Protein AF-A0A6B0RF66-F1 (afdb_monomer_lite)

pLDDT: mean 83.02, std 14.24, range [30.34, 98.31]

Secondary structure (DSSP, 8-state):
---SGGGGS----SHHHHHHHHHHHHHHHH-SS--------SS-TTTGGGTTTS-GGGS-HHHHHHHHHHHHHHHHHPPPPEETTTEE--HHHHHHHHHHHHHHHHHTPPP-HHHHHHHHHHHHHHHHHHHHHHHHHHHHHHH--SSPSSHHHHHHHHHHHHHHHHHHHHHH----GGGHHHHHHHHHHHHHHHHHHHHHHHHHHHHHHHHHHHHHHHHHHHHHTTTT-STTHHHHHHHHHHHHHHHHHHSS---TTHHHHHHHHHHTTHHHHHHHHHH-TTS-HHHHHHHHHHHHHHHHHHHHHHHHHHHHHHHHHHHHHHHHHHHHHHHHHHHHHHHHHHHHHHHHHHHH--------PPPP----EEEEEEETTEEEE-HHHHHHHHT--SPEEEEEEEEBTTSSHHHHHHHHTT-S-SS----SSS-S--SEEEEEEE-SSSTT-EEEEEEEPPBT-TT-S-HHHHHHHHHHHHHH-SEEEEE-SSS--HHHHHHTTGGG--

Radius of gyration: 39.02 Å; chains: 1; bounding box: 101×48×119 Å

Organism: NCBI:txid72004

Structure (mmCIF, N/CA/C/O backbone):
data_AF-A0A6B0RF66-F1
#
_entry.id   AF-A0A6B0RF66-F1
#
loop_
_atom_site.group_PDB
_atom_site.id
_atom_site.type_symbol
_atom_site.label_atom_id
_atom_site.label_alt_id
_atom_site.label_comp_id
_atom_site.label_asym_id
_atom_site.label_entity_id
_atom_site.label_seq_id
_atom_site.pdbx_PDB_ins_code
_atom_site.Cartn_x
_atom_site.Cartn_y
_atom_site.Cartn_z
_atom_site.occupancy
_atom_site.B_iso_or_equiv
_atom_site.auth_seq_id
_atom_site.auth_comp_id
_atom_site.auth_asym_id
_atom_site.auth_atom_id
_atom_site.pdbx_PDB_model_num
ATOM 1 N N . MET A 1 1 ? 36.550 -16.266 -7.095 1.00 33.72 1 MET A N 1
ATOM 2 C CA . MET A 1 1 ? 37.770 -16.359 -7.923 1.00 33.72 1 MET A CA 1
ATOM 3 C C . MET A 1 1 ? 37.495 -15.672 -9.250 1.00 33.72 1 MET A C 1
ATOM 5 O O . MET A 1 1 ? 36.585 -16.099 -9.939 1.00 33.72 1 MET A O 1
ATOM 9 N N . ASN A 1 2 ? 38.190 -14.574 -9.552 1.00 35.53 2 ASN A N 1
ATOM 10 C CA . ASN A 1 2 ? 38.307 -14.002 -10.901 1.00 35.53 2 ASN A CA 1
ATOM 11 C C . ASN A 1 2 ? 39.557 -13.104 -10.905 1.00 35.53 2 ASN A C 1
ATOM 13 O O . ASN A 1 2 ? 39.468 -11.884 -10.809 1.00 35.53 2 ASN A O 1
ATOM 17 N N . SER A 1 3 ? 40.733 -13.735 -10.888 1.00 43.03 3 SER A N 1
ATOM 18 C CA . SER A 1 3 ? 42.042 -13.066 -10.852 1.00 43.03 3 SER A CA 1
ATOM 19 C C . SER A 1 3 ? 42.575 -12.664 -12.233 1.00 43.03 3 SER A C 1
ATOM 21 O O . SER A 1 3 ? 43.573 -11.961 -12.297 1.00 43.03 3 SER A O 1
ATOM 23 N N . ASP A 1 4 ? 41.902 -13.025 -13.331 1.00 49.75 4 ASP A N 1
ATOM 24 C CA . ASP A 1 4 ? 42.372 -12.720 -14.699 1.00 49.75 4 ASP A CA 1
ATOM 25 C C . ASP A 1 4 ? 41.816 -11.409 -15.274 1.00 49.75 4 ASP A C 1
ATOM 27 O O . ASP A 1 4 ? 42.103 -11.013 -16.405 1.00 49.75 4 ASP A O 1
ATOM 31 N N . ALA A 1 5 ? 40.995 -10.694 -14.507 1.00 50.28 5 ALA A N 1
ATOM 32 C CA . ALA A 1 5 ? 40.245 -9.563 -15.031 1.00 50.28 5 ALA A CA 1
ATOM 33 C C . ALA A 1 5 ? 41.100 -8.285 -15.199 1.00 50.28 5 ALA A C 1
ATOM 35 O O . ALA A 1 5 ? 40.690 -7.377 -15.924 1.00 50.28 5 ALA A O 1
ATOM 36 N N . ASP A 1 6 ? 42.277 -8.189 -14.578 1.00 54.56 6 ASP A N 1
ATOM 37 C CA . ASP A 1 6 ? 43.122 -6.981 -14.611 1.00 54.56 6 ASP A CA 1
ATOM 38 C C . ASP A 1 6 ? 44.112 -6.938 -15.785 1.00 54.56 6 ASP A C 1
ATOM 40 O O . ASP A 1 6 ? 44.734 -5.905 -16.029 1.00 54.56 6 ASP A O 1
ATOM 44 N N . GLN A 1 7 ? 44.191 -8.002 -16.591 1.00 59.41 7 GLN A N 1
ATOM 45 C CA . GLN A 1 7 ? 45.143 -8.111 -17.705 1.00 59.41 7 GLN A CA 1
ATOM 46 C C . GLN A 1 7 ? 44.928 -7.065 -18.821 1.00 59.41 7 GLN A C 1
ATOM 48 O O . GLN A 1 7 ? 45.846 -6.757 -19.578 1.00 59.41 7 GLN A O 1
ATOM 53 N N . TRP A 1 8 ? 43.727 -6.486 -18.917 1.00 64.38 8 TRP A N 1
ATOM 54 C CA . TRP A 1 8 ? 43.340 -5.542 -19.977 1.00 64.38 8 TRP A CA 1
ATOM 55 C C . TRP A 1 8 ? 43.373 -4.067 -19.547 1.00 64.38 8 TRP A C 1
ATOM 57 O O . TRP A 1 8 ? 43.060 -3.182 -20.351 1.00 64.38 8 TRP A O 1
ATOM 67 N N . LEU A 1 9 ? 43.728 -3.786 -18.287 1.00 75.12 9 LEU A N 1
ATOM 68 C CA . LEU A 1 9 ? 43.945 -2.428 -17.791 1.00 75.12 9 LEU A CA 1
ATOM 69 C C . LEU A 1 9 ? 45.412 -2.043 -17.970 1.00 75.12 9 LEU A C 1
ATOM 71 O O . LEU A 1 9 ? 46.327 -2.836 -17.759 1.00 75.12 9 LEU A O 1
ATOM 75 N N . ARG A 1 10 ? 45.655 -0.795 -18.364 1.00 80.19 10 ARG A N 1
ATOM 76 C CA . ARG A 1 10 ? 47.023 -0.280 -18.480 1.00 80.19 10 ARG A CA 1
ATOM 77 C C . ARG A 1 10 ? 47.566 0.022 -17.083 1.00 80.19 10 ARG A C 1
ATOM 79 O O . ARG A 1 10 ? 46.866 0.605 -16.263 1.00 80.19 10 ARG A O 1
ATOM 86 N N . THR A 1 11 ? 48.819 -0.335 -16.825 1.00 74.44 11 THR A N 1
ATOM 87 C CA . THR A 1 11 ? 49.439 -0.268 -15.487 1.00 74.44 11 THR A CA 1
ATOM 88 C C . THR A 1 11 ? 50.161 1.049 -15.189 1.00 74.44 11 THR A C 1
ATOM 90 O O . THR A 1 11 ? 50.490 1.330 -14.040 1.00 74.44 11 THR A O 1
ATOM 93 N N . ARG A 1 12 ? 50.420 1.885 -16.203 1.00 75.12 12 ARG A N 1
ATOM 94 C CA . ARG A 1 12 ? 51.128 3.164 -16.028 1.00 75.12 12 ARG A CA 1
ATOM 95 C C . ARG A 1 12 ? 50.240 4.203 -15.342 1.00 75.12 12 ARG A C 1
ATOM 97 O O . ARG A 1 12 ? 49.105 4.412 -15.741 1.00 75.12 12 ARG A O 1
ATOM 104 N N . ASN A 1 13 ? 50.763 4.930 -14.362 1.00 73.00 13 ASN A N 1
ATOM 105 C CA . ASN A 1 13 ? 50.019 6.002 -13.693 1.00 73.00 13 ASN A CA 1
ATOM 106 C C . ASN A 1 13 ? 50.176 7.347 -14.431 1.00 73.00 13 ASN A C 1
ATOM 108 O O . ASN A 1 13 ? 50.755 8.291 -13.899 1.00 73.00 13 ASN A O 1
ATOM 112 N N . ASP A 1 14 ? 49.694 7.431 -15.675 1.00 83.94 14 ASP A N 1
ATOM 113 C CA . ASP A 1 14 ? 49.666 8.672 -16.463 1.00 83.94 14 ASP A CA 1
ATOM 114 C C . ASP A 1 14 ? 48.235 9.062 -16.880 1.00 83.94 14 ASP A C 1
ATOM 116 O O . ASP A 1 14 ? 47.301 8.256 -16.846 1.00 83.94 14 ASP A O 1
ATOM 120 N N . LYS A 1 15 ? 48.034 10.330 -17.269 1.00 76.06 15 LYS A N 1
ATOM 121 C CA . LYS A 1 15 ? 46.709 10.861 -17.649 1.00 76.06 15 LYS A CA 1
ATOM 122 C C . LYS A 1 15 ? 46.080 10.079 -18.810 1.00 76.06 15 LYS A C 1
ATOM 124 O O . LYS A 1 15 ? 44.873 9.863 -18.832 1.00 76.06 15 LYS A O 1
ATOM 129 N N . LYS A 1 16 ? 46.898 9.615 -19.758 1.00 76.81 16 LYS A N 1
ATOM 130 C CA . LYS A 1 16 ? 46.454 8.834 -20.923 1.00 76.81 16 LYS A CA 1
ATOM 131 C C . LYS A 1 16 ? 45.939 7.453 -20.513 1.00 76.81 16 LYS A C 1
ATOM 133 O O . LYS A 1 16 ? 44.962 6.963 -21.071 1.00 76.81 16 LYS A O 1
ATOM 138 N N . THR A 1 17 ? 46.578 6.838 -19.528 1.00 79.69 17 THR A N 1
ATOM 139 C CA . THR A 1 17 ? 46.185 5.556 -18.951 1.00 79.69 17 THR A CA 1
ATOM 140 C C . THR A 1 17 ? 44.947 5.700 -18.081 1.00 79.69 17 THR A C 1
ATOM 142 O O . THR A 1 17 ? 44.042 4.882 -18.214 1.00 79.69 17 THR A O 1
ATOM 145 N N . LYS A 1 18 ? 44.840 6.760 -17.270 1.00 74.50 18 LYS A N 1
ATOM 146 C CA . LYS A 1 18 ? 43.611 7.056 -16.515 1.00 74.50 18 LYS A CA 1
ATOM 147 C C . LYS A 1 18 ? 42.406 7.212 -17.443 1.00 74.50 18 LYS A C 1
ATOM 149 O O . LYS A 1 18 ? 41.425 6.499 -17.267 1.00 74.50 18 LYS A O 1
ATOM 154 N N . ASN A 1 19 ? 42.534 8.017 -18.501 1.00 70.88 19 ASN A N 1
ATOM 155 C CA . ASN A 1 19 ? 41.480 8.193 -19.507 1.00 70.88 19 ASN A CA 1
ATOM 156 C C . ASN A 1 19 ? 41.099 6.880 -20.217 1.00 70.88 19 ASN A C 1
ATOM 158 O O . ASN A 1 19 ? 39.938 6.681 -20.556 1.00 70.88 19 ASN A O 1
ATOM 162 N N . PHE A 1 20 ? 42.059 5.972 -20.420 1.00 74.06 20 PHE A N 1
ATOM 163 C CA . PHE A 1 20 ? 41.802 4.653 -21.001 1.00 74.06 20 PHE A CA 1
ATOM 164 C C . PHE A 1 20 ? 41.120 3.694 -20.003 1.00 74.06 20 PHE A C 1
ATOM 166 O O . PHE A 1 20 ? 40.209 2.954 -20.375 1.00 74.06 20 PHE A O 1
ATOM 173 N N . ASN A 1 21 ? 41.546 3.674 -18.740 1.00 78.69 21 ASN A N 1
ATOM 174 C CA . ASN A 1 21 ? 41.069 2.713 -17.744 1.00 78.69 21 ASN A CA 1
ATOM 175 C C . ASN A 1 21 ? 39.720 3.107 -17.127 1.00 78.69 21 ASN A C 1
ATOM 177 O O . ASN A 1 21 ? 38.868 2.236 -16.961 1.00 78.69 21 ASN A O 1
ATOM 181 N N . GLU A 1 22 ? 39.516 4.384 -16.786 1.00 71.19 22 GLU A N 1
ATOM 182 C CA . GLU A 1 22 ? 38.333 4.857 -16.046 1.00 71.19 22 GLU A CA 1
ATOM 183 C C . GLU A 1 22 ? 37.008 4.394 -16.661 1.00 71.19 22 GLU A C 1
ATOM 185 O O . GLU A 1 22 ? 36.183 3.824 -15.945 1.00 71.19 22 GLU A O 1
ATOM 190 N N . PRO A 1 23 ? 36.786 4.527 -17.975 1.00 68.62 23 PRO A N 1
ATOM 191 C CA . PRO A 1 23 ? 35.501 4.143 -18.533 1.00 68.62 23 PRO A CA 1
ATOM 192 C C . PRO A 1 23 ? 35.296 2.629 -18.621 1.00 68.62 23 PRO A C 1
ATOM 194 O O . PRO A 1 23 ? 34.183 2.133 -18.448 1.00 68.62 23 PRO A O 1
ATOM 197 N N . ARG A 1 24 ? 36.382 1.874 -18.834 1.00 75.94 24 ARG A N 1
ATOM 198 C CA . ARG A 1 24 ? 36.368 0.403 -18.790 1.00 75.94 24 ARG A CA 1
ATOM 199 C C . ARG A 1 24 ? 36.019 -0.080 -17.386 1.00 75.94 24 ARG A C 1
ATOM 201 O O . ARG A 1 24 ? 35.230 -1.011 -17.239 1.00 75.94 24 ARG A O 1
ATOM 208 N N . LEU A 1 25 ? 36.566 0.577 -16.363 1.00 74.56 25 LEU A N 1
ATOM 209 C CA . LEU A 1 25 ? 36.221 0.334 -14.965 1.00 74.56 25 LEU A CA 1
ATOM 210 C C . LEU A 1 25 ? 34.755 0.681 -14.684 1.00 74.56 25 LEU A C 1
ATOM 212 O O . LEU A 1 25 ? 34.075 -0.119 -14.047 1.00 74.56 25 LEU A O 1
ATOM 216 N N . CYS A 1 26 ? 34.242 1.799 -15.208 1.00 69.50 26 CYS A N 1
ATOM 217 C CA . CYS A 1 26 ? 32.836 2.188 -15.060 1.00 69.50 26 CYS A CA 1
ATOM 218 C C . CYS A 1 26 ? 31.891 1.131 -15.646 1.00 69.50 26 CYS A C 1
ATOM 220 O O . CYS A 1 26 ? 31.033 0.622 -14.930 1.00 69.50 26 CYS A O 1
ATOM 222 N N . ILE A 1 27 ? 32.089 0.718 -16.905 1.00 74.50 27 ILE A N 1
ATOM 223 C CA . ILE A 1 27 ? 31.265 -0.334 -17.528 1.00 74.50 27 ILE A CA 1
ATOM 224 C C . ILE A 1 27 ? 31.317 -1.622 -16.698 1.00 74.50 27 ILE A C 1
ATOM 226 O O . ILE A 1 27 ? 30.298 -2.265 -16.450 1.00 74.50 27 ILE A O 1
ATOM 230 N N . ARG A 1 28 ? 32.515 -2.008 -16.247 1.00 74.88 28 ARG A N 1
ATOM 231 C CA . ARG A 1 28 ? 32.707 -3.244 -15.482 1.00 74.88 28 ARG A CA 1
ATOM 232 C C . ARG A 1 28 ? 32.039 -3.205 -14.115 1.00 74.88 28 ARG A C 1
ATOM 234 O O . ARG A 1 28 ? 31.511 -4.240 -13.711 1.00 74.88 28 ARG A O 1
ATOM 241 N N . LYS A 1 29 ? 32.079 -2.056 -13.438 1.00 73.06 29 LYS A N 1
ATOM 242 C CA . LYS A 1 29 ? 31.570 -1.864 -12.078 1.00 73.06 29 LYS A CA 1
ATOM 243 C C . LYS A 1 29 ? 30.061 -1.629 -12.042 1.00 73.06 29 LYS A C 1
ATOM 245 O O . LYS A 1 29 ? 29.403 -2.180 -11.170 1.00 73.06 29 LYS A O 1
ATOM 250 N N . PHE A 1 30 ? 29.521 -0.824 -12.957 1.00 70.00 30 PHE A N 1
ATOM 251 C CA . PHE A 1 30 ? 28.130 -0.361 -12.880 1.00 70.00 30 PHE A CA 1
ATOM 252 C C . PHE A 1 30 ? 27.122 -1.279 -13.571 1.00 70.00 30 PHE A C 1
ATOM 254 O O . PHE A 1 30 ? 25.961 -1.303 -13.176 1.00 70.00 30 PHE A O 1
ATOM 261 N N . PHE A 1 31 ? 27.551 -2.066 -14.559 1.00 76.38 31 PHE A N 1
ATOM 262 C CA . PHE A 1 31 ? 26.674 -3.008 -15.253 1.00 76.38 31 PHE A CA 1
ATOM 263 C C . PHE A 1 31 ? 27.017 -4.425 -14.797 1.00 76.38 31 PHE A C 1
ATOM 265 O O . PHE A 1 31 ? 28.136 -4.865 -15.039 1.00 76.38 31 PHE A O 1
ATOM 272 N N . PRO A 1 32 ? 26.130 -5.163 -14.114 1.00 77.56 32 PRO A N 1
ATOM 273 C CA . PRO A 1 32 ? 26.456 -6.501 -13.622 1.00 77.56 32 PRO A CA 1
ATOM 274 C C . PRO A 1 32 ? 26.684 -7.483 -14.780 1.00 77.56 32 PRO A C 1
ATOM 276 O O . PRO A 1 32 ? 27.721 -8.145 -14.838 1.00 77.56 32 PRO A O 1
ATOM 279 N N . GLU A 1 33 ? 25.778 -7.481 -15.757 1.00 82.81 33 GLU A N 1
ATOM 280 C CA . GLU A 1 33 ? 25.814 -8.318 -16.958 1.00 82.81 33 GLU A CA 1
ATOM 281 C C . GLU A 1 33 ? 26.192 -7.470 -18.184 1.00 82.81 33 GLU A C 1
ATOM 283 O O . GLU A 1 33 ? 25.793 -6.310 -18.296 1.00 82.81 33 GLU A O 1
ATOM 288 N N . LYS A 1 34 ? 27.015 -8.021 -19.087 1.00 85.69 34 LYS A N 1
ATOM 289 C CA . LYS A 1 34 ? 27.442 -7.352 -20.325 1.00 85.69 34 LYS A CA 1
ATOM 290 C C . LYS A 1 34 ? 27.419 -8.352 -21.478 1.00 85.69 34 LYS A C 1
ATOM 292 O O . LYS A 1 34 ? 27.932 -9.460 -21.336 1.00 85.69 34 LYS A O 1
ATOM 297 N N . LYS A 1 35 ? 26.895 -7.936 -22.630 1.00 91.06 35 LYS A N 1
ATOM 298 C CA . LYS A 1 35 ? 26.883 -8.704 -23.881 1.00 91.06 35 LYS A CA 1
ATOM 299 C C . LYS A 1 35 ? 27.209 -7.764 -25.042 1.00 91.06 35 LYS A C 1
ATOM 301 O O . LYS A 1 35 ? 26.833 -6.597 -25.007 1.00 91.06 35 LYS A O 1
ATOM 306 N N . CYS A 1 36 ? 27.930 -8.267 -26.040 1.00 92.00 36 CYS A N 1
ATOM 307 C CA . CYS A 1 36 ? 28.265 -7.536 -27.260 1.00 92.00 36 CYS A CA 1
ATOM 308 C C . CYS A 1 36 ? 27.642 -8.254 -28.462 1.00 92.00 36 CYS A C 1
ATOM 310 O O . CYS A 1 36 ? 27.726 -9.482 -28.537 1.00 92.00 36 CYS A O 1
ATOM 312 N N . PHE A 1 37 ? 27.048 -7.482 -29.370 1.00 92.44 37 PHE A N 1
ATOM 313 C CA . PHE A 1 37 ? 26.554 -7.922 -30.673 1.00 92.44 37 PHE A CA 1
ATOM 314 C C . PHE A 1 37 ? 27.271 -7.114 -31.748 1.00 92.44 37 PHE A C 1
ATOM 316 O O . PHE A 1 37 ? 27.523 -5.922 -31.561 1.00 92.44 37 PHE A O 1
ATOM 323 N N . ILE A 1 38 ? 27.618 -7.771 -32.849 1.00 92.00 38 ILE A N 1
ATOM 324 C CA . ILE A 1 38 ? 28.243 -7.139 -34.008 1.00 92.00 38 ILE A CA 1
ATOM 325 C C . ILE A 1 38 ? 27.231 -7.216 -35.141 1.00 92.00 38 ILE A C 1
ATOM 327 O O . ILE A 1 38 ? 26.590 -8.248 -35.317 1.00 92.00 38 ILE A O 1
ATOM 331 N N . PHE A 1 39 ? 27.092 -6.110 -35.866 1.00 90.44 39 PHE A N 1
ATOM 332 C CA . PHE A 1 39 ? 26.192 -6.004 -37.001 1.00 90.44 39 PHE A CA 1
ATOM 333 C C . PHE A 1 39 ? 26.986 -5.670 -38.252 1.00 90.44 39 PHE A C 1
ATOM 335 O O . PHE A 1 39 ? 27.712 -4.669 -38.289 1.00 90.44 39 PHE A O 1
ATOM 342 N N . ASP A 1 40 ? 26.808 -6.484 -39.281 1.00 89.62 40 ASP A N 1
ATOM 343 C CA . ASP A 1 40 ? 27.267 -6.177 -40.618 1.00 89.62 40 ASP A CA 1
ATOM 344 C C . ASP A 1 40 ? 26.476 -5.010 -41.199 1.00 89.62 40 ASP A C 1
ATOM 346 O O . ASP A 1 40 ? 25.443 -4.564 -40.690 1.00 89.62 40 ASP A O 1
ATOM 350 N N . ARG A 1 41 ? 26.998 -4.439 -42.283 1.00 85.69 41 ARG A N 1
ATOM 351 C CA . ARG A 1 41 ? 26.324 -3.313 -42.916 1.00 85.69 41 ARG A CA 1
ATOM 352 C C . ARG A 1 41 ? 24.988 -3.800 -43.513 1.00 85.69 41 ARG A C 1
ATOM 354 O O . ARG A 1 41 ? 25.015 -4.693 -44.356 1.00 85.69 41 ARG A O 1
ATOM 361 N N . PRO A 1 42 ? 23.848 -3.161 -43.183 1.00 85.75 42 PRO A N 1
ATOM 362 C CA . PRO A 1 42 ? 22.523 -3.683 -43.528 1.00 85.75 42 PRO A CA 1
ATOM 363 C C . PRO A 1 42 ? 22.232 -3.691 -45.030 1.00 85.75 42 PRO A C 1
ATOM 365 O O . PRO A 1 42 ? 21.505 -4.550 -45.515 1.00 85.75 42 PRO A O 1
ATOM 368 N N . ALA A 1 43 ? 22.803 -2.741 -45.773 1.00 84.94 43 ALA A N 1
ATOM 369 C CA . ALA A 1 43 ? 22.674 -2.641 -47.221 1.00 84.94 43 ALA A CA 1
ATOM 370 C C . ALA A 1 43 ? 23.892 -1.916 -47.831 1.00 84.94 43 ALA A C 1
ATOM 372 O O . ALA A 1 43 ? 24.611 -1.188 -47.130 1.00 84.94 43 ALA A O 1
ATOM 373 N N . PRO A 1 44 ? 24.142 -2.045 -49.148 1.00 82.69 44 PRO A N 1
ATOM 374 C CA . PRO A 1 44 ? 25.152 -1.253 -49.845 1.00 82.69 44 PRO A CA 1
ATOM 375 C C . PRO A 1 44 ? 24.981 0.256 -49.612 1.00 82.69 44 PRO A C 1
ATOM 377 O O . PRO A 1 44 ? 23.865 0.764 -49.528 1.00 82.69 44 PRO A O 1
ATOM 380 N N . ARG A 1 45 ? 26.092 1.010 -49.583 1.00 79.06 45 ARG A N 1
ATOM 381 C CA . ARG A 1 45 ? 26.117 2.445 -49.213 1.00 79.06 45 ARG A CA 1
ATOM 382 C C . ARG A 1 45 ? 25.095 3.312 -49.964 1.00 79.06 45 ARG A C 1
ATOM 384 O O . ARG A 1 45 ? 24.554 4.239 -49.373 1.00 79.06 45 ARG A O 1
ATOM 391 N N . LYS A 1 46 ? 24.827 2.998 -51.236 1.00 79.81 46 LYS A N 1
ATOM 392 C CA . LYS A 1 46 ? 23.853 3.694 -52.095 1.00 79.81 46 LYS A CA 1
ATOM 393 C C . LYS A 1 46 ? 22.394 3.557 -51.635 1.00 79.81 46 LYS A C 1
ATOM 395 O O . LYS A 1 46 ? 21.598 4.433 -51.935 1.00 79.81 46 LYS A O 1
ATOM 400 N N . TYR A 1 47 ? 22.060 2.499 -50.897 1.00 76.75 47 TYR A N 1
ATOM 401 C CA . TYR A 1 47 ? 20.701 2.223 -50.426 1.00 76.75 47 TYR A CA 1
ATOM 402 C C . TYR A 1 47 ? 20.489 2.582 -48.949 1.00 76.75 47 TYR A C 1
ATOM 404 O O . TYR A 1 47 ? 19.353 2.657 -48.501 1.00 76.75 47 TYR A O 1
ATOM 412 N N . LEU A 1 48 ? 21.556 2.892 -48.197 1.00 73.12 48 LEU A N 1
ATOM 413 C CA . LEU A 1 48 ? 21.456 3.275 -46.779 1.00 73.12 48 LEU A CA 1
ATOM 414 C C . LEU A 1 48 ? 20.628 4.547 -46.542 1.00 73.12 48 LEU A C 1
ATOM 416 O O . LEU A 1 48 ? 20.041 4.700 -45.478 1.00 73.12 48 LEU A O 1
ATOM 420 N N . ILE A 1 49 ? 20.575 5.455 -47.519 1.00 68.38 49 ILE A N 1
ATOM 421 C CA . ILE A 1 49 ? 19.741 6.668 -47.451 1.00 68.38 49 ILE A CA 1
ATOM 422 C C . ILE A 1 49 ? 18.239 6.371 -47.604 1.00 68.38 49 ILE A C 1
ATOM 424 O O . ILE A 1 49 ? 17.419 7.203 -47.230 1.00 68.38 49 ILE A O 1
ATOM 428 N N . HIS A 1 50 ? 17.896 5.185 -48.116 1.00 69.62 50 HIS A N 1
ATOM 429 C CA . HIS A 1 50 ? 16.537 4.693 -48.340 1.00 69.62 50 HIS A CA 1
ATOM 430 C C . HIS A 1 50 ? 16.255 3.434 -47.508 1.00 69.62 50 HIS A C 1
ATOM 432 O O . HIS A 1 50 ? 15.408 2.633 -47.883 1.00 69.62 50 HIS A O 1
ATOM 438 N N . LEU A 1 51 ? 16.959 3.244 -46.382 1.00 69.06 51 LEU A N 1
ATOM 439 C CA . LEU A 1 51 ? 16.855 2.035 -45.555 1.00 69.06 51 LEU A CA 1
ATOM 440 C C . LEU A 1 51 ? 15.409 1.743 -45.103 1.00 69.06 51 LEU A C 1
ATOM 442 O O . LEU A 1 51 ? 15.051 0.585 -44.960 1.00 69.06 51 LEU A O 1
ATOM 446 N N . GLU A 1 52 ? 14.575 2.777 -44.933 1.00 64.75 52 GLU A N 1
ATOM 447 C CA . GLU A 1 52 ? 13.136 2.653 -44.625 1.00 64.75 52 GLU A CA 1
ATOM 448 C C . GLU A 1 52 ? 12.291 2.040 -45.743 1.00 64.75 52 GLU A C 1
ATOM 450 O O . GLU A 1 52 ? 11.212 1.517 -45.484 1.00 64.75 52 GLU A O 1
ATOM 455 N N . GLN A 1 53 ? 12.739 2.179 -46.989 1.00 73.00 53 GLN A N 1
ATOM 456 C CA . GLN A 1 53 ? 12.004 1.751 -48.179 1.00 73.00 53 GLN A CA 1
ATOM 457 C C . GLN A 1 53 ? 12.420 0.349 -48.629 1.00 73.00 53 GLN A C 1
ATOM 459 O O . GLN A 1 53 ? 11.727 -0.256 -49.447 1.00 73.00 53 GLN A O 1
ATOM 464 N N . LEU A 1 54 ? 13.547 -0.152 -48.112 1.00 75.50 54 LEU A N 1
ATOM 465 C CA . LEU A 1 54 ? 14.025 -1.498 -48.388 1.00 75.50 54 LEU A CA 1
ATOM 466 C C . LEU A 1 54 ? 13.129 -2.521 -47.694 1.00 75.50 54 LEU A C 1
ATOM 468 O O . LEU A 1 54 ? 12.785 -2.363 -46.520 1.00 75.50 54 LEU A O 1
ATOM 472 N N . GLN A 1 55 ? 12.772 -3.575 -48.425 1.00 78.06 55 GLN A N 1
ATOM 473 C CA . GLN A 1 55 ? 12.108 -4.727 -47.833 1.00 78.06 55 GLN A CA 1
ATOM 474 C C . GLN A 1 55 ? 13.122 -5.578 -47.065 1.00 78.06 55 GLN A C 1
ATOM 476 O O . GLN A 1 55 ? 14.338 -5.416 -47.191 1.00 78.06 55 GLN A O 1
ATOM 481 N N . GLU A 1 56 ? 12.633 -6.490 -46.232 1.00 77.56 56 GLU A N 1
ATOM 482 C CA . GLU A 1 56 ? 13.505 -7.329 -45.412 1.00 77.56 56 GLU A CA 1
ATOM 483 C C . GLU A 1 56 ? 14.359 -8.277 -46.268 1.00 77.56 56 GLU A C 1
ATOM 485 O O . GLU A 1 56 ? 15.475 -8.628 -45.897 1.00 77.56 56 GLU A O 1
ATOM 490 N N . GLU A 1 57 ? 13.885 -8.638 -47.455 1.00 82.38 57 GLU A N 1
ATOM 491 C CA . GLU A 1 57 ? 14.596 -9.444 -48.446 1.00 82.38 57 GLU A CA 1
ATOM 492 C C . GLU A 1 57 ? 15.752 -8.687 -49.113 1.00 82.38 57 GLU A C 1
ATOM 494 O O . GLU A 1 57 ? 16.701 -9.317 -49.573 1.00 82.38 57 GLU A O 1
ATOM 499 N N . ASP A 1 58 ? 15.703 -7.351 -49.120 1.00 83.81 58 ASP A N 1
ATOM 500 C CA . ASP A 1 58 ? 16.738 -6.491 -49.707 1.00 83.81 58 ASP A CA 1
ATOM 501 C C . ASP A 1 58 ? 17.924 -6.256 -48.754 1.00 83.81 58 ASP A C 1
ATOM 503 O O . ASP A 1 58 ? 18.953 -5.688 -49.144 1.00 83.81 58 ASP A O 1
ATOM 507 N N . LEU A 1 59 ? 17.778 -6.652 -47.486 1.00 86.75 59 LEU A N 1
ATOM 508 C CA . LEU A 1 59 ? 18.815 -6.521 -46.471 1.00 86.75 59 LEU A CA 1
ATOM 509 C C . LEU A 1 59 ? 19.823 -7.665 -46.559 1.00 86.75 59 LEU A C 1
ATOM 511 O O . LEU A 1 59 ? 19.502 -8.794 -46.926 1.00 86.75 59 LEU A O 1
ATOM 515 N N . ASN A 1 60 ? 21.057 -7.369 -46.158 1.00 89.94 60 ASN A N 1
ATOM 516 C CA . ASN A 1 60 ? 22.114 -8.365 -46.041 1.00 89.94 60 ASN A CA 1
ATOM 517 C C . ASN A 1 60 ? 21.647 -9.552 -45.144 1.00 89.94 60 ASN A C 1
ATOM 519 O O . ASN A 1 60 ? 21.183 -9.305 -44.025 1.00 89.94 60 ASN A O 1
ATOM 523 N N . PRO A 1 61 ? 21.752 -10.817 -45.609 1.00 90.25 61 PRO A N 1
ATOM 524 C CA 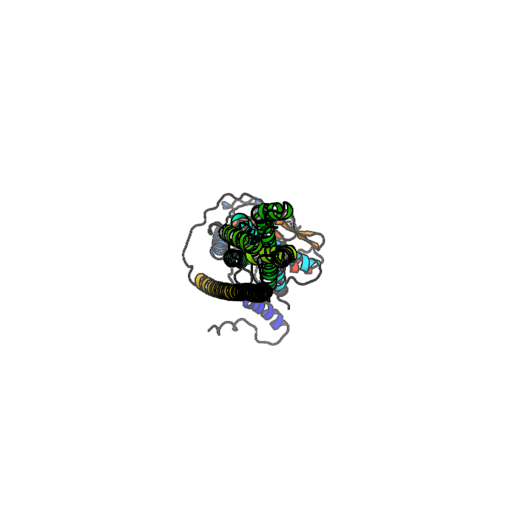. PRO A 1 61 ? 21.302 -11.990 -44.853 1.00 90.25 61 PRO A CA 1
ATOM 525 C C . PRO A 1 61 ? 21.978 -12.155 -43.489 1.00 90.25 61 PRO A C 1
ATOM 527 O O . PRO A 1 61 ? 21.286 -12.379 -42.497 1.00 90.25 61 PRO A O 1
ATOM 530 N N . GLU A 1 62 ? 23.297 -11.977 -43.413 1.00 92.75 62 GLU A N 1
ATOM 531 C CA . GLU A 1 62 ? 24.060 -12.057 -42.165 1.00 92.75 62 GLU A CA 1
ATOM 532 C C . GLU A 1 62 ? 23.616 -10.974 -41.171 1.00 92.75 62 GLU A C 1
ATOM 534 O O . GLU A 1 62 ? 23.427 -11.247 -39.986 1.00 92.75 62 GLU A O 1
ATOM 539 N N . PHE A 1 63 ? 23.349 -9.755 -41.650 1.00 90.62 63 PHE A N 1
ATOM 540 C CA . PHE A 1 63 ? 22.794 -8.683 -40.821 1.00 90.62 63 PHE A CA 1
ATOM 541 C C . PHE A 1 63 ? 21.419 -9.053 -40.254 1.00 90.62 63 PHE A C 1
ATOM 543 O O . PHE A 1 63 ? 21.132 -8.769 -39.090 1.00 90.62 63 PHE A O 1
ATOM 550 N N . ARG A 1 64 ? 20.554 -9.687 -41.051 1.00 89.12 64 ARG A N 1
ATOM 551 C CA . ARG A 1 64 ? 19.228 -10.117 -40.584 1.00 89.12 64 ARG A CA 1
ATOM 552 C C . ARG A 1 64 ? 19.329 -11.172 -39.490 1.00 89.12 64 ARG A 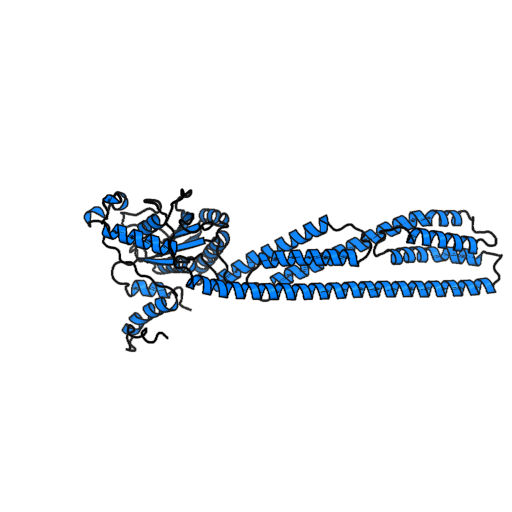C 1
ATOM 554 O O . ARG A 1 64 ? 18.622 -11.057 -38.493 1.00 89.12 64 ARG A O 1
ATOM 561 N N . GLU A 1 65 ? 20.205 -12.158 -39.664 1.00 89.75 65 GLU A N 1
ATOM 562 C CA . GLU A 1 65 ? 20.459 -13.196 -38.661 1.00 89.75 65 GLU A CA 1
ATOM 563 C C . GLU A 1 65 ? 20.994 -12.579 -37.361 1.00 89.75 65 GLU A C 1
ATOM 565 O O . GLU A 1 65 ? 20.438 -12.807 -36.289 1.00 89.75 65 GLU A O 1
ATOM 570 N N . GLN A 1 66 ? 21.973 -11.674 -37.456 1.00 93.94 66 GLN A N 1
ATOM 571 C CA . GLN A 1 66 ? 22.521 -10.950 -36.302 1.00 93.94 66 GLN A CA 1
ATOM 572 C C . GLN A 1 66 ? 21.458 -10.123 -35.562 1.00 93.94 66 GLN A C 1
ATOM 574 O O . GLN A 1 66 ? 21.457 -10.059 -34.330 1.00 93.94 66 GLN A O 1
ATOM 579 N N . VAL A 1 67 ? 20.544 -9.476 -36.294 1.00 90.69 67 VAL A N 1
ATOM 580 C CA . VAL A 1 67 ? 19.416 -8.731 -35.711 1.00 90.69 67 VAL A CA 1
ATOM 581 C C . VAL A 1 67 ? 18.419 -9.672 -35.041 1.00 90.69 67 VAL A C 1
ATOM 583 O O . VAL A 1 67 ? 17.954 -9.357 -33.946 1.00 90.69 67 VAL A O 1
ATOM 586 N N . ALA A 1 68 ? 18.118 -10.821 -35.646 1.00 88.44 68 ALA A N 1
ATOM 587 C CA . ALA A 1 68 ? 17.244 -11.826 -35.051 1.00 88.44 68 ALA A CA 1
ATOM 588 C C . ALA A 1 68 ? 17.829 -12.368 -33.736 1.00 88.44 68 ALA A C 1
ATOM 590 O O . ALA A 1 68 ? 17.133 -12.372 -32.719 1.00 88.44 68 ALA A O 1
ATOM 591 N N . ASP A 1 69 ? 19.118 -12.714 -33.721 1.00 90.62 69 ASP A N 1
ATOM 592 C CA . ASP A 1 69 ? 19.841 -13.168 -32.528 1.00 90.62 69 ASP A CA 1
ATOM 593 C C . ASP A 1 69 ? 19.862 -12.108 -31.425 1.00 90.62 69 ASP A C 1
ATOM 595 O O . ASP A 1 69 ? 19.632 -12.399 -30.245 1.00 90.62 69 ASP A O 1
ATOM 599 N N . PHE A 1 70 ? 20.113 -10.855 -31.805 1.00 94.69 70 PHE A N 1
ATOM 600 C CA . PHE A 1 70 ? 20.048 -9.718 -30.897 1.00 94.69 70 PHE A CA 1
ATOM 601 C C . PHE A 1 70 ? 18.652 -9.577 -30.278 1.00 94.69 70 PHE A C 1
ATOM 603 O O . PHE A 1 70 ? 18.528 -9.506 -29.052 1.00 94.69 70 PHE A O 1
ATOM 610 N N . CYS A 1 71 ? 17.600 -9.567 -31.099 1.00 90.44 71 CYS A N 1
ATOM 611 C CA . CYS A 1 71 ? 16.226 -9.441 -30.626 1.00 90.44 71 CYS A CA 1
ATOM 612 C C . CYS A 1 71 ? 15.847 -10.606 -29.711 1.00 90.44 71 CYS A C 1
ATOM 614 O O . CYS A 1 71 ? 15.327 -10.377 -28.618 1.00 90.44 71 CYS A O 1
ATOM 616 N N . PHE A 1 72 ? 16.167 -11.838 -30.109 1.00 87.81 72 PHE A N 1
ATOM 617 C CA . PHE A 1 72 ? 15.931 -13.025 -29.298 1.00 87.81 72 PHE A CA 1
ATOM 618 C C . PHE A 1 72 ? 16.609 -12.912 -27.933 1.00 87.81 72 PHE A C 1
ATOM 620 O O . PHE A 1 72 ? 15.965 -13.130 -26.903 1.00 87.81 72 PHE A O 1
ATOM 627 N N . TYR A 1 73 ? 17.884 -12.520 -27.897 1.00 90.25 73 TYR A N 1
ATOM 628 C CA . TYR A 1 73 ? 18.625 -12.379 -26.649 1.00 90.25 73 TYR A CA 1
ATOM 629 C C . TYR A 1 73 ? 18.017 -11.319 -25.729 1.00 90.25 73 TYR A C 1
ATOM 631 O O . TYR A 1 73 ? 17.778 -11.603 -24.557 1.00 90.25 73 TYR A O 1
ATOM 639 N N . ILE A 1 74 ? 17.731 -10.119 -26.246 1.00 91.56 74 ILE A N 1
ATOM 640 C CA . ILE A 1 74 ? 17.142 -9.035 -25.450 1.00 91.56 74 ILE A CA 1
ATOM 641 C C . ILE A 1 74 ? 15.785 -9.470 -24.887 1.00 91.56 74 ILE A C 1
ATOM 643 O O . ILE A 1 74 ? 15.571 -9.404 -23.681 1.00 91.56 74 ILE A O 1
ATOM 647 N N . LEU A 1 75 ? 14.893 -10.009 -25.718 1.00 88.56 75 LEU A N 1
ATOM 648 C CA . LEU A 1 75 ? 13.551 -10.411 -25.285 1.00 88.56 75 LEU A CA 1
ATOM 649 C C . LEU A 1 75 ? 13.573 -11.572 -24.275 1.00 88.56 75 LEU A C 1
ATOM 651 O O . LEU A 1 75 ? 12.735 -11.635 -23.377 1.00 88.56 75 LEU A O 1
ATOM 655 N N . SER A 1 76 ? 14.531 -12.492 -24.375 1.00 85.38 76 SER A N 1
ATOM 656 C CA . SER A 1 76 ? 14.647 -13.616 -23.436 1.00 85.38 76 SER A CA 1
ATOM 657 C C . SER A 1 76 ? 15.331 -13.228 -22.118 1.00 85.38 76 SER A C 1
ATOM 659 O O . SER A 1 76 ? 14.883 -13.644 -21.047 1.00 85.38 76 SER A O 1
ATOM 661 N N . HIS A 1 77 ? 16.375 -12.396 -22.164 1.00 87.12 77 HIS A N 1
ATOM 662 C CA . HIS A 1 77 ? 17.233 -12.121 -21.006 1.00 87.12 77 HIS A CA 1
ATOM 663 C C . HIS A 1 77 ? 16.859 -10.839 -20.249 1.00 87.12 77 HIS A C 1
ATOM 665 O O . HIS A 1 77 ? 17.152 -10.734 -19.055 1.00 87.12 77 HIS A O 1
ATOM 671 N N . SER A 1 78 ? 16.182 -9.871 -20.879 1.00 89.56 78 SER A N 1
ATOM 672 C CA . SER A 1 78 ? 15.800 -8.616 -20.221 1.00 89.56 78 SER A CA 1
ATOM 673 C C . SER A 1 78 ? 14.798 -8.851 -19.094 1.00 89.56 78 SER A C 1
ATOM 675 O O . SER A 1 78 ? 13.674 -9.303 -19.308 1.00 89.56 78 SER A O 1
ATOM 677 N N . LYS A 1 79 ? 15.194 -8.536 -17.859 1.00 90.25 79 LYS A N 1
ATOM 678 C CA . LYS A 1 79 ? 14.368 -8.709 -16.653 1.00 90.25 79 LYS A CA 1
ATOM 679 C C . LYS A 1 79 ? 13.375 -7.554 -16.494 1.00 90.25 79 LYS A C 1
ATOM 681 O O . LYS A 1 79 ? 13.572 -6.469 -17.050 1.00 90.25 79 LYS A O 1
ATOM 686 N N . ALA A 1 80 ? 12.319 -7.788 -15.714 1.00 93.19 80 ALA A N 1
ATOM 687 C CA . ALA A 1 80 ? 11.449 -6.704 -15.273 1.00 93.19 80 ALA A CA 1
ATOM 688 C C . ALA A 1 80 ? 12.285 -5.662 -14.514 1.00 93.19 80 ALA A C 1
ATOM 690 O O . ALA A 1 80 ? 13.219 -6.012 -13.788 1.00 93.19 80 ALA A O 1
ATOM 691 N N . LYS A 1 81 ? 11.983 -4.379 -14.705 1.00 93.25 81 LYS A N 1
ATOM 692 C CA . LYS A 1 81 ? 12.662 -3.300 -13.993 1.00 93.25 81 LYS A CA 1
ATOM 693 C C . LYS A 1 81 ? 12.333 -3.403 -12.509 1.00 93.25 81 LYS A C 1
ATOM 695 O O . LYS A 1 81 ? 11.169 -3.471 -12.129 1.00 93.25 81 LYS A O 1
ATOM 700 N N . THR A 1 82 ? 13.368 -3.389 -11.678 1.00 88.56 82 THR A N 1
ATOM 701 C CA . THR A 1 82 ? 13.243 -3.422 -10.221 1.00 88.56 82 THR A CA 1
ATOM 702 C C . THR A 1 82 ? 13.932 -2.223 -9.583 1.00 88.56 82 THR A C 1
ATOM 704 O O . THR A 1 82 ? 14.957 -1.751 -10.079 1.00 88.56 82 THR A O 1
ATOM 707 N N . LEU A 1 83 ? 13.389 -1.757 -8.462 1.00 83.81 83 LEU A N 1
ATOM 708 C CA . LEU A 1 83 ? 14.032 -0.802 -7.558 1.00 83.81 83 LEU A CA 1
ATOM 709 C C . LEU A 1 83 ? 14.636 -1.536 -6.350 1.00 83.81 83 LEU A C 1
ATOM 711 O O . LEU A 1 83 ? 14.458 -2.746 -6.180 1.00 83.81 83 LEU A O 1
ATOM 715 N N . SER A 1 84 ? 15.359 -0.803 -5.500 1.00 72.19 84 SER A N 1
ATOM 716 C CA . SER A 1 84 ? 15.921 -1.340 -4.253 1.00 72.19 84 SER A CA 1
ATOM 717 C C . SER A 1 84 ? 14.842 -2.032 -3.411 1.00 72.19 84 SER A C 1
ATOM 719 O O . SER A 1 84 ? 13.783 -1.448 -3.196 1.00 72.19 84 SER A O 1
ATOM 721 N N . GLY A 1 85 ? 15.117 -3.241 -2.914 1.00 67.00 85 GLY A N 1
ATOM 722 C CA . GLY A 1 85 ? 14.147 -4.034 -2.144 1.00 67.00 85 GLY A CA 1
ATOM 723 C C . GLY A 1 85 ? 13.251 -4.952 -2.986 1.00 67.00 85 GLY A C 1
ATOM 724 O O . GLY A 1 85 ? 12.247 -5.436 -2.481 1.00 67.00 85 GLY A O 1
ATOM 725 N N . GLY A 1 86 ? 13.585 -5.187 -4.263 1.00 73.75 86 GLY A N 1
ATOM 726 C CA . GLY A 1 86 ? 12.850 -6.131 -5.123 1.00 73.75 86 GLY A CA 1
ATOM 727 C C . GLY A 1 86 ? 11.527 -5.583 -5.664 1.00 73.75 86 GLY A C 1
ATOM 728 O O . GLY A 1 86 ? 10.682 -6.328 -6.153 1.00 73.75 86 GLY A O 1
ATOM 729 N N . ILE A 1 87 ? 11.327 -4.267 -5.586 1.00 81.62 87 ILE A N 1
ATOM 730 C CA . ILE A 1 87 ? 10.090 -3.615 -6.012 1.00 81.62 87 ILE A CA 1
ATOM 731 C C . ILE A 1 87 ? 10.026 -3.633 -7.534 1.00 81.62 87 ILE A C 1
ATOM 733 O O . ILE A 1 87 ? 10.780 -2.926 -8.203 1.00 81.62 87 ILE A O 1
ATOM 737 N N . ILE A 1 88 ? 9.109 -4.426 -8.075 1.00 89.25 88 ILE A N 1
ATOM 738 C CA . ILE A 1 88 ? 8.864 -4.514 -9.513 1.00 89.25 88 ILE A CA 1
ATOM 739 C C . ILE A 1 88 ? 8.184 -3.228 -9.993 1.00 89.25 88 ILE A C 1
ATOM 741 O O . ILE A 1 88 ? 7.164 -2.805 -9.448 1.00 89.25 88 ILE A O 1
ATOM 745 N N . VAL A 1 89 ? 8.744 -2.597 -11.018 1.00 92.94 89 VAL A N 1
ATOM 746 C CA . VAL A 1 89 ? 8.217 -1.368 -11.612 1.00 92.94 89 VAL A CA 1
ATOM 747 C C . VAL A 1 89 ? 7.086 -1.717 -12.577 1.00 92.94 89 VAL A C 1
ATOM 749 O O . VAL A 1 89 ? 7.270 -2.497 -13.512 1.00 92.94 89 VAL A O 1
ATOM 752 N N . ASN A 1 90 ? 5.917 -1.132 -12.332 1.00 93.06 90 ASN A N 1
ATOM 753 C CA . ASN A 1 90 ? 4.782 -1.097 -13.250 1.00 93.06 90 ASN A CA 1
ATOM 754 C C . ASN A 1 90 ? 4.678 0.302 -13.890 1.00 93.06 90 ASN A C 1
ATOM 756 O O . ASN A 1 90 ? 5.556 1.149 -13.711 1.00 93.06 90 ASN A O 1
ATOM 760 N N . GLY A 1 91 ? 3.599 0.544 -14.625 1.00 93.62 91 GLY A N 1
ATOM 761 C CA . GLY A 1 91 ? 3.303 1.811 -15.278 1.00 93.62 91 GLY A CA 1
ATOM 762 C C . GLY A 1 91 ? 3.359 3.048 -14.369 1.00 93.62 91 GLY A C 1
ATOM 763 O O . GLY A 1 91 ? 4.253 3.874 -14.572 1.00 93.62 91 GLY A O 1
ATOM 764 N N . PRO A 1 92 ? 2.505 3.157 -13.331 1.00 92.75 92 PRO A N 1
ATOM 765 C CA . PRO A 1 92 ? 2.524 4.284 -12.391 1.00 92.75 92 PRO A CA 1
ATOM 766 C C . PRO A 1 92 ? 3.892 4.529 -11.735 1.00 92.75 92 PRO A C 1
ATOM 768 O O . PRO A 1 92 ? 4.330 5.669 -11.566 1.00 92.75 92 PRO A O 1
ATOM 771 N N . ARG A 1 93 ? 4.626 3.457 -11.402 1.00 93.81 93 ARG A N 1
ATOM 772 C CA . ARG A 1 93 ? 5.982 3.572 -10.846 1.00 93.81 93 ARG A CA 1
ATOM 773 C C . ARG A 1 93 ? 6.967 4.145 -11.860 1.00 93.81 93 ARG A C 1
ATOM 775 O O . ARG A 1 93 ? 7.779 4.988 -11.493 1.00 93.81 93 ARG A O 1
ATOM 782 N N . LEU A 1 94 ? 6.910 3.719 -13.125 1.00 95.56 94 LEU A N 1
ATOM 783 C CA . LEU A 1 94 ? 7.772 4.274 -14.171 1.00 95.56 94 LEU A CA 1
ATOM 784 C C . LEU A 1 94 ? 7.438 5.742 -14.454 1.00 95.56 94 LEU A C 1
ATOM 786 O O . LEU A 1 94 ? 8.359 6.538 -14.606 1.00 95.56 94 LEU A O 1
ATOM 790 N N . GLU A 1 95 ? 6.155 6.113 -14.463 1.00 94.62 95 GLU A N 1
ATOM 791 C CA . GLU A 1 95 ? 5.716 7.513 -14.537 1.00 94.62 95 GLU A CA 1
ATOM 792 C C . GLU A 1 95 ? 6.352 8.356 -13.425 1.00 94.62 95 GLU A C 1
ATOM 794 O O . GLU A 1 95 ? 6.966 9.387 -13.712 1.00 94.62 95 GLU A O 1
ATOM 799 N N . SER A 1 96 ? 6.268 7.893 -12.174 1.00 92.50 96 SER A N 1
ATOM 800 C CA . SER A 1 96 ? 6.862 8.585 -11.029 1.00 92.50 96 SER A CA 1
ATOM 801 C C . SER A 1 96 ? 8.377 8.747 -11.187 1.00 92.50 96 SER A C 1
ATOM 803 O O . SER A 1 96 ? 8.887 9.852 -11.013 1.00 92.50 96 SER A O 1
ATOM 805 N N . LEU A 1 97 ? 9.094 7.699 -11.614 1.00 94.19 97 LEU A N 1
ATOM 806 C CA . LEU A 1 97 ? 10.538 7.774 -11.873 1.00 94.19 97 LEU A CA 1
ATOM 807 C C . LEU A 1 97 ? 10.880 8.796 -12.966 1.00 94.19 97 LEU A C 1
ATOM 809 O O . LEU A 1 97 ? 11.810 9.584 -12.798 1.00 94.19 97 LEU A O 1
ATOM 813 N N . VAL A 1 98 ? 10.139 8.799 -14.080 1.00 94.62 98 VAL A N 1
ATOM 814 C CA . VAL A 1 98 ? 10.347 9.748 -15.186 1.00 94.62 98 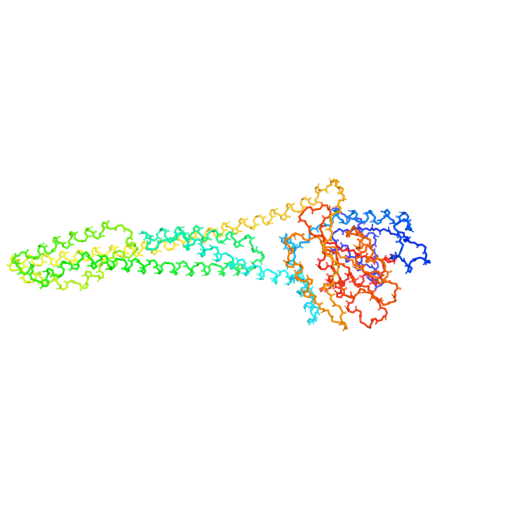VAL A CA 1
ATOM 815 C C . VAL A 1 98 ? 10.151 11.180 -14.699 1.00 94.62 98 VAL A C 1
ATOM 817 O O . VAL A 1 98 ? 11.012 12.025 -14.944 1.00 94.62 98 VAL A O 1
ATOM 820 N N . LEU A 1 99 ? 9.056 11.446 -13.981 1.00 93.06 99 LEU A N 1
ATOM 821 C CA . LEU A 1 99 ? 8.775 12.758 -13.403 1.00 93.06 99 LEU A CA 1
ATOM 822 C C . LEU A 1 99 ? 9.880 13.194 -12.441 1.00 93.06 99 LEU A C 1
ATOM 824 O O . LEU A 1 99 ? 10.404 14.296 -12.587 1.00 93.06 99 LEU A O 1
ATOM 828 N N . THR A 1 100 ? 10.275 12.337 -11.497 1.00 91.81 100 THR A N 1
ATOM 829 C CA . THR A 1 100 ? 11.312 12.676 -10.520 1.00 91.81 100 THR A CA 1
ATOM 830 C C . THR A 1 100 ? 12.640 12.986 -11.201 1.00 91.81 100 THR A C 1
ATOM 832 O O . THR A 1 100 ? 13.215 14.041 -10.944 1.00 91.81 100 THR A O 1
ATOM 835 N N . TYR A 1 101 ? 13.115 12.127 -12.107 1.00 92.38 101 TYR A N 1
ATOM 836 C CA . TYR A 1 101 ? 14.412 12.342 -12.748 1.00 92.38 101 TYR A CA 1
ATOM 837 C C . TYR A 1 101 ? 14.426 13.564 -13.671 1.00 92.38 101 TYR A C 1
ATOM 839 O O . TYR A 1 101 ? 15.399 14.318 -13.657 1.00 92.38 101 TYR A O 1
ATOM 847 N N . VAL A 1 102 ? 13.365 13.798 -14.453 1.00 91.94 102 VAL A N 1
ATOM 848 C CA . VAL A 1 102 ? 13.289 14.979 -15.330 1.00 91.94 102 VAL A CA 1
ATOM 849 C C . VAL A 1 102 ? 13.178 16.266 -14.513 1.00 91.94 102 VAL A C 1
ATOM 851 O O . VAL A 1 102 ? 13.816 17.257 -14.873 1.00 91.94 102 VAL A O 1
ATOM 854 N N . ASN A 1 103 ? 12.440 16.256 -13.399 1.00 90.62 103 ASN A N 1
ATOM 855 C CA . ASN A 1 103 ? 12.342 17.412 -12.508 1.00 90.62 103 ASN A CA 1
ATOM 856 C C . ASN A 1 103 ? 13.685 17.731 -11.843 1.00 90.62 103 ASN A C 1
ATOM 858 O O . ASN A 1 103 ? 14.067 18.896 -11.849 1.00 90.62 103 ASN A O 1
ATOM 862 N N . SER A 1 104 ? 14.427 16.724 -11.358 1.00 89.12 104 SER A N 1
ATOM 863 C CA . SER A 1 104 ? 15.780 16.923 -10.809 1.00 89.12 104 SER A CA 1
ATOM 864 C C . SER A 1 104 ? 16.729 17.535 -11.839 1.00 89.12 104 SER A C 1
ATOM 866 O O . SER A 1 104 ? 17.406 18.515 -11.558 1.00 89.12 104 SER A O 1
ATOM 868 N N . ILE A 1 105 ? 16.731 17.015 -13.070 1.00 87.00 105 ILE A N 1
ATOM 869 C CA . ILE A 1 105 ? 17.561 17.580 -14.143 1.00 87.00 105 ILE A CA 1
ATOM 870 C C . ILE A 1 105 ? 17.153 19.031 -14.442 1.00 87.00 105 ILE A C 1
ATOM 872 O O . ILE A 1 105 ? 18.007 19.898 -14.620 1.00 87.00 105 ILE A O 1
ATOM 876 N N . SER A 1 106 ? 15.848 19.306 -14.477 1.00 86.75 106 SER A N 1
ATOM 877 C CA . SER A 1 106 ? 15.311 20.637 -14.778 1.00 86.75 106 SER A CA 1
ATOM 878 C C . SER A 1 106 ? 15.563 21.660 -13.664 1.00 86.75 106 SER A C 1
ATOM 880 O O . SER A 1 106 ? 15.652 22.849 -13.964 1.00 86.75 106 SER A O 1
ATOM 882 N N . SER A 1 107 ? 15.701 21.228 -12.404 1.00 86.81 107 SER A N 1
ATOM 883 C CA . SER A 1 107 ? 16.100 22.087 -11.275 1.00 86.81 107 SER A CA 1
ATOM 884 C C . SER A 1 107 ? 17.608 22.349 -11.206 1.00 86.81 107 SER A C 1
ATOM 886 O O . SER A 1 107 ? 18.035 23.212 -10.443 1.00 86.81 107 SER A O 1
ATOM 888 N N . GLY A 1 108 ? 18.411 21.659 -12.024 1.00 83.00 108 GLY A N 1
ATOM 889 C CA . GLY A 1 108 ? 19.874 21.738 -12.010 1.00 83.00 108 GLY A CA 1
ATOM 890 C C . GLY A 1 108 ? 20.546 20.717 -11.088 1.00 83.00 108 GLY A C 1
ATOM 891 O O . GLY A 1 108 ? 21.773 20.721 -10.983 1.00 83.00 108 GLY A O 1
ATOM 892 N N . ASP A 1 109 ? 19.766 19.829 -10.468 1.00 81.44 109 ASP A N 1
ATOM 893 C CA . ASP A 1 109 ? 20.250 18.740 -9.625 1.00 81.44 109 ASP A CA 1
ATOM 894 C C . ASP A 1 109 ? 20.578 17.484 -10.450 1.00 81.44 109 ASP A C 1
ATOM 896 O O . ASP A 1 109 ? 20.147 17.303 -11.594 1.00 81.44 109 ASP A O 1
ATOM 900 N N . LEU A 1 110 ? 21.343 16.563 -9.859 1.00 78.06 110 LEU A N 1
ATOM 901 C CA . LEU A 1 110 ? 21.603 15.258 -10.467 1.00 78.06 110 LEU A CA 1
ATOM 902 C C . LEU A 1 110 ? 20.451 14.283 -10.164 1.00 78.06 110 LEU A C 1
ATOM 904 O O . LEU A 1 110 ? 20.010 14.193 -9.016 1.00 78.06 110 LEU A O 1
ATOM 908 N N . PRO A 1 111 ? 19.971 13.509 -11.156 1.00 81.56 111 PRO A N 1
ATOM 909 C CA . PRO A 1 111 ? 18.954 12.495 -10.917 1.00 81.56 111 PRO A CA 1
ATOM 910 C C . PRO A 1 111 ? 19.522 11.383 -10.023 1.00 81.56 111 PRO A C 1
ATOM 912 O O . PRO A 1 111 ? 20.501 10.725 -10.376 1.00 81.56 111 PRO A O 1
ATOM 915 N N . CYS A 1 112 ? 18.895 11.157 -8.868 1.00 77.50 112 CYS A N 1
ATOM 916 C CA . CYS A 1 112 ? 19.345 10.185 -7.874 1.00 77.50 112 CYS A CA 1
ATOM 917 C C . CYS A 1 112 ? 18.324 9.052 -7.710 1.00 77.50 112 CYS A C 1
ATOM 919 O O . CYS A 1 112 ? 17.139 9.281 -7.473 1.00 77.50 112 CYS A O 1
ATOM 921 N N . MET A 1 113 ? 18.790 7.804 -7.820 1.00 75.44 113 MET A N 1
ATOM 922 C CA . MET A 1 113 ? 17.928 6.627 -7.669 1.00 75.44 113 MET A CA 1
ATOM 923 C C . MET A 1 113 ? 17.321 6.549 -6.266 1.00 75.44 113 MET A C 1
ATOM 925 O O . MET A 1 113 ? 16.154 6.205 -6.114 1.00 75.44 113 MET A O 1
ATOM 929 N N . GLU A 1 114 ? 18.096 6.875 -5.232 1.00 75.94 114 GLU A N 1
ATOM 930 C CA . GLU A 1 114 ? 17.628 6.777 -3.853 1.00 75.94 114 GLU A CA 1
ATOM 931 C C . GLU A 1 114 ? 16.510 7.777 -3.554 1.00 75.94 114 GLU A C 1
ATOM 933 O O . GLU A 1 114 ? 15.487 7.379 -2.991 1.00 75.94 114 GLU A O 1
ATOM 938 N N . SER A 1 115 ? 16.658 9.032 -3.993 1.00 80.75 115 SER A N 1
ATOM 939 C CA . SER A 1 115 ? 15.625 10.056 -3.815 1.00 80.75 115 SER A CA 1
ATOM 940 C C . SER A 1 115 ? 14.349 9.713 -4.582 1.00 80.75 115 SER A C 1
ATOM 942 O O . SER A 1 115 ? 13.258 9.875 -4.042 1.00 80.75 115 SER A O 1
ATOM 944 N N . ALA A 1 116 ? 14.464 9.154 -5.792 1.00 83.69 116 ALA A N 1
ATOM 945 C CA . ALA A 1 116 ? 13.307 8.708 -6.565 1.00 83.69 116 ALA A CA 1
ATOM 946 C C . ALA A 1 116 ? 12.556 7.552 -5.890 1.00 83.69 116 ALA A C 1
ATOM 948 O O . ALA A 1 116 ? 11.328 7.561 -5.833 1.00 83.69 116 ALA A O 1
ATOM 949 N N . VAL A 1 117 ? 13.276 6.587 -5.309 1.00 83.06 117 VAL A N 1
ATOM 950 C CA . VAL A 1 117 ? 12.643 5.505 -4.542 1.00 83.06 117 VAL A CA 1
ATOM 951 C C . VAL A 1 117 ? 11.967 6.040 -3.275 1.00 83.06 117 VAL A C 1
ATOM 953 O O . VAL A 1 117 ? 10.893 5.558 -2.928 1.00 83.06 117 VAL A O 1
ATOM 956 N N . LEU A 1 118 ? 12.568 7.011 -2.578 1.00 84.75 118 LEU A N 1
ATOM 957 C CA . LEU A 1 118 ? 11.968 7.623 -1.385 1.00 84.75 118 LEU A CA 1
ATOM 958 C C . LEU A 1 118 ? 10.697 8.416 -1.723 1.00 84.75 118 LEU A C 1
ATOM 960 O O . LEU A 1 118 ? 9.690 8.244 -1.043 1.00 84.75 118 LEU A O 1
ATOM 964 N N . ALA A 1 119 ? 10.710 9.205 -2.800 1.00 86.75 119 ALA A N 1
ATOM 965 C CA . ALA A 1 119 ? 9.529 9.933 -3.267 1.00 86.75 119 ALA A CA 1
ATOM 966 C C . ALA A 1 119 ? 8.386 8.980 -3.659 1.00 86.75 119 ALA A C 1
ATOM 968 O O . ALA A 1 119 ? 7.229 9.204 -3.306 1.00 86.75 119 ALA A O 1
ATOM 969 N N . LEU A 1 120 ? 8.708 7.874 -4.340 1.00 88.19 120 LEU A N 1
ATOM 970 C CA . LEU A 1 120 ? 7.722 6.845 -4.666 1.00 88.19 120 LEU A CA 1
ATOM 971 C C . LEU A 1 120 ? 7.167 6.168 -3.399 1.00 88.19 120 LEU A C 1
ATOM 973 O O . LEU A 1 120 ? 5.959 5.949 -3.302 1.00 88.19 120 LEU A O 1
ATOM 977 N N . ALA A 1 121 ? 8.032 5.865 -2.424 1.00 88.31 121 ALA A N 1
ATOM 978 C CA . ALA A 1 121 ? 7.627 5.278 -1.148 1.00 88.31 121 ALA A CA 1
ATOM 979 C C . ALA A 1 121 ? 6.666 6.203 -0.396 1.00 88.31 121 ALA A C 1
ATOM 981 O O . ALA A 1 121 ? 5.658 5.742 0.127 1.00 88.31 121 ALA A O 1
ATOM 982 N N . GLU A 1 122 ? 6.931 7.509 -0.385 1.00 89.94 122 GLU A N 1
ATOM 983 C CA . GLU A 1 122 ? 6.066 8.505 0.247 1.00 89.94 122 GLU A CA 1
ATOM 984 C C . GLU A 1 122 ? 4.641 8.487 -0.334 1.00 89.94 122 GLU A C 1
ATOM 986 O O . GLU A 1 122 ? 3.661 8.403 0.415 1.00 89.94 122 GLU A O 1
ATOM 991 N N . ILE A 1 123 ? 4.519 8.495 -1.666 1.00 88.88 123 ILE A N 1
ATOM 992 C CA . ILE A 1 123 ? 3.228 8.482 -2.370 1.00 88.88 123 ILE A CA 1
ATOM 993 C C . ILE A 1 123 ? 2.474 7.172 -2.104 1.00 88.88 123 ILE A C 1
ATOM 995 O O . ILE A 1 123 ? 1.308 7.192 -1.692 1.00 88.88 123 ILE A O 1
ATOM 999 N N . GLU A 1 124 ? 3.125 6.024 -2.319 1.00 90.62 124 GLU A N 1
ATOM 1000 C CA . GLU A 1 124 ? 2.474 4.718 -2.177 1.00 90.62 124 GLU A CA 1
ATOM 1001 C C . GLU A 1 124 ? 2.129 4.399 -0.719 1.00 90.62 124 GLU A C 1
ATOM 1003 O O . GLU A 1 124 ? 1.025 3.924 -0.446 1.00 90.62 124 GLU A O 1
ATOM 1008 N N . ASN A 1 125 ? 3.005 4.718 0.239 1.00 93.62 125 ASN A N 1
ATOM 1009 C CA . ASN A 1 125 ? 2.733 4.477 1.656 1.00 93.62 125 ASN A CA 1
ATOM 1010 C C . ASN A 1 125 ? 1.588 5.355 2.160 1.00 93.62 125 ASN A C 1
ATOM 1012 O O . ASN A 1 125 ? 0.737 4.875 2.913 1.00 93.62 125 ASN A O 1
ATOM 1016 N N . LEU A 1 126 ? 1.494 6.611 1.709 1.00 94.44 126 LEU A N 1
ATOM 1017 C CA . LEU A 1 126 ? 0.351 7.461 2.034 1.00 94.44 126 LEU A CA 1
ATOM 1018 C C . LEU A 1 126 ? -0.957 6.866 1.495 1.00 94.44 126 LEU A C 1
ATOM 1020 O O . LEU A 1 126 ? -1.945 6.797 2.232 1.00 94.44 126 LEU A O 1
ATOM 1024 N N . ALA A 1 127 ? -0.964 6.402 0.243 1.00 94.12 127 ALA A N 1
ATOM 1025 C CA . ALA A 1 127 ? -2.120 5.734 -0.351 1.00 94.12 127 ALA A CA 1
ATOM 1026 C C . ALA A 1 127 ? -2.471 4.428 0.387 1.00 94.12 127 ALA A C 1
ATOM 1028 O O . ALA A 1 127 ? -3.650 4.152 0.627 1.00 94.12 127 ALA A O 1
ATOM 1029 N N . ALA A 1 128 ? -1.469 3.660 0.822 1.00 95.81 128 ALA A N 1
ATOM 1030 C CA . ALA A 1 128 ? -1.650 2.445 1.609 1.00 95.81 128 ALA A CA 1
ATOM 1031 C C . ALA A 1 128 ? -2.317 2.728 2.964 1.00 95.81 128 ALA A C 1
ATOM 1033 O O . ALA A 1 128 ? -3.233 1.997 3.345 1.00 95.81 128 ALA A O 1
ATOM 1034 N N . VAL A 1 129 ? -1.933 3.811 3.658 1.00 97.75 129 VAL A N 1
ATOM 1035 C CA . VAL A 1 129 ? -2.603 4.248 4.899 1.00 97.75 129 VAL A CA 1
ATOM 1036 C C . VAL A 1 129 ? -4.077 4.552 4.636 1.00 97.75 129 VAL A C 1
ATOM 1038 O O . VAL A 1 129 ? -4.940 4.102 5.386 1.00 97.75 129 VAL A O 1
ATOM 1041 N N . GLN A 1 130 ? -4.396 5.294 3.570 1.00 97.44 130 GLN A N 1
ATOM 1042 C CA . GLN A 1 130 ? -5.793 5.626 3.254 1.00 97.44 130 GLN A CA 1
ATOM 1043 C C . GLN A 1 130 ? -6.612 4.378 2.919 1.00 97.44 130 GLN A C 1
ATOM 1045 O O . GLN A 1 130 ? -7.730 4.223 3.405 1.00 97.44 130 GLN A O 1
ATOM 1050 N N . LYS A 1 131 ? -6.037 3.453 2.145 1.00 97.56 131 LYS A N 1
ATOM 1051 C CA . LYS A 1 131 ? -6.676 2.185 1.784 1.00 97.56 131 LYS A CA 1
ATOM 1052 C C . LYS A 1 131 ? -6.953 1.307 3.007 1.00 97.56 131 LYS A C 1
ATOM 1054 O O . LYS A 1 131 ? -8.036 0.739 3.110 1.00 97.56 131 LYS A O 1
ATOM 1059 N N . ALA A 1 132 ? -6.006 1.224 3.940 1.00 98.06 132 ALA A N 1
ATOM 1060 C CA . ALA A 1 132 ? -6.170 0.492 5.193 1.00 98.06 132 ALA A CA 1
ATOM 1061 C C . ALA A 1 132 ? -7.276 1.094 6.074 1.00 98.06 132 ALA A C 1
ATOM 1063 O O . ALA A 1 132 ? -8.117 0.366 6.596 1.00 98.06 132 ALA A O 1
ATOM 1064 N N . ILE A 1 133 ? -7.325 2.425 6.185 1.00 98.31 133 ILE A N 1
ATOM 1065 C CA . ILE A 1 133 ? -8.370 3.125 6.940 1.00 98.31 133 ILE A CA 1
ATOM 1066 C C . ILE A 1 133 ? -9.753 2.938 6.307 1.00 98.31 133 ILE A C 1
ATOM 1068 O O . ILE A 1 133 ? -10.712 2.665 7.025 1.00 98.31 133 ILE A O 1
ATOM 1072 N N . ALA A 1 134 ? -9.858 3.021 4.979 1.00 98.12 134 ALA A N 1
ATOM 1073 C CA . ALA A 1 134 ? -11.116 2.776 4.279 1.00 98.12 134 ALA A CA 1
ATOM 1074 C C . ALA A 1 134 ? -11.624 1.340 4.501 1.00 98.12 134 ALA A C 1
ATOM 1076 O O . ALA A 1 134 ? -12.811 1.143 4.756 1.00 98.12 134 ALA A O 1
ATOM 1077 N N . HIS A 1 135 ? -10.723 0.347 4.469 1.00 98.12 135 HIS A N 1
ATOM 1078 C CA . HIS A 1 135 ? -11.058 -1.042 4.804 1.00 98.12 135 HIS A CA 1
ATOM 1079 C C . HIS A 1 135 ? -11.568 -1.161 6.243 1.00 98.12 135 HIS A C 1
ATOM 1081 O O . HIS A 1 135 ? -12.609 -1.770 6.478 1.00 98.12 135 HIS A O 1
ATOM 1087 N N . TYR A 1 136 ? -10.877 -0.537 7.201 1.00 98.19 136 TYR A N 1
ATOM 1088 C CA . TYR A 1 136 ? -11.288 -0.538 8.604 1.00 98.19 136 TYR A CA 1
ATOM 1089 C C . TYR A 1 136 ? -12.687 0.067 8.799 1.00 98.19 136 TYR A C 1
ATOM 1091 O O . TYR A 1 136 ? -13.538 -0.543 9.447 1.00 98.19 136 TYR A O 1
ATOM 1099 N N . ASP A 1 137 ? -12.951 1.231 8.201 1.00 97.62 137 ASP A N 1
ATOM 1100 C CA . ASP A 1 137 ? -14.244 1.916 8.301 1.00 97.62 137 ASP A CA 1
ATOM 1101 C C . ASP A 1 137 ? -15.384 1.092 7.706 1.00 97.62 137 ASP A C 1
ATOM 1103 O O . ASP A 1 137 ? -16.451 0.977 8.312 1.00 97.62 137 ASP A O 1
ATOM 1107 N N . GLN A 1 138 ? -15.144 0.464 6.555 1.00 97.50 138 GLN A N 1
ATOM 1108 C CA . GLN A 1 138 ? -16.113 -0.421 5.923 1.00 97.50 138 GLN A CA 1
ATOM 1109 C C . GLN A 1 138 ? -16.463 -1.610 6.829 1.00 97.50 138 GLN A C 1
ATOM 1111 O O . GLN A 1 138 ? -17.638 -1.915 7.029 1.00 97.50 138 GLN A O 1
ATOM 1116 N N . GLN A 1 139 ? -15.454 -2.279 7.387 1.00 97.44 139 GLN A N 1
ATOM 1117 C CA . GLN A 1 139 ? -15.648 -3.468 8.215 1.00 97.44 139 GLN A CA 1
ATOM 1118 C C . GLN A 1 139 ? -16.319 -3.140 9.554 1.00 97.44 139 GLN A C 1
ATOM 1120 O O . GLN A 1 139 ? -17.266 -3.825 9.950 1.00 97.44 139 GLN A O 1
ATOM 1125 N N . MET A 1 140 ? -15.882 -2.071 10.230 1.00 96.88 140 MET A N 1
ATOM 1126 C CA . MET A 1 140 ? -16.505 -1.620 11.476 1.00 96.88 140 MET A CA 1
ATOM 1127 C C . MET A 1 140 ? -17.951 -1.179 11.244 1.00 96.88 140 MET A C 1
ATOM 1129 O O . MET A 1 140 ? -18.830 -1.584 11.999 1.00 96.88 140 MET A O 1
ATOM 1133 N N . GLY A 1 141 ? -18.220 -0.420 10.175 1.00 94.94 141 GLY A N 1
ATOM 1134 C CA . GLY A 1 141 ? -19.567 0.053 9.847 1.00 94.94 141 GLY A CA 1
ATOM 1135 C C . GLY A 1 141 ? -20.562 -1.066 9.521 1.00 94.94 141 GLY A C 1
ATOM 1136 O O . GLY A 1 141 ? -21.752 -0.919 9.781 1.00 94.94 141 GLY A O 1
ATOM 1137 N N . GLN A 1 142 ? -20.095 -2.198 8.987 1.00 95.12 142 GLN A N 1
ATOM 1138 C CA . GLN A 1 142 ? -20.952 -3.350 8.684 1.00 95.12 142 GLN A CA 1
ATOM 1139 C C . GLN A 1 142 ? -21.196 -4.260 9.894 1.00 95.12 142 GLN A C 1
ATOM 1141 O O . GLN A 1 142 ? -22.291 -4.803 10.049 1.00 95.12 142 GLN A O 1
ATOM 1146 N N . LYS A 1 143 ? -20.173 -4.474 10.731 1.00 95.19 143 LYS A N 1
ATOM 1147 C CA . LYS A 1 143 ? -20.202 -5.489 11.796 1.00 95.19 143 LYS A CA 1
ATOM 1148 C C . LYS A 1 143 ? -20.642 -4.934 13.154 1.00 95.19 143 LYS A C 1
ATOM 1150 O O . LYS A 1 143 ? -21.236 -5.671 13.940 1.00 95.19 143 LYS A O 1
ATOM 1155 N N . LEU A 1 144 ? -20.352 -3.666 13.453 1.00 95.56 144 LEU A N 1
ATOM 1156 C CA . LEU A 1 144 ? -20.595 -3.090 14.775 1.00 95.56 144 LEU A CA 1
ATOM 1157 C C . LEU A 1 144 ? -22.064 -2.688 14.949 1.00 95.56 144 LEU A C 1
ATOM 1159 O O . LEU A 1 144 ? -22.606 -1.899 14.179 1.00 95.56 144 LEU A O 1
ATOM 1163 N N . LYS A 1 145 ? -22.695 -3.184 16.018 1.00 94.88 145 LYS A N 1
ATOM 1164 C CA . LYS A 1 145 ? -24.044 -2.784 16.435 1.00 94.88 145 LYS A CA 1
ATOM 1165 C C . LYS A 1 145 ? -23.994 -2.180 17.829 1.00 94.88 145 LYS A C 1
ATOM 1167 O O . LYS A 1 145 ? -23.627 -2.867 18.781 1.00 94.88 145 LYS A O 1
ATOM 1172 N N . LEU A 1 146 ? -24.375 -0.910 17.929 1.00 95.19 146 LEU A N 1
ATOM 1173 C CA . LEU A 1 146 ? -24.394 -0.163 19.183 1.00 95.19 146 LEU A CA 1
ATOM 1174 C C . LEU A 1 146 ? -25.803 -0.151 19.815 1.00 95.19 146 LEU A C 1
ATOM 1176 O O . LEU A 1 146 ? -26.779 -0.037 19.072 1.00 95.19 146 LEU A O 1
ATOM 1180 N N . PRO A 1 147 ? -25.916 -0.213 21.158 1.00 96.25 147 PRO A N 1
ATOM 1181 C CA . PRO A 1 147 ? -24.842 -0.540 22.096 1.00 96.25 147 PRO A CA 1
ATOM 1182 C C . PRO A 1 147 ? -24.421 -2.023 22.007 1.00 96.25 147 PRO A C 1
ATOM 1184 O O . PRO A 1 147 ? -25.212 -2.914 21.678 1.00 96.25 147 PRO A O 1
ATOM 1187 N N . THR A 1 148 ? -23.146 -2.274 22.296 1.00 95.44 148 THR A N 1
ATOM 1188 C CA . THR A 1 148 ? -22.599 -3.633 22.492 1.00 95.44 148 THR A CA 1
ATOM 1189 C C . THR A 1 148 ? -22.966 -4.153 23.876 1.00 95.44 148 THR A C 1
ATOM 1191 O O . THR A 1 148 ? -23.171 -3.352 24.786 1.00 95.44 148 THR A O 1
ATOM 1194 N N . GLU A 1 149 ? -23.042 -5.473 24.060 1.00 92.38 149 GLU A N 1
ATOM 1195 C CA . GLU A 1 149 ? -23.356 -6.072 25.366 1.00 92.38 149 GLU A CA 1
ATOM 1196 C C . GLU A 1 149 ? -22.236 -5.792 26.374 1.00 92.38 149 GLU A C 1
ATOM 1198 O O . GLU A 1 149 ? -22.476 -5.417 27.520 1.00 92.38 149 GLU A O 1
ATOM 1203 N N . THR A 1 150 ? -20.990 -5.939 25.924 1.00 92.25 150 THR A N 1
ATOM 1204 C CA . THR A 1 150 ? -19.799 -5.720 26.743 1.00 92.25 150 THR A CA 1
ATOM 1205 C C . THR A 1 150 ? -18.774 -4.896 25.984 1.00 92.25 150 THR A C 1
ATOM 1207 O O . THR A 1 150 ? -18.725 -4.910 24.756 1.00 92.25 150 THR A O 1
ATOM 1210 N N . LEU A 1 151 ? -17.881 -4.226 26.716 1.00 92.69 151 LEU A N 1
ATOM 1211 C CA . LEU A 1 151 ? -16.746 -3.548 26.091 1.00 92.69 151 LEU A CA 1
ATOM 1212 C C . LEU A 1 151 ? -15.847 -4.535 25.327 1.00 92.69 151 LEU A C 1
ATOM 1214 O O . LEU A 1 151 ? -15.280 -4.173 24.302 1.00 92.69 151 LEU A O 1
ATOM 1218 N N . GLN A 1 152 ? -15.755 -5.782 25.796 1.00 92.94 152 GLN A N 1
ATOM 1219 C CA . GLN A 1 152 ? -14.946 -6.817 25.159 1.00 92.94 152 GLN A CA 1
ATOM 1220 C C . GLN A 1 152 ? -15.431 -7.133 23.736 1.00 92.94 152 GLN A C 1
ATOM 1222 O O . GLN A 1 152 ? -14.600 -7.241 22.844 1.00 92.94 152 GLN A O 1
ATOM 1227 N N . GLU A 1 153 ? -16.749 -7.176 23.498 1.00 94.69 153 GLU A N 1
ATOM 1228 C CA . GLU A 1 153 ? -17.334 -7.370 22.157 1.00 94.69 153 GLU A CA 1
ATOM 1229 C C . GLU A 1 153 ? -16.832 -6.307 21.164 1.00 94.69 153 GLU A C 1
ATOM 1231 O O . GLU A 1 153 ? -16.407 -6.633 20.055 1.00 94.69 153 GLU A O 1
ATOM 1236 N N . LEU A 1 154 ? -16.820 -5.035 21.581 1.00 95.62 154 LEU A N 1
ATOM 1237 C CA . LEU A 1 154 ? -16.307 -3.932 20.766 1.00 95.62 154 LEU A CA 1
ATOM 1238 C C . LEU A 1 154 ? -14.797 -4.064 20.530 1.00 95.62 154 LEU A C 1
ATOM 1240 O O . LEU A 1 154 ? -14.335 -3.904 19.400 1.00 95.62 154 LEU A O 1
ATOM 1244 N N . LEU A 1 155 ? -14.028 -4.346 21.586 1.00 94.81 155 LEU A N 1
ATOM 1245 C CA . LEU A 1 155 ? -12.567 -4.433 21.513 1.00 94.81 155 LEU A CA 1
ATOM 1246 C C . LEU A 1 155 ? -12.089 -5.623 20.670 1.00 94.81 155 LEU A C 1
ATOM 1248 O O . LEU A 1 155 ? -11.098 -5.489 19.952 1.00 94.81 155 LEU A O 1
ATOM 1252 N N . ASP A 1 156 ? -12.789 -6.755 20.716 1.00 94.00 156 ASP A N 1
ATOM 1253 C CA . ASP A 1 156 ? -12.470 -7.936 19.911 1.00 94.00 156 ASP A CA 1
ATOM 1254 C C . ASP A 1 156 ? -12.748 -7.685 18.426 1.00 94.00 156 ASP A C 1
ATOM 1256 O O . ASP A 1 156 ? -11.905 -7.991 17.577 1.00 94.00 156 ASP A O 1
ATOM 1260 N N . LEU A 1 157 ? -13.885 -7.054 18.104 1.00 96.00 157 LEU A N 1
ATOM 1261 C CA . LEU A 1 157 ? -14.205 -6.665 16.731 1.00 96.00 157 LEU A CA 1
ATOM 1262 C C . LEU A 1 157 ? -13.210 -5.630 16.186 1.00 96.00 157 LEU A C 1
ATOM 1264 O O . LEU A 1 157 ? -12.739 -5.763 15.051 1.00 96.00 157 LEU A O 1
ATOM 1268 N N . HIS A 1 158 ? -12.859 -4.629 16.999 1.00 95.62 158 HIS A N 1
ATOM 1269 C CA . HIS A 1 158 ? -11.829 -3.648 16.665 1.00 95.62 158 HIS A CA 1
ATOM 1270 C C . HIS A 1 158 ? -10.497 -4.336 16.366 1.00 95.62 158 HIS A C 1
ATOM 1272 O O . HIS A 1 158 ? -9.936 -4.104 15.302 1.00 95.62 158 HIS A O 1
ATOM 1278 N N . ARG A 1 159 ? -10.025 -5.226 17.249 1.00 93.12 159 ARG A N 1
ATOM 1279 C CA . ARG A 1 159 ? -8.747 -5.933 17.086 1.00 93.12 159 ARG A CA 1
ATOM 1280 C C . ARG A 1 159 ? -8.708 -6.766 15.806 1.00 93.12 159 ARG A C 1
ATOM 1282 O O . ARG A 1 159 ? -7.712 -6.746 15.088 1.00 93.12 159 ARG A O 1
ATOM 1289 N N . ALA A 1 160 ? -9.781 -7.500 15.512 1.00 94.81 160 ALA A N 1
ATOM 1290 C CA . ALA A 1 160 ? -9.867 -8.292 14.288 1.00 94.81 160 ALA A CA 1
ATOM 1291 C C . ALA A 1 160 ? -9.790 -7.402 13.037 1.00 94.81 160 ALA A C 1
ATOM 1293 O O . ALA A 1 160 ? -9.044 -7.693 12.106 1.00 94.81 160 ALA A O 1
ATOM 1294 N N . THR A 1 161 ? -10.508 -6.280 13.048 1.00 96.44 161 THR A N 1
ATOM 1295 C CA . THR A 1 161 ? -10.567 -5.354 11.912 1.00 96.44 161 THR A CA 1
ATOM 1296 C C . THR A 1 161 ? -9.279 -4.540 11.748 1.00 96.44 161 THR A C 1
ATOM 1298 O O . THR A 1 161 ? -8.825 -4.300 10.630 1.00 96.44 161 THR A O 1
ATOM 1301 N N . GLU A 1 162 ? -8.658 -4.135 12.855 1.00 95.19 162 GLU A N 1
ATOM 1302 C CA . GLU A 1 162 ? -7.343 -3.493 12.898 1.00 95.19 162 GLU A CA 1
ATOM 1303 C C . GLU A 1 162 ? -6.287 -4.400 12.265 1.00 95.19 162 GLU A C 1
ATOM 1305 O O . GLU A 1 162 ? -5.539 -3.959 11.394 1.00 95.19 162 GLU A O 1
ATOM 1310 N N . LYS A 1 163 ? -6.277 -5.685 12.635 1.00 93.06 163 LYS A N 1
ATOM 1311 C CA . LYS A 1 163 ? -5.372 -6.673 12.051 1.00 93.06 163 LYS A CA 1
ATOM 1312 C C . LYS A 1 163 ? -5.513 -6.746 10.530 1.00 93.06 163 LYS A C 1
ATOM 1314 O O . LYS A 1 163 ? -4.502 -6.701 9.832 1.00 93.06 163 LYS A O 1
ATOM 1319 N N . GLU A 1 164 ? -6.740 -6.831 10.015 1.00 95.19 164 GLU A N 1
ATOM 1320 C CA . GLU A 1 164 ? -7.000 -6.826 8.569 1.00 95.19 164 GLU A CA 1
ATOM 1321 C C . GLU A 1 164 ? -6.498 -5.530 7.906 1.00 95.19 164 GLU A C 1
ATOM 1323 O O . GLU A 1 164 ? -5.863 -5.571 6.851 1.00 95.19 164 GLU A O 1
ATOM 1328 N N . ALA A 1 165 ? -6.735 -4.373 8.532 1.00 96.44 165 ALA A N 1
ATOM 1329 C CA . ALA A 1 165 ? -6.289 -3.080 8.020 1.00 96.44 165 ALA A CA 1
ATOM 1330 C C . ALA A 1 165 ? -4.755 -2.980 7.949 1.00 96.44 165 ALA A C 1
ATOM 1332 O O . ALA A 1 165 ? -4.217 -2.499 6.948 1.00 96.44 165 ALA A O 1
ATOM 1333 N N . ILE A 1 166 ? -4.038 -3.482 8.960 1.00 92.62 166 ILE A N 1
ATOM 1334 C CA . ILE A 1 166 ? -2.571 -3.533 8.936 1.00 92.62 166 ILE A CA 1
ATOM 1335 C C . ILE A 1 166 ? -2.089 -4.490 7.836 1.00 92.62 166 ILE A C 1
ATOM 1337 O O . ILE A 1 166 ? -1.152 -4.150 7.117 1.00 92.62 166 ILE A O 1
ATOM 1341 N N . GLU A 1 167 ? -2.744 -5.633 7.602 1.00 91.88 167 GLU A N 1
ATOM 1342 C CA . GLU A 1 167 ? -2.396 -6.523 6.477 1.00 91.88 167 GLU A CA 1
ATOM 1343 C C . GLU A 1 167 ? -2.585 -5.839 5.117 1.00 91.88 167 GLU A C 1
ATOM 1345 O O . GLU A 1 167 ? -1.734 -5.969 4.229 1.00 91.88 167 GLU A O 1
ATOM 1350 N N . VAL A 1 168 ? -3.662 -5.061 4.960 1.00 94.88 168 VAL A N 1
ATOM 1351 C CA . VAL A 1 168 ? -3.882 -4.227 3.771 1.00 94.88 168 VAL A CA 1
ATOM 1352 C C . VAL A 1 168 ? -2.751 -3.214 3.615 1.00 94.88 168 VAL A C 1
ATOM 1354 O O . VAL A 1 168 ? -2.189 -3.119 2.524 1.00 94.88 168 VAL A O 1
ATOM 1357 N N . PHE A 1 169 ? -2.366 -2.497 4.671 1.00 94.94 169 PHE A N 1
ATOM 1358 C CA . PHE A 1 169 ? -1.232 -1.573 4.617 1.00 94.94 169 PHE A CA 1
ATOM 1359 C C . PHE A 1 169 ? 0.058 -2.293 4.216 1.00 94.94 169 PHE A C 1
ATOM 1361 O O . PHE A 1 169 ? 0.675 -1.924 3.221 1.00 94.94 169 PHE A O 1
ATOM 1368 N N . MET A 1 170 ? 0.414 -3.377 4.909 1.00 89.38 170 MET A N 1
ATOM 1369 C CA . MET A 1 170 ? 1.651 -4.130 4.683 1.00 89.38 170 MET A CA 1
ATOM 1370 C C . MET A 1 170 ? 1.776 -4.656 3.252 1.00 89.38 170 MET A C 1
ATOM 1372 O O . MET A 1 170 ? 2.883 -4.684 2.717 1.00 89.38 170 MET A O 1
ATOM 1376 N N . LYS A 1 171 ? 0.660 -5.041 2.619 1.00 87.50 171 LYS A N 1
ATOM 1377 C CA . LYS A 1 171 ? 0.621 -5.498 1.221 1.00 87.50 171 LYS A CA 1
ATOM 1378 C C . LYS A 1 171 ? 0.841 -4.373 0.204 1.00 87.50 171 LYS A C 1
ATOM 1380 O O . LYS A 1 171 ? 1.284 -4.656 -0.905 1.00 87.50 171 LYS A O 1
ATOM 1385 N N . ASN A 1 172 ? 0.477 -3.137 0.541 1.00 88.56 172 ASN A N 1
ATOM 1386 C CA . ASN A 1 172 ? 0.490 -2.002 -0.389 1.00 88.56 172 ASN A CA 1
ATOM 1387 C C . ASN A 1 172 ? 1.566 -0.952 -0.041 1.00 88.56 172 ASN A C 1
ATOM 1389 O O . ASN A 1 172 ? 1.659 0.044 -0.746 1.00 88.56 172 ASN A O 1
ATOM 1393 N N . SER A 1 173 ? 2.356 -1.157 1.018 1.00 88.81 173 SER A N 1
ATOM 1394 C CA . SER A 1 173 ? 3.440 -0.264 1.443 1.00 88.81 173 SER A CA 1
ATOM 1395 C C . SER A 1 173 ? 4.821 -0.854 1.160 1.00 88.81 173 SER A C 1
ATOM 1397 O O . SER A 1 173 ? 5.002 -2.076 1.164 1.00 88.81 173 SER A O 1
ATOM 1399 N N . PHE A 1 174 ? 5.823 0.001 0.977 1.00 85.62 174 PHE A N 1
ATOM 1400 C CA . PHE A 1 174 ? 7.224 -0.394 0.839 1.00 85.62 174 PHE A CA 1
ATOM 1401 C C . PHE A 1 174 ? 8.160 0.715 1.346 1.00 85.62 174 PHE A C 1
ATOM 1403 O O . PHE A 1 174 ? 7.801 1.888 1.323 1.00 85.62 174 PHE A O 1
ATOM 1410 N N . LYS A 1 175 ? 9.374 0.353 1.791 1.00 82.50 175 LYS A N 1
ATOM 1411 C CA . LYS A 1 175 ? 10.422 1.295 2.249 1.00 82.50 175 LYS A CA 1
ATOM 1412 C C . LYS A 1 175 ? 9.888 2.405 3.184 1.00 82.50 175 LYS A C 1
ATOM 1414 O O . LYS A 1 175 ? 10.186 3.581 3.000 1.00 82.50 175 LYS A O 1
ATOM 1419 N N . ASP A 1 176 ? 9.090 2.024 4.183 1.00 84.81 176 ASP A N 1
ATOM 1420 C CA . ASP A 1 176 ? 8.616 2.927 5.242 1.00 84.81 176 ASP A CA 1
ATOM 1421 C C . ASP A 1 176 ? 9.738 3.161 6.265 1.00 84.81 176 ASP A C 1
ATOM 1423 O O . ASP A 1 176 ? 9.828 2.483 7.292 1.00 84.81 176 ASP A O 1
ATOM 1427 N N . VAL A 1 177 ? 10.663 4.060 5.916 1.00 83.06 177 VAL A N 1
ATOM 1428 C CA . VAL A 1 177 ? 11.814 4.416 6.758 1.00 83.06 177 VAL A CA 1
ATOM 1429 C C . VAL A 1 177 ? 11.308 4.946 8.100 1.00 83.06 177 VAL A C 1
ATOM 1431 O O . VAL A 1 177 ? 10.384 5.754 8.144 1.00 83.06 177 VAL A O 1
ATOM 1434 N N . ASP A 1 178 ? 11.882 4.442 9.192 1.00 84.19 178 ASP A N 1
ATOM 1435 C CA . ASP A 1 178 ? 11.496 4.760 10.574 1.00 84.19 178 ASP A CA 1
ATOM 1436 C C . ASP A 1 178 ? 10.019 4.494 10.923 1.00 84.19 178 ASP A C 1
ATOM 1438 O O . ASP A 1 178 ? 9.534 4.950 11.959 1.00 84.19 178 ASP A O 1
ATOM 1442 N N . GLN A 1 179 ? 9.305 3.718 10.093 1.00 87.88 179 GLN A N 1
ATOM 1443 C CA . GLN A 1 179 ? 7.905 3.330 10.312 1.00 87.88 179 GLN A CA 1
ATOM 1444 C C . GLN A 1 179 ? 6.961 4.537 10.470 1.00 87.88 179 GLN A C 1
ATOM 1446 O O . GLN A 1 179 ? 5.968 4.479 11.199 1.00 87.88 179 GLN A O 1
ATOM 1451 N N . VAL A 1 180 ? 7.260 5.655 9.800 1.00 93.38 180 VAL A N 1
ATOM 1452 C CA . VAL A 1 180 ? 6.488 6.902 9.916 1.00 93.38 180 VAL A CA 1
ATOM 1453 C C . VAL A 1 180 ? 5.052 6.711 9.426 1.00 93.38 180 VAL A C 1
ATOM 1455 O O . VAL A 1 180 ? 4.106 7.188 10.063 1.00 93.38 180 VAL A O 1
ATOM 1458 N N . PHE A 1 181 ? 4.855 6.000 8.312 1.00 94.50 181 PHE A N 1
ATOM 1459 C CA . PHE A 1 181 ? 3.516 5.759 7.768 1.00 94.50 181 PHE A CA 1
ATOM 1460 C C . PHE A 1 181 ? 2.754 4.713 8.563 1.00 94.50 181 PHE A C 1
ATOM 1462 O O . PHE A 1 181 ? 1.547 4.866 8.770 1.00 94.50 181 PHE A O 1
ATOM 1469 N N . GLN A 1 182 ? 3.452 3.692 9.047 1.00 91.12 182 GLN A N 1
ATOM 1470 C CA . GLN A 1 182 ? 2.886 2.716 9.957 1.00 91.12 182 GLN A CA 1
ATOM 1471 C C . GLN A 1 182 ? 2.391 3.400 11.240 1.00 91.12 182 GLN A C 1
ATOM 1473 O O . GLN A 1 182 ? 1.212 3.281 11.558 1.00 91.12 182 GLN A O 1
ATOM 1478 N N . LYS A 1 183 ? 3.205 4.237 11.893 1.00 91.81 183 LYS A N 1
ATOM 1479 C CA . LYS A 1 183 ? 2.780 5.025 13.062 1.00 91.81 183 LYS A CA 1
ATOM 1480 C C . LYS A 1 183 ? 1.580 5.925 12.760 1.00 91.81 183 LYS A C 1
ATOM 1482 O O . LYS A 1 183 ? 0.619 5.977 13.520 1.00 91.81 183 LYS A O 1
ATOM 1487 N N . LYS A 1 184 ? 1.572 6.570 11.591 1.00 96.12 184 LYS A N 1
ATOM 1488 C CA . LYS A 1 184 ? 0.436 7.389 11.141 1.00 96.12 184 LYS A CA 1
ATOM 1489 C C . LYS A 1 184 ? -0.855 6.581 10.963 1.00 96.12 184 LYS A C 1
ATOM 1491 O O . LYS A 1 184 ? -1.941 7.118 11.184 1.00 96.12 184 LYS A O 1
ATOM 1496 N N . LEU A 1 185 ? -0.770 5.327 10.516 1.00 96.38 185 LEU A N 1
ATOM 1497 C CA . LEU A 1 185 ? -1.920 4.423 10.452 1.00 96.38 185 LEU A CA 1
ATOM 1498 C C . LEU A 1 185 ? -2.424 4.089 11.859 1.00 96.38 185 LEU A C 1
ATOM 1500 O O . LEU A 1 185 ? -3.627 4.122 12.100 1.00 96.38 185 LEU A O 1
ATOM 1504 N N . GLU A 1 186 ? -1.511 3.816 12.782 1.00 91.81 186 GLU A N 1
ATOM 1505 C CA . GLU A 1 186 ? -1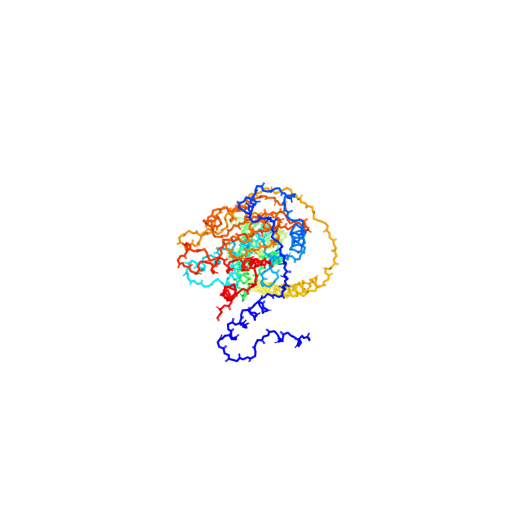.821 3.446 14.164 1.00 91.81 186 GLU A CA 1
ATOM 1506 C C . GLU A 1 186 ? -2.537 4.567 14.908 1.00 91.81 186 GLU A C 1
ATOM 1508 O O . GLU A 1 186 ? -3.609 4.332 15.456 1.00 91.81 186 GLU A O 1
ATOM 1513 N N . ASP A 1 187 ? -2.008 5.792 14.847 1.00 94.31 187 ASP A N 1
ATOM 1514 C CA . ASP A 1 187 ? -2.618 6.962 15.486 1.00 94.31 187 ASP A CA 1
ATOM 1515 C C . ASP A 1 187 ? -4.065 7.163 14.995 1.00 94.31 187 ASP A C 1
ATOM 1517 O O . ASP A 1 187 ? -4.973 7.489 15.764 1.00 94.31 187 ASP A O 1
ATOM 1521 N N . LYS A 1 188 ? -4.314 6.910 13.701 1.00 97.38 188 LYS A N 1
ATOM 1522 C CA . LYS A 1 188 ? -5.660 6.979 13.115 1.00 97.38 188 LYS A CA 1
ATOM 1523 C C . LYS A 1 188 ? -6.572 5.843 13.584 1.00 97.38 188 LYS A C 1
ATOM 1525 O O . LYS A 1 188 ? -7.754 6.091 13.827 1.00 97.38 188 LYS A O 1
ATOM 1530 N N . LEU A 1 189 ? -6.067 4.614 13.677 1.00 95.88 189 LEU A N 1
ATOM 1531 C CA . LEU A 1 189 ? -6.842 3.457 14.141 1.00 95.88 189 LEU A CA 1
ATOM 1532 C C . LEU A 1 189 ? -7.172 3.571 15.635 1.00 95.88 189 LEU A C 1
ATOM 1534 O O . LEU A 1 189 ? -8.308 3.298 16.028 1.00 95.88 189 LEU A O 1
ATOM 1538 N N . GLU A 1 190 ? -6.235 4.062 16.449 1.00 93.06 190 GLU A N 1
ATOM 1539 C CA . GLU A 1 190 ? -6.454 4.362 17.864 1.00 93.06 190 GLU A CA 1
ATOM 1540 C C . GLU A 1 190 ? -7.508 5.461 18.044 1.00 93.06 190 GLU A C 1
ATOM 1542 O O . GLU A 1 190 ? -8.471 5.268 18.790 1.00 93.06 190 GLU A O 1
ATOM 1547 N N . ALA A 1 191 ? -7.403 6.566 17.299 1.00 96.19 191 ALA A N 1
ATOM 1548 C CA . ALA A 1 191 ? -8.408 7.625 17.337 1.00 96.19 191 ALA A CA 1
ATOM 1549 C C . ALA A 1 191 ? -9.810 7.104 16.967 1.00 96.19 191 ALA A C 1
ATOM 1551 O O . ALA A 1 191 ? -10.797 7.462 17.612 1.00 96.19 191 ALA A O 1
ATOM 1552 N N . LYS A 1 192 ? -9.908 6.217 15.967 1.00 96.62 192 LYS A N 1
ATOM 1553 C CA . LYS A 1 192 ? -11.179 5.585 15.583 1.00 96.62 192 LYS A CA 1
ATOM 1554 C C . LYS A 1 192 ? -11.720 4.637 16.648 1.00 96.62 192 LYS A C 1
ATOM 1556 O O . LYS A 1 192 ? -12.923 4.638 16.893 1.00 96.62 192 LYS A O 1
ATOM 1561 N N . ARG A 1 193 ? -10.869 3.836 17.295 1.00 95.06 193 ARG A N 1
ATOM 1562 C CA . ARG A 1 193 ? -11.276 2.996 18.433 1.00 95.06 193 ARG A CA 1
ATOM 1563 C C . ARG A 1 193 ? -11.876 3.850 19.542 1.00 95.06 193 ARG A C 1
ATOM 1565 O O . ARG A 1 193 ? -12.942 3.527 20.057 1.00 95.06 193 ARG A O 1
ATOM 1572 N N . ASP A 1 194 ? -11.195 4.931 19.902 1.00 93.81 194 ASP A N 1
ATOM 1573 C CA . ASP A 1 194 ? -11.622 5.809 20.987 1.00 93.81 194 ASP A CA 1
ATOM 1574 C C . ASP A 1 194 ? -12.948 6.502 20.657 1.00 93.81 194 ASP A C 1
ATOM 1576 O O . ASP A 1 194 ? -13.805 6.642 21.533 1.00 93.81 194 ASP A O 1
ATOM 1580 N N . ASP A 1 195 ? -13.156 6.870 19.393 1.00 96.81 195 ASP A N 1
ATOM 1581 C CA . ASP A 1 195 ? -14.433 7.389 18.912 1.00 96.81 195 ASP A CA 1
ATOM 1582 C C . ASP A 1 195 ? -15.558 6.344 19.016 1.00 96.81 195 ASP A C 1
ATOM 1584 O O . ASP A 1 195 ? -16.589 6.611 19.635 1.00 96.81 195 ASP A O 1
ATOM 1588 N N . PHE A 1 196 ? -15.340 5.110 18.546 1.00 96.56 196 PHE A N 1
ATOM 1589 C CA . PHE A 1 196 ? -16.318 4.026 18.709 1.00 96.56 196 PHE A CA 1
ATOM 1590 C C . PHE A 1 196 ? -16.619 3.713 20.179 1.00 96.56 196 PHE A C 1
ATOM 1592 O O . PHE A 1 196 ? -17.775 3.481 20.536 1.00 96.56 196 PHE A O 1
ATOM 1599 N N . CYS A 1 197 ? -15.616 3.756 21.059 1.00 94.06 197 CYS A N 1
ATOM 1600 C CA . CYS A 1 197 ? -15.810 3.606 22.500 1.00 94.06 197 CYS A CA 1
ATOM 1601 C C . CYS A 1 197 ? -16.723 4.704 23.065 1.00 94.06 197 CYS A C 1
ATOM 1603 O O . CYS A 1 197 ? -17.632 4.398 23.838 1.00 94.06 197 CYS A O 1
ATOM 1605 N N . LYS A 1 198 ? -16.523 5.967 22.667 1.00 95.44 198 LYS A N 1
ATOM 1606 C CA . LYS A 1 198 ? -17.380 7.091 23.085 1.00 95.44 198 LYS A CA 1
ATOM 1607 C C . LYS A 1 198 ? -18.806 6.936 22.562 1.00 95.44 198 LYS A C 1
ATOM 1609 O O . LYS A 1 198 ? -19.751 7.085 23.336 1.00 95.44 198 LYS A O 1
ATOM 1614 N N . GLN A 1 199 ? -18.968 6.587 21.286 1.00 96.88 199 GLN A N 1
ATOM 1615 C CA . GLN A 1 199 ? -20.281 6.345 20.685 1.00 96.88 199 GLN A CA 1
ATOM 1616 C C . GLN A 1 199 ? -21.021 5.198 21.387 1.00 96.88 199 GLN A C 1
ATOM 1618 O O . GLN A 1 199 ? -22.201 5.328 21.699 1.00 96.88 199 GLN A O 1
ATOM 1623 N N . ASN A 1 200 ? -20.325 4.104 21.709 1.00 96.62 200 ASN A N 1
ATOM 1624 C CA . ASN A 1 200 ? -20.894 2.965 22.430 1.00 96.62 200 ASN A CA 1
ATOM 1625 C C . ASN A 1 200 ? -21.330 3.333 23.855 1.00 96.62 200 ASN A C 1
ATOM 1627 O O . ASN A 1 200 ? -22.412 2.939 24.286 1.00 96.62 200 ASN A O 1
ATOM 1631 N N . MET A 1 201 ? -20.518 4.113 24.580 1.00 94.12 201 MET A N 1
ATOM 1632 C CA . MET A 1 201 ? -20.897 4.615 25.906 1.00 94.12 201 MET A CA 1
ATOM 1633 C C . MET A 1 201 ? -22.139 5.500 25.822 1.00 94.12 201 MET A C 1
ATOM 1635 O O . MET A 1 201 ? -23.071 5.304 26.595 1.00 94.12 201 MET A O 1
ATOM 1639 N N . LYS A 1 202 ? -22.189 6.420 24.855 1.00 96.44 202 LYS A N 1
ATOM 1640 C CA . LYS A 1 202 ? -23.352 7.285 24.649 1.00 96.44 202 LYS A CA 1
ATOM 1641 C C . LYS A 1 202 ? -24.611 6.478 24.328 1.00 96.44 202 LYS A C 1
ATOM 1643 O O . LYS A 1 202 ? -25.601 6.613 25.034 1.00 96.44 202 LYS A O 1
ATOM 1648 N N . ALA A 1 203 ? -24.547 5.581 23.344 1.00 97.06 203 ALA A N 1
ATOM 1649 C CA . ALA A 1 203 ? -25.675 4.731 22.961 1.00 97.06 203 ALA A CA 1
ATOM 1650 C C . ALA A 1 203 ? -26.184 3.873 24.132 1.00 97.06 203 ALA A C 1
ATOM 1652 O O . ALA A 1 203 ? -27.389 3.716 24.312 1.00 97.06 203 ALA A O 1
ATOM 1653 N N . SER A 1 204 ? -25.269 3.346 24.954 1.00 96.75 204 SER A N 1
ATOM 1654 C CA . SER A 1 204 ? -25.625 2.588 26.155 1.00 96.75 204 SER A CA 1
ATOM 1655 C C . SER A 1 204 ? -26.296 3.472 27.208 1.00 96.75 204 SER A C 1
ATOM 1657 O O . SER A 1 204 ? -27.333 3.084 27.737 1.00 96.75 204 SER A O 1
ATOM 1659 N N . SER A 1 205 ? -25.760 4.667 27.474 1.00 95.44 205 SER A N 1
ATOM 1660 C CA . SER A 1 205 ? -26.352 5.623 28.418 1.00 95.44 205 SER A CA 1
ATOM 1661 C C . SER A 1 205 ? -27.750 6.061 27.979 1.00 95.44 205 SER A C 1
ATOM 1663 O O . SER A 1 205 ? -28.673 6.054 28.792 1.00 95.44 205 SER A O 1
ATOM 1665 N N . ASP A 1 206 ? -27.920 6.409 26.702 1.00 96.38 206 ASP A N 1
ATOM 1666 C CA . ASP A 1 206 ? -29.196 6.864 26.139 1.00 96.38 206 ASP A CA 1
ATOM 1667 C C . ASP A 1 206 ? -30.262 5.759 26.248 1.00 96.38 206 ASP A C 1
ATOM 1669 O O . ASP A 1 206 ? -31.371 5.996 26.730 1.00 96.38 206 ASP A O 1
ATOM 1673 N N . TYR A 1 207 ? -29.903 4.523 25.885 1.00 96.56 207 TYR A N 1
ATOM 1674 C CA . TYR A 1 207 ? -30.797 3.370 25.987 1.00 96.56 207 TYR A CA 1
ATOM 1675 C C . TYR A 1 207 ? -31.134 3.006 27.442 1.00 96.56 207 TYR A C 1
ATOM 1677 O O . TYR A 1 207 ? -32.298 2.762 27.765 1.00 96.56 207 TYR A O 1
ATOM 1685 N N . CYS A 1 208 ? -30.148 3.024 28.346 1.00 95.81 208 CYS A N 1
ATOM 1686 C CA . CYS A 1 208 ? -30.380 2.780 29.771 1.00 95.81 208 CYS A CA 1
ATOM 1687 C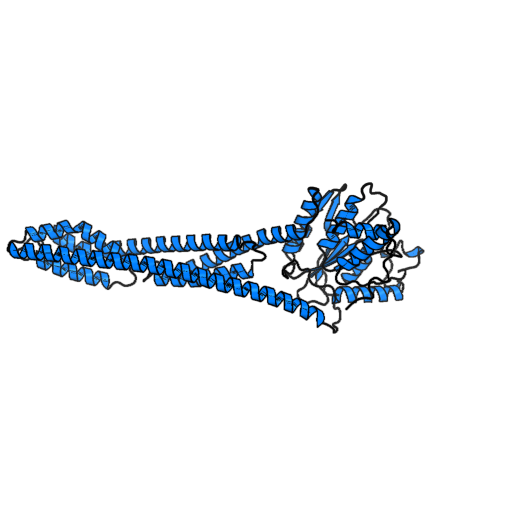 C . CYS A 1 208 ? -31.303 3.839 30.377 1.00 95.81 208 CYS A C 1
ATOM 1689 O O . CYS A 1 208 ? -32.208 3.487 31.129 1.00 95.81 208 CYS A O 1
ATOM 1691 N N . MET A 1 209 ? -31.115 5.118 30.037 1.00 95.12 209 MET A N 1
ATOM 1692 C CA . MET A 1 209 ? -31.955 6.204 30.541 1.00 95.12 209 MET A CA 1
ATOM 1693 C C . MET A 1 209 ? -33.411 6.049 30.089 1.00 95.12 209 MET A C 1
ATOM 1695 O O . MET A 1 209 ? -34.311 6.196 30.913 1.00 95.12 209 MET A O 1
ATOM 1699 N N . ALA A 1 210 ? -33.647 5.696 28.822 1.00 95.75 210 ALA A N 1
ATOM 1700 C CA . ALA A 1 210 ? -34.993 5.419 28.318 1.00 95.75 210 ALA A CA 1
ATOM 1701 C C . ALA A 1 210 ? -35.652 4.251 29.077 1.00 95.75 210 ALA A C 1
ATOM 1703 O O . ALA A 1 210 ? -36.751 4.396 29.606 1.00 95.75 210 ALA A O 1
ATOM 1704 N N . LEU A 1 211 ? -34.935 3.132 29.243 1.00 95.81 211 LEU A N 1
ATOM 1705 C CA . LEU A 1 211 ? -35.427 1.984 30.014 1.00 95.81 211 LEU A CA 1
ATOM 1706 C C . LEU A 1 211 ? -35.715 2.330 31.478 1.00 95.81 211 LEU A C 1
ATOM 1708 O O . LEU A 1 211 ? -36.700 1.863 32.046 1.00 95.81 211 LEU A O 1
ATOM 1712 N N . ILE A 1 212 ? -34.853 3.126 32.112 1.00 94.75 212 ILE A N 1
ATOM 1713 C CA . ILE A 1 212 ? -35.043 3.570 33.494 1.00 94.75 212 ILE A CA 1
ATOM 1714 C C . ILE A 1 212 ? -36.306 4.426 33.604 1.00 94.75 212 ILE A C 1
ATOM 1716 O O . ILE A 1 212 ? -37.091 4.233 34.532 1.00 94.75 212 ILE A O 1
ATOM 1720 N N . GLN A 1 213 ? -36.536 5.340 32.662 1.00 93.06 213 GLN A N 1
ATOM 1721 C CA . GLN A 1 213 ? -37.767 6.125 32.640 1.00 93.06 213 GLN A CA 1
ATOM 1722 C C . GLN A 1 213 ? -38.988 5.210 32.504 1.00 93.06 213 GLN A C 1
ATOM 1724 O O . GLN A 1 213 ? -39.878 5.281 33.347 1.00 93.06 213 GLN A O 1
ATOM 1729 N N . ASP A 1 214 ? -38.990 4.273 31.561 1.00 94.50 214 ASP A N 1
ATOM 1730 C CA . ASP A 1 214 ? -40.121 3.360 31.354 1.00 94.50 214 ASP A CA 1
ATOM 1731 C C . ASP A 1 214 ? -40.406 2.461 32.571 1.00 94.50 214 ASP A C 1
ATOM 1733 O O . ASP A 1 214 ? -41.562 2.206 32.921 1.00 94.50 214 ASP A O 1
ATOM 1737 N N . ILE A 1 215 ? -39.358 1.971 33.242 1.00 95.06 215 ILE A N 1
ATOM 1738 C CA . ILE A 1 215 ? -39.482 1.023 34.358 1.00 95.06 215 ILE A CA 1
ATOM 1739 C C . ILE A 1 215 ? -39.844 1.734 35.667 1.00 95.06 215 ILE A C 1
ATOM 1741 O O . ILE A 1 215 ? -40.692 1.239 36.413 1.00 95.06 215 ILE A O 1
ATOM 1745 N N . PHE A 1 216 ? -39.207 2.867 35.973 1.00 93.75 216 PHE A N 1
ATOM 1746 C CA . PHE A 1 216 ? -39.308 3.510 37.287 1.00 93.75 216 PHE A CA 1
ATOM 1747 C C . PHE A 1 216 ? -40.313 4.664 37.338 1.00 93.75 216 PHE A C 1
ATOM 1749 O O . PHE A 1 216 ? -40.784 4.993 38.429 1.00 93.75 216 PHE A O 1
ATOM 1756 N N . HIS A 1 217 ? -40.701 5.264 36.207 1.00 91.56 217 HIS A N 1
ATOM 1757 C CA . HIS A 1 217 ? -41.666 6.370 36.200 1.00 91.56 217 HIS A CA 1
ATOM 1758 C C . HIS A 1 217 ? -43.000 6.033 36.899 1.00 91.56 217 HIS A C 1
ATOM 1760 O O . HIS A 1 217 ? -43.422 6.830 37.742 1.00 91.56 217 HIS A O 1
ATOM 1766 N N . PRO A 1 218 ? -43.619 4.847 36.694 1.00 93.94 218 PRO A N 1
ATOM 1767 C CA . PRO A 1 218 ? -44.856 4.490 37.394 1.00 93.94 218 PRO A CA 1
ATOM 1768 C C . PRO A 1 218 ? -44.713 4.451 38.923 1.00 93.94 218 PRO A C 1
ATOM 1770 O O . PRO A 1 218 ? -45.641 4.819 39.638 1.00 93.94 218 PRO A O 1
ATOM 1773 N N . LEU A 1 219 ? -43.550 4.035 39.441 1.00 93.19 219 LEU A N 1
ATOM 1774 C CA . LEU A 1 219 ? -43.293 4.017 40.884 1.00 93.19 219 LEU A CA 1
ATOM 1775 C C . LEU A 1 219 ? -43.305 5.434 41.461 1.00 93.19 219 LEU A C 1
ATOM 1777 O O . LEU A 1 219 ? -43.915 5.667 42.500 1.00 93.19 219 LEU A O 1
ATOM 1781 N N . TYR A 1 220 ? -42.642 6.381 40.801 1.00 90.38 220 TYR A N 1
ATOM 1782 C CA . TYR A 1 220 ? -42.571 7.751 41.304 1.00 90.38 220 TYR A CA 1
ATOM 1783 C C . TYR A 1 220 ? -43.886 8.515 41.129 1.00 90.38 220 TYR A C 1
ATOM 1785 O O . TYR A 1 220 ? -44.188 9.374 41.954 1.00 90.38 220 TYR A O 1
ATOM 1793 N N . GLU A 1 221 ? -44.702 8.178 40.130 1.00 90.88 221 GLU A N 1
ATOM 1794 C CA . GLU A 1 221 ? -46.084 8.669 40.053 1.00 90.88 221 GLU A CA 1
ATOM 1795 C C . GLU A 1 221 ? -46.946 8.126 41.203 1.00 90.88 221 GLU A C 1
ATOM 1797 O O . GLU A 1 221 ? -47.658 8.893 41.852 1.00 90.88 221 GLU A O 1
ATOM 1802 N N . ASP A 1 222 ? -46.814 6.841 41.550 1.00 92.12 222 ASP A N 1
ATOM 1803 C CA . ASP A 1 222 ? -47.481 6.265 42.725 1.00 92.12 222 ASP A CA 1
ATOM 1804 C C . ASP A 1 222 ? -47.070 6.972 44.033 1.00 92.12 222 ASP A C 1
ATOM 1806 O O . ASP A 1 222 ? -47.910 7.191 44.912 1.00 92.12 222 ASP A O 1
ATOM 1810 N N . VAL A 1 223 ? -45.794 7.362 44.161 1.00 90.81 223 VAL A N 1
ATOM 1811 C CA . VAL A 1 223 ? -45.298 8.151 45.302 1.00 90.81 223 VAL A CA 1
ATOM 1812 C C . VAL A 1 223 ? -45.922 9.543 45.335 1.00 90.81 223 VAL A C 1
ATOM 1814 O O . VAL A 1 223 ? -46.423 9.945 46.382 1.00 90.81 223 VAL A O 1
ATOM 1817 N N . LYS A 1 224 ? -45.959 10.262 44.206 1.00 89.75 224 LYS A N 1
ATOM 1818 C CA . LYS A 1 224 ? -46.596 11.591 44.130 1.00 89.75 224 LYS A CA 1
ATOM 1819 C C . LYS A 1 224 ? -48.084 11.552 44.475 1.00 89.75 224 LYS A C 1
ATOM 1821 O O . LYS A 1 224 ? -48.594 12.485 45.083 1.00 89.75 224 LYS A O 1
ATOM 1826 N N . GLN A 1 225 ? -48.770 10.467 44.122 1.00 91.00 225 GLN A N 1
ATOM 1827 C CA . GLN A 1 225 ? -50.178 10.235 44.461 1.00 91.00 225 GLN A CA 1
ATOM 1828 C C . GLN A 1 225 ? -50.392 9.839 45.935 1.00 91.00 225 GLN A C 1
ATOM 1830 O O . GLN A 1 225 ? -51.519 9.549 46.333 1.00 91.00 225 GLN A O 1
ATOM 1835 N N . GLY A 1 226 ? -49.332 9.782 46.748 1.00 87.62 226 GLY A N 1
ATOM 1836 C CA . GLY A 1 226 ? -49.411 9.463 48.172 1.00 87.62 226 GLY A CA 1
ATOM 1837 C C . GLY A 1 226 ? -49.718 7.994 48.470 1.00 87.62 226 GLY A C 1
ATOM 1838 O O . GLY A 1 226 ? -50.087 7.665 49.598 1.00 87.62 226 GLY A O 1
ATOM 1839 N N . LYS A 1 227 ? -49.565 7.072 47.503 1.00 89.56 227 LYS A N 1
ATOM 1840 C CA . LYS A 1 227 ? -49.884 5.642 47.711 1.00 89.56 227 LYS A CA 1
ATOM 1841 C C . LYS A 1 227 ? -49.023 4.987 48.794 1.00 89.56 227 LYS A C 1
ATOM 1843 O O . LYS A 1 227 ? -49.479 4.032 49.421 1.00 89.56 227 LYS A O 1
ATOM 1848 N N . PHE A 1 228 ? -47.821 5.517 49.026 1.00 88.69 228 PHE A N 1
ATOM 1849 C CA . PHE A 1 228 ? -46.878 5.053 50.048 1.00 88.69 228 PHE A CA 1
ATOM 1850 C C . PHE A 1 228 ? -46.891 5.902 51.330 1.00 88.69 228 PHE A C 1
ATOM 1852 O O . PHE A 1 228 ? -46.184 5.576 52.272 1.00 88.69 228 PHE A O 1
ATOM 1859 N N . SER A 1 229 ? -47.711 6.955 51.417 1.00 85.44 229 SER A N 1
ATOM 1860 C CA . SER A 1 229 ? -47.831 7.819 52.606 1.00 85.44 229 SER A CA 1
ATOM 1861 C C . SER A 1 229 ? -48.811 7.242 53.636 1.00 85.44 229 SER A C 1
ATOM 1863 O O . SER A 1 229 ? -49.681 7.935 54.159 1.00 85.44 229 SER A O 1
ATOM 1865 N N . LYS A 1 230 ? -48.717 5.934 53.875 1.00 84.50 230 LYS A N 1
ATOM 1866 C CA . LYS A 1 230 ? -49.531 5.173 54.829 1.00 84.50 230 LYS A CA 1
ATOM 1867 C C . LYS A 1 230 ? -48.595 4.432 55.784 1.00 84.50 230 LYS A C 1
ATOM 1869 O O . LYS A 1 230 ? -47.455 4.177 55.395 1.00 84.50 230 LYS A O 1
ATOM 1874 N N . PRO A 1 231 ? -49.054 4.042 56.985 1.00 82.94 231 PRO A N 1
ATOM 1875 C CA . PRO A 1 231 ? -48.227 3.248 57.884 1.00 82.94 231 PRO A CA 1
ATOM 1876 C C . PRO A 1 231 ? -47.709 1.981 57.175 1.00 82.94 231 PRO A C 1
ATOM 1878 O O . PRO A 1 231 ? -48.503 1.223 56.615 1.00 82.94 231 PRO A O 1
ATOM 1881 N N . GLY A 1 232 ? -46.391 1.756 57.197 1.00 83.81 232 GLY A N 1
ATOM 1882 C CA . GLY A 1 232 ? -45.707 0.620 56.562 1.00 83.81 232 GLY A CA 1
ATOM 1883 C C . GLY A 1 232 ? -45.399 0.821 55.072 1.00 83.81 232 GLY A C 1
ATOM 1884 O O . GLY A 1 232 ? -44.930 -0.099 54.393 1.00 83.81 232 GLY A O 1
ATOM 1885 N N . GLY A 1 233 ? -45.673 2.012 54.537 1.00 87.12 233 GLY A N 1
ATOM 1886 C CA . GLY A 1 233 ? -45.465 2.354 53.137 1.00 87.12 233 GLY A CA 1
ATOM 1887 C C . GLY A 1 233 ? -43.997 2.363 52.712 1.00 87.12 233 GLY A C 1
ATOM 1888 O O . GLY A 1 233 ? -43.718 2.063 51.548 1.00 87.12 233 GLY A O 1
ATOM 1889 N N . TYR A 1 234 ? -43.058 2.607 53.635 1.00 87.25 234 TYR A N 1
ATOM 1890 C CA . TYR A 1 234 ? -41.623 2.570 53.336 1.00 87.25 234 TYR A CA 1
ATOM 1891 C C . TYR A 1 234 ? -41.171 1.181 52.855 1.00 87.25 234 TYR A C 1
ATOM 1893 O O . TYR A 1 234 ? -40.583 1.045 51.780 1.00 87.25 234 TYR A O 1
ATOM 1901 N N . TYR A 1 235 ? -41.513 0.116 53.586 1.00 86.12 235 TYR A N 1
ATOM 1902 C CA . TYR A 1 235 ? -41.135 -1.246 53.191 1.00 86.12 235 TYR A CA 1
ATOM 1903 C C . TYR A 1 235 ? -41.798 -1.683 51.881 1.00 86.12 235 TYR A C 1
ATOM 1905 O O . TYR A 1 235 ? -41.177 -2.378 51.072 1.00 86.12 235 TYR A O 1
ATOM 1913 N N . LEU A 1 236 ? -43.037 -1.244 51.633 1.00 89.56 236 LEU A N 1
ATOM 1914 C CA . LEU A 1 236 ? -43.724 -1.504 50.369 1.00 89.56 236 LEU A CA 1
ATOM 1915 C C . LEU A 1 236 ? -43.015 -0.817 49.190 1.00 89.56 236 LEU A C 1
ATOM 1917 O O . LEU A 1 236 ? -42.864 -1.423 48.126 1.00 89.56 236 LEU A O 1
ATOM 1921 N N . PHE A 1 237 ? -42.542 0.417 49.390 1.00 90.94 237 PHE A N 1
ATOM 1922 C CA . PHE A 1 237 ? -41.740 1.148 48.411 1.00 90.94 237 PHE A CA 1
ATOM 1923 C C . PHE A 1 237 ? -40.420 0.427 48.115 1.00 90.94 237 PHE A C 1
ATOM 1925 O O . PHE A 1 237 ? -40.123 0.171 46.949 1.00 90.94 237 PHE A O 1
ATOM 1932 N N . ILE A 1 238 ? -39.667 0.020 49.144 1.00 88.62 238 ILE A N 1
ATOM 1933 C CA . ILE A 1 238 ? -38.392 -0.698 48.978 1.00 88.62 238 ILE A CA 1
ATOM 1934 C C . ILE A 1 238 ? -38.586 -2.035 48.256 1.00 88.62 238 ILE A C 1
ATOM 1936 O O . ILE A 1 238 ? -37.815 -2.369 47.354 1.00 88.62 238 ILE A O 1
ATOM 1940 N N . LYS A 1 239 ? -39.643 -2.787 48.591 1.00 90.94 239 LYS A N 1
ATOM 1941 C CA . LYS A 1 239 ? -39.973 -4.038 47.897 1.00 90.94 239 LYS A CA 1
ATOM 1942 C C . LYS A 1 239 ? -40.208 -3.798 46.403 1.00 90.94 239 LYS A C 1
ATOM 1944 O O . LYS A 1 239 ? -39.559 -4.437 45.576 1.00 90.94 239 LYS A O 1
ATOM 1949 N N . LYS A 1 240 ? -41.073 -2.838 46.058 1.00 93.62 240 LYS A N 1
ATOM 1950 C CA . LYS A 1 240 ? -41.378 -2.497 44.660 1.00 93.62 240 LYS A CA 1
ATOM 1951 C C . LYS A 1 240 ? -40.148 -1.950 43.928 1.00 93.62 240 LYS A C 1
ATOM 1953 O O . LYS A 1 240 ? -39.914 -2.297 42.776 1.00 93.62 240 LYS A O 1
ATOM 1958 N N . MET A 1 241 ? -39.317 -1.153 44.599 1.00 91.38 241 MET A N 1
ATOM 1959 C CA . MET A 1 241 ? -38.048 -0.659 44.060 1.00 91.38 241 MET A CA 1
ATOM 1960 C C . MET A 1 241 ? -37.110 -1.813 43.677 1.00 91.38 241 MET A C 1
ATOM 1962 O O . MET A 1 241 ? -36.553 -1.815 42.580 1.00 91.38 241 MET A O 1
ATOM 1966 N N . ASN A 1 242 ? -36.963 -2.821 44.541 1.00 90.94 242 ASN A N 1
ATOM 1967 C CA . ASN A 1 242 ? -36.118 -3.986 44.267 1.00 90.94 242 ASN A CA 1
ATOM 1968 C C . ASN A 1 242 ? -36.666 -4.859 43.126 1.00 90.94 242 ASN A C 1
ATOM 1970 O O . ASN A 1 242 ? -35.894 -5.330 42.291 1.00 90.94 242 ASN A O 1
ATOM 1974 N N . GLU A 1 243 ? -37.987 -5.024 43.028 1.00 94.69 243 GLU A N 1
ATOM 1975 C CA . GLU A 1 243 ? -38.631 -5.702 41.892 1.00 94.69 243 GLU A CA 1
ATOM 1976 C C . GLU A 1 243 ? -38.325 -4.993 40.560 1.00 94.69 243 GLU A C 1
ATOM 1978 O O . GLU A 1 243 ? -37.983 -5.642 39.567 1.00 94.69 243 GLU A O 1
ATOM 1983 N N . LEU A 1 244 ? -38.372 -3.657 40.540 1.00 94.81 244 LEU A N 1
ATOM 1984 C CA . LEU A 1 244 ? -38.056 -2.858 39.353 1.00 94.81 244 LEU A CA 1
ATOM 1985 C C . LEU A 1 244 ? -36.562 -2.877 39.001 1.00 94.81 244 LEU A C 1
ATOM 1987 O O . LEU A 1 244 ? -36.227 -3.001 37.822 1.00 94.81 244 LEU A O 1
ATOM 1991 N N . LYS A 1 245 ? -35.663 -2.842 39.997 1.00 92.31 245 LYS A N 1
ATOM 1992 C CA . LYS A 1 245 ? -34.219 -3.058 39.784 1.00 92.31 245 LYS A CA 1
ATOM 1993 C C . LYS A 1 245 ? -33.963 -4.412 39.119 1.00 92.31 245 LYS A C 1
ATOM 1995 O O . LYS A 1 245 ? -33.260 -4.476 38.113 1.00 92.31 245 LYS A O 1
ATOM 2000 N N . ASN A 1 246 ? -34.598 -5.481 39.604 1.00 92.69 246 ASN A N 1
ATOM 2001 C CA . ASN A 1 246 ? -34.481 -6.812 39.002 1.00 92.69 246 ASN A CA 1
ATOM 2002 C C . ASN A 1 246 ? -34.987 -6.834 37.554 1.00 92.69 246 ASN A C 1
ATOM 2004 O O . ASN A 1 246 ? -34.304 -7.364 36.676 1.00 92.69 246 ASN A O 1
ATOM 2008 N N . LYS A 1 247 ? -36.135 -6.200 37.280 1.00 94.75 247 LYS A N 1
ATOM 2009 C CA . LYS A 1 247 ? -36.676 -6.071 35.920 1.00 94.75 247 LYS A CA 1
ATOM 2010 C C . LYS A 1 247 ? -35.707 -5.339 34.986 1.00 94.75 247 LYS A C 1
ATOM 2012 O O . LYS A 1 247 ? -35.487 -5.789 33.867 1.00 94.75 247 LYS A O 1
ATOM 2017 N N . TYR A 1 248 ? -35.085 -4.254 35.450 1.00 93.81 248 TYR A N 1
ATOM 2018 C CA . TYR A 1 248 ? -34.060 -3.535 34.690 1.00 93.81 248 TYR A CA 1
ATOM 2019 C C . TYR A 1 248 ? -32.840 -4.419 34.397 1.00 93.81 248 TYR A C 1
ATOM 2021 O O . TYR A 1 248 ? -32.377 -4.488 33.255 1.00 93.81 248 TYR A O 1
ATOM 2029 N N . HIS A 1 249 ? -32.337 -5.155 35.393 1.00 90.38 249 HIS A N 1
ATOM 2030 C CA . HIS A 1 249 ? -31.185 -6.039 35.208 1.00 90.38 249 HIS A CA 1
ATOM 2031 C C . HIS A 1 249 ? -31.447 -7.172 34.204 1.00 90.38 249 HIS A C 1
ATOM 2033 O O . HIS A 1 249 ? -30.525 -7.526 33.474 1.00 90.38 249 HIS A O 1
ATOM 2039 N N . GLN A 1 250 ? -32.688 -7.652 34.082 1.00 92.69 250 GLN A N 1
ATOM 2040 C CA . GLN A 1 250 ? -33.075 -8.715 33.144 1.00 92.69 250 GLN A CA 1
ATOM 2041 C C . GLN A 1 250 ? -33.107 -8.297 31.663 1.00 92.69 250 GLN A C 1
ATOM 2043 O O . GLN A 1 250 ? -33.042 -9.166 30.798 1.00 92.69 250 GLN A O 1
ATOM 2048 N N . VAL A 1 251 ? -33.197 -7.000 31.338 1.00 93.12 251 VAL A N 1
ATOM 2049 C CA . VAL A 1 251 ? -33.225 -6.546 29.932 1.00 93.12 251 VAL A CA 1
ATOM 2050 C C . VAL A 1 251 ? -31.860 -6.793 29.264 1.00 93.12 251 VAL A C 1
ATOM 2052 O O . VAL A 1 251 ? -30.865 -6.257 29.743 1.00 93.12 251 VAL A O 1
ATOM 2055 N N . PRO A 1 252 ? -31.742 -7.563 28.173 1.00 91.31 252 PRO A N 1
ATOM 2056 C CA . PRO A 1 252 ? -30.449 -7.782 27.522 1.00 91.31 252 PRO A CA 1
ATOM 2057 C C . PRO A 1 252 ? -29.961 -6.525 26.782 1.00 91.31 252 PRO A C 1
ATOM 2059 O O . PRO A 1 252 ? -30.747 -5.628 26.466 1.00 91.31 252 PRO A O 1
ATOM 2062 N N . ARG A 1 253 ? -28.663 -6.473 26.462 1.00 90.12 253 ARG A N 1
ATOM 2063 C CA . ARG A 1 253 ? -28.061 -5.502 25.533 1.00 90.12 253 ARG A CA 1
ATOM 2064 C C . ARG A 1 253 ? -28.199 -4.034 25.921 1.00 90.12 253 ARG A C 1
ATOM 2066 O O . ARG A 1 253 ? -28.266 -3.151 25.073 1.00 90.12 253 ARG A O 1
ATOM 2073 N N . LYS A 1 254 ? -28.191 -3.769 27.227 1.00 93.38 254 LYS A N 1
ATOM 2074 C CA . LYS A 1 254 ? -28.150 -2.410 27.794 1.00 93.38 254 LYS A CA 1
ATOM 2075 C C . LYS A 1 254 ? -26.803 -1.721 27.568 1.00 93.38 254 LYS A C 1
ATOM 2077 O O . LYS A 1 254 ? -26.725 -0.506 27.385 1.00 93.38 254 LYS A O 1
ATOM 2082 N N . GLY A 1 255 ? -25.749 -2.531 27.547 1.00 92.19 255 GLY A N 1
ATOM 2083 C CA . GLY A 1 255 ? -24.377 -2.144 27.277 1.00 92.19 255 GLY A CA 1
ATOM 2084 C C . GLY A 1 255 ? -23.603 -1.615 28.476 1.00 92.19 255 GLY A C 1
ATOM 2085 O O . GLY A 1 255 ? -23.967 -1.801 29.639 1.00 92.19 255 GLY A O 1
ATOM 2086 N N . VAL A 1 256 ? -22.480 -0.972 28.171 1.00 90.50 256 VAL A N 1
ATOM 2087 C CA . VAL A 1 256 ? -21.392 -0.689 29.119 1.00 90.50 256 VAL A CA 1
ATOM 2088 C C . VAL A 1 256 ? -21.689 0.380 30.178 1.00 90.50 256 VAL A C 1
ATOM 2090 O O . VAL A 1 256 ? -20.876 0.555 31.078 1.00 90.50 256 VAL A O 1
ATOM 2093 N N . GLN A 1 257 ? -22.801 1.114 30.075 1.00 91.12 257 GLN A N 1
ATOM 2094 C CA . GLN A 1 257 ? -23.210 2.168 31.018 1.00 91.12 257 GLN A CA 1
ATOM 2095 C C . GLN A 1 257 ? -24.322 1.719 31.987 1.00 91.12 257 GLN A C 1
ATOM 2097 O O . GLN A 1 257 ? -24.800 2.514 32.790 1.00 91.12 257 GLN A O 1
ATOM 2102 N N . THR A 1 258 ? -24.704 0.436 31.967 1.00 88.50 258 THR A N 1
ATOM 2103 C CA . THR A 1 258 ? -25.839 -0.108 32.739 1.00 88.50 258 THR A CA 1
ATOM 2104 C C . THR A 1 258 ? -25.843 0.280 34.224 1.00 88.50 258 THR A C 1
ATOM 2106 O O . THR A 1 258 ? -26.877 0.724 34.729 1.00 88.50 258 THR A O 1
ATOM 2109 N N . GLY A 1 259 ? -24.727 0.072 34.932 1.00 86.69 259 GLY A N 1
ATOM 2110 C CA . GLY A 1 259 ? -24.622 0.348 36.369 1.00 86.69 259 GLY A CA 1
ATOM 2111 C C . GLY A 1 259 ? -24.519 1.843 36.672 1.00 86.69 259 GLY A C 1
ATOM 2112 O O . GLY A 1 259 ? -25.248 2.358 37.519 1.00 86.69 259 GLY A O 1
ATOM 2113 N N . GLU A 1 260 ? -23.661 2.547 35.930 1.00 88.06 260 GLU A N 1
ATOM 2114 C CA . GLU A 1 260 ? -23.403 3.981 36.095 1.00 88.06 260 GLU A CA 1
ATOM 2115 C C . GLU A 1 260 ? -24.672 4.824 35.890 1.00 88.06 260 GLU A C 1
ATOM 2117 O O . GLU A 1 260 ? -24.994 5.675 36.722 1.00 88.06 260 GLU A O 1
ATOM 2122 N N . THR A 1 261 ? -25.431 4.567 34.818 1.00 91.75 261 THR A N 1
ATOM 2123 C CA . THR A 1 261 ? -26.670 5.303 34.528 1.00 91.75 261 THR A CA 1
ATOM 2124 C C . THR A 1 261 ? -27.754 5.026 35.570 1.00 91.75 261 THR A C 1
ATOM 2126 O O . THR A 1 261 ? -28.438 5.960 35.991 1.00 91.75 261 THR A O 1
ATOM 2129 N N . LEU A 1 262 ? -27.899 3.771 36.023 1.00 90.88 262 LEU A N 1
ATOM 2130 C CA . LEU A 1 262 ? -28.889 3.418 37.044 1.00 90.88 262 LEU A CA 1
ATOM 2131 C C . LEU A 1 262 ? -28.593 4.109 38.376 1.00 90.88 262 LEU A C 1
ATOM 2133 O O . LEU A 1 262 ? -29.502 4.692 38.956 1.00 90.88 262 LEU A O 1
ATOM 2137 N N . SER A 1 263 ? -27.345 4.082 38.847 1.00 87.75 263 SER A N 1
ATOM 2138 C CA . SER A 1 263 ? -26.996 4.738 40.114 1.00 87.75 263 SER A CA 1
ATOM 2139 C C . SER A 1 263 ? -27.203 6.237 40.045 1.00 87.75 263 SER A C 1
ATOM 2141 O O . SER A 1 263 ? -27.912 6.766 40.884 1.00 87.75 263 SER A O 1
ATOM 2143 N N . LYS A 1 264 ? -26.713 6.912 38.993 1.00 89.38 264 LYS A N 1
ATOM 2144 C CA . LYS A 1 264 ? -26.924 8.360 38.819 1.00 89.38 264 LYS A CA 1
ATOM 2145 C C . LYS A 1 264 ? -28.404 8.740 38.885 1.00 89.38 264 LYS A C 1
ATOM 2147 O O . LYS A 1 264 ? -28.757 9.789 39.420 1.00 89.38 264 LYS A O 1
ATOM 2152 N N . TYR A 1 265 ? -29.275 7.897 38.331 1.00 90.81 265 TYR A N 1
ATOM 2153 C CA . TYR A 1 265 ? -30.713 8.098 38.431 1.00 90.81 265 TYR A CA 1
ATOM 2154 C C . TYR A 1 265 ? -31.239 7.880 39.854 1.00 90.81 265 TYR A C 1
ATOM 2156 O O . TYR A 1 265 ? -32.005 8.713 40.335 1.00 90.81 265 TYR A O 1
ATOM 2164 N N . LEU A 1 266 ? -30.854 6.791 40.521 1.00 87.75 266 LEU A N 1
ATOM 2165 C CA . LEU A 1 266 ? -31.291 6.493 41.887 1.00 87.75 266 LEU A CA 1
ATOM 2166 C C . LEU A 1 266 ? -30.820 7.568 42.875 1.00 87.75 266 LEU A C 1
ATOM 2168 O O . LEU A 1 266 ? -31.659 8.094 43.597 1.00 87.75 266 LEU A O 1
ATOM 2172 N N . ASP A 1 267 ? -29.561 7.998 42.785 1.00 86.81 267 ASP A N 1
ATOM 2173 C CA . ASP A 1 267 ? -28.983 9.071 43.604 1.00 86.81 267 ASP A CA 1
ATOM 2174 C C . ASP A 1 267 ? -29.788 10.377 43.448 1.00 86.81 267 ASP A C 1
ATOM 2176 O O . ASP A 1 267 ? -30.058 11.097 44.409 1.00 86.81 267 ASP A O 1
ATOM 2180 N N . SER A 1 268 ? -30.276 10.670 42.232 1.00 89.00 268 SER A N 1
ATOM 2181 C CA . SER A 1 268 ? -31.144 11.834 41.975 1.00 89.00 268 SER A CA 1
ATOM 2182 C C . SER A 1 268 ? -32.530 11.746 42.637 1.00 89.00 268 SER A C 1
ATOM 2184 O O . SER A 1 268 ? -33.285 12.724 42.645 1.00 89.00 268 SER A O 1
ATOM 2186 N N . LYS A 1 269 ? -32.900 10.568 43.150 1.00 87.12 269 LYS A N 1
ATOM 2187 C CA . LYS A 1 269 ? -34.188 10.254 43.779 1.00 87.12 269 LYS A CA 1
ATOM 2188 C C . LYS A 1 269 ? -34.072 9.866 45.253 1.00 87.12 269 LYS A C 1
ATOM 2190 O O . LYS A 1 269 ? -35.117 9.676 45.875 1.00 87.12 269 LYS A O 1
ATOM 2195 N N . ASP A 1 270 ? -32.872 9.827 45.827 1.00 81.00 270 ASP A N 1
ATOM 2196 C CA . ASP A 1 270 ? -32.635 9.413 47.218 1.00 81.00 270 ASP A CA 1
ATOM 2197 C C . ASP A 1 270 ? -33.476 10.195 48.236 1.00 81.00 270 ASP A C 1
ATOM 2199 O O . ASP A 1 270 ? -34.077 9.604 49.134 1.00 81.00 270 ASP A O 1
ATOM 2203 N N . GLY A 1 271 ? -33.660 11.504 48.025 1.00 84.19 271 GLY A N 1
ATOM 2204 C CA . GLY A 1 271 ? -34.488 12.336 48.906 1.00 84.19 271 GLY A CA 1
ATOM 2205 C C . GLY A 1 271 ? -35.952 11.879 49.026 1.00 84.19 271 GLY A C 1
ATOM 2206 O O . GLY A 1 271 ? -36.614 12.181 50.016 1.00 84.19 271 GLY A O 1
ATOM 2207 N N . VAL A 1 272 ? -36.468 11.122 48.049 1.00 86.31 272 VAL A N 1
ATOM 2208 C CA . VAL A 1 272 ? -37.818 10.538 48.101 1.00 86.31 272 VAL A CA 1
ATOM 2209 C C . VAL A 1 272 ? -37.875 9.374 49.090 1.00 86.31 272 VAL A C 1
ATOM 2211 O O . VAL A 1 272 ? -38.830 9.267 49.860 1.00 86.31 272 VAL A O 1
ATOM 2214 N N . ALA A 1 273 ? -36.860 8.508 49.081 1.00 84.38 273 ALA A N 1
ATOM 2215 C CA . ALA A 1 273 ? -36.776 7.375 49.996 1.00 84.38 273 ALA A CA 1
ATOM 2216 C C . ALA A 1 273 ? -36.576 7.852 51.443 1.00 84.38 273 ALA A C 1
ATOM 2218 O O . ALA A 1 273 ? -37.257 7.358 52.343 1.00 84.38 273 ALA A O 1
ATOM 2219 N N . ASP A 1 274 ? -35.726 8.863 51.644 1.00 85.38 274 ASP A N 1
ATOM 2220 C CA . ASP A 1 274 ? -35.498 9.485 52.952 1.00 85.38 274 ASP A CA 1
ATOM 2221 C C . ASP A 1 274 ? -36.779 10.116 53.515 1.00 85.38 274 ASP A C 1
ATOM 2223 O O . ASP A 1 274 ? -37.121 9.909 54.680 1.00 85.38 274 ASP A O 1
ATOM 2227 N N . ALA A 1 275 ? -37.543 10.837 52.687 1.00 86.12 275 ALA A N 1
ATOM 2228 C CA . ALA A 1 275 ? -38.811 11.431 53.108 1.00 86.12 275 ALA A CA 1
ATOM 2229 C C . ALA A 1 275 ? -39.850 10.373 53.527 1.00 86.12 275 ALA A C 1
ATOM 2231 O O . ALA A 1 275 ? -40.546 10.554 54.529 1.00 86.12 275 ALA A O 1
ATOM 2232 N N . LEU A 1 276 ? -39.946 9.253 52.800 1.00 86.69 276 LEU A N 1
ATOM 2233 C CA . LEU A 1 276 ? -40.832 8.140 53.165 1.00 86.69 276 LEU A CA 1
ATOM 2234 C C . LEU A 1 276 ? -40.389 7.461 54.469 1.00 86.69 276 LEU A C 1
ATOM 2236 O O . LEU A 1 276 ? -41.232 7.155 55.309 1.00 86.69 276 LEU A O 1
ATOM 2240 N N . LEU A 1 277 ? -39.082 7.287 54.680 1.00 85.75 277 LEU A N 1
ATOM 2241 C CA . LEU A 1 277 ? -38.538 6.716 55.916 1.00 85.75 277 LEU A CA 1
ATOM 2242 C C . LEU A 1 277 ? -38.859 7.585 57.145 1.00 85.75 277 LEU A C 1
ATOM 2244 O O . LEU A 1 277 ? -39.179 7.065 58.213 1.00 85.75 277 LEU A O 1
ATOM 2248 N N . GLN A 1 278 ? -38.804 8.913 56.997 1.00 83.44 278 GLN A N 1
ATOM 2249 C CA . GLN A 1 278 ? -39.087 9.848 58.092 1.00 83.44 278 GLN A CA 1
ATOM 2250 C C . GLN A 1 278 ? -40.583 9.996 58.405 1.00 83.44 278 GLN A C 1
ATOM 2252 O O . GLN A 1 278 ? -40.955 10.285 59.545 1.00 83.44 278 GLN A O 1
ATOM 2257 N N . THR A 1 279 ? -41.454 9.803 57.417 1.00 82.69 279 THR A N 1
ATOM 2258 C CA . THR A 1 279 ? -42.906 9.997 57.566 1.00 82.69 279 THR A CA 1
ATOM 2259 C C . THR A 1 279 ? -43.651 8.738 58.018 1.00 82.69 279 THR A C 1
ATOM 2261 O O . THR A 1 279 ? -44.793 8.836 58.461 1.00 82.69 279 THR A O 1
ATOM 2264 N N . ASP A 1 280 ? -43.027 7.558 57.969 1.00 84.12 280 ASP A N 1
ATOM 2265 C CA . ASP A 1 280 ? -43.681 6.298 58.331 1.00 84.12 280 ASP A CA 1
ATOM 2266 C C . ASP A 1 280 ? -43.808 6.120 59.859 1.00 84.12 280 ASP A C 1
ATOM 2268 O O . ASP A 1 280 ? -42.849 5.807 60.571 1.00 84.12 280 ASP A O 1
ATOM 2272 N N . HIS A 1 281 ? -45.018 6.330 60.382 1.00 75.62 281 HIS A N 1
ATOM 2273 C CA . HIS A 1 281 ? -45.329 6.240 61.814 1.00 75.62 281 HIS A CA 1
ATOM 2274 C C . HIS A 1 281 ? -45.303 4.810 62.386 1.00 75.62 281 HIS A C 1
ATOM 2276 O O . HIS A 1 281 ? -45.368 4.664 63.604 1.00 75.62 281 HIS A O 1
ATOM 2282 N N . LEU A 1 282 ? -45.211 3.763 61.549 1.00 76.75 282 LEU A N 1
ATOM 2283 C CA . LEU A 1 282 ? -45.047 2.380 62.024 1.00 76.75 282 LEU A CA 1
ATOM 2284 C C . LEU A 1 282 ? -43.605 2.045 62.425 1.00 76.75 282 LEU A C 1
ATOM 2286 O O . LEU A 1 282 ? -43.396 1.046 63.107 1.00 76.75 282 LEU A O 1
ATOM 2290 N N . LEU A 1 283 ? -42.626 2.858 62.019 1.00 77.19 283 LEU A N 1
ATOM 2291 C CA . LEU A 1 283 ? -41.215 2.644 62.330 1.00 77.19 283 LEU A CA 1
ATOM 2292 C C . LEU A 1 283 ? -40.823 3.356 63.623 1.00 77.19 283 LEU A C 1
ATOM 2294 O O . LEU A 1 283 ? -40.900 4.587 63.712 1.00 77.19 283 LEU A O 1
ATOM 2298 N N . THR A 1 284 ? -40.318 2.593 64.590 1.00 80.25 284 THR A N 1
ATOM 2299 C CA . THR A 1 284 ? -39.668 3.141 65.783 1.00 80.25 284 THR A CA 1
ATOM 2300 C C . THR A 1 284 ? -38.371 3.865 65.417 1.00 80.25 284 THR A C 1
ATOM 2302 O O . THR A 1 284 ? -37.734 3.584 64.401 1.00 80.25 284 THR A O 1
ATOM 2305 N N . GLU A 1 285 ? -37.929 4.786 66.270 1.00 78.56 285 GLU A N 1
ATOM 2306 C CA . GLU A 1 285 ? -36.693 5.550 66.049 1.00 78.56 285 GLU A CA 1
ATOM 2307 C C . GLU A 1 285 ? -35.461 4.636 65.899 1.00 78.56 285 GLU A C 1
ATOM 2309 O O . GLU A 1 285 ? -34.627 4.846 65.019 1.00 78.56 285 GLU A O 1
ATOM 2314 N N . LYS A 1 286 ? -35.418 3.527 66.654 1.00 78.25 286 LYS A N 1
ATOM 2315 C CA . LYS A 1 286 ? -34.377 2.495 66.520 1.00 78.25 286 LYS A CA 1
ATOM 2316 C C . LYS A 1 286 ? -34.410 1.775 65.170 1.00 78.25 286 LYS A C 1
ATOM 2318 O O . LYS A 1 286 ? -33.353 1.501 64.611 1.00 78.25 286 LYS A O 1
ATOM 2323 N N . GLU A 1 287 ? -35.589 1.460 64.637 1.00 81.00 287 GLU A N 1
ATOM 2324 C CA . GLU A 1 287 ? -35.716 0.811 63.322 1.00 81.00 287 GLU A CA 1
ATOM 2325 C C . GLU A 1 287 ? -35.276 1.745 62.190 1.00 81.00 287 GLU A C 1
ATOM 2327 O O . GLU A 1 287 ? -34.588 1.306 61.269 1.00 81.00 287 GLU A O 1
ATOM 2332 N N . ARG A 1 288 ? -35.570 3.048 62.295 1.00 80.38 288 ARG A N 1
ATOM 2333 C CA . ARG A 1 288 ? -35.087 4.059 61.338 1.00 80.38 288 ARG A CA 1
ATOM 2334 C C . ARG A 1 288 ? -33.566 4.175 61.351 1.00 80.38 288 ARG A C 1
ATOM 2336 O O . ARG A 1 288 ? -32.951 4.225 60.290 1.00 80.38 288 ARG A O 1
ATOM 2343 N N . GLU A 1 289 ? -32.938 4.177 62.527 1.00 83.25 289 GLU A N 1
ATOM 2344 C CA . GLU A 1 289 ? -31.472 4.197 62.635 1.00 83.25 289 GLU A CA 1
ATOM 2345 C C . GLU A 1 289 ? -30.814 2.953 62.022 1.00 83.25 289 GLU A C 1
ATOM 2347 O O . GLU A 1 289 ? -29.768 3.061 61.372 1.00 83.25 289 GLU A O 1
ATOM 2352 N N . ILE A 1 290 ? -31.409 1.772 62.227 1.00 84.25 290 ILE A N 1
ATOM 2353 C CA . ILE A 1 290 ? -30.943 0.517 61.619 1.00 84.25 290 ILE A CA 1
ATOM 2354 C C . ILE A 1 290 ? -31.037 0.612 60.094 1.00 84.25 290 ILE A C 1
ATOM 2356 O O . ILE A 1 290 ? -30.083 0.260 59.398 1.00 84.25 290 ILE A O 1
ATOM 2360 N N . GLU A 1 291 ? -32.140 1.147 59.577 1.00 83.12 291 GLU A N 1
ATOM 2361 C CA . GLU A 1 291 ? -32.358 1.287 58.142 1.00 83.12 291 GLU A CA 1
ATOM 2362 C C . GLU A 1 291 ? -31.399 2.298 57.497 1.00 83.12 291 GLU A C 1
ATOM 2364 O O . GLU A 1 291 ? -30.778 1.997 56.481 1.00 83.12 291 GLU A O 1
ATOM 2369 N N . VAL A 1 292 ? -31.160 3.451 58.131 1.00 83.81 292 VAL A N 1
ATOM 2370 C CA . VAL A 1 292 ? -30.154 4.426 57.666 1.00 83.81 292 VAL A CA 1
ATOM 2371 C C . VAL A 1 292 ? -28.758 3.797 57.604 1.00 83.81 292 VAL A C 1
ATOM 2373 O O . VAL A 1 292 ? -27.999 4.051 56.665 1.00 83.81 292 VAL A O 1
ATOM 2376 N N . LYS A 1 293 ? -28.394 2.956 58.582 1.00 85.69 293 LYS A N 1
ATOM 2377 C CA . LYS A 1 293 ? -27.123 2.212 58.546 1.00 85.69 293 LYS A CA 1
ATOM 2378 C C . LYS A 1 293 ? -27.089 1.205 57.395 1.00 85.69 293 LYS A C 1
ATOM 2380 O O . LYS A 1 293 ? -26.057 1.096 56.732 1.00 85.69 293 LYS A O 1
ATOM 2385 N N . ARG A 1 294 ? -28.200 0.509 57.132 1.00 86.50 294 ARG A N 1
ATOM 2386 C CA . ARG A 1 294 ? -28.337 -0.438 56.017 1.00 86.50 294 ARG A CA 1
ATOM 2387 C C . ARG A 1 294 ? -28.161 0.254 54.665 1.00 86.50 294 ARG A C 1
ATOM 2389 O O . ARG A 1 294 ? -27.312 -0.174 53.891 1.00 86.50 294 ARG A O 1
ATOM 2396 N N . ILE A 1 295 ? -28.855 1.371 54.433 1.00 82.31 295 ILE A N 1
ATOM 2397 C CA . ILE A 1 295 ? -28.746 2.182 53.207 1.00 82.31 295 ILE A CA 1
ATOM 2398 C C . ILE A 1 295 ? -27.298 2.630 52.977 1.00 82.31 295 ILE A C 1
ATOM 2400 O O . ILE A 1 295 ? -26.764 2.466 51.883 1.00 82.31 295 ILE A O 1
ATOM 2404 N N . LYS A 1 296 ? -26.620 3.136 54.018 1.00 84.38 296 LYS A N 1
ATOM 2405 C CA . LYS A 1 296 ? -25.204 3.533 53.922 1.00 84.38 296 LYS A CA 1
ATOM 2406 C C . LYS A 1 296 ? -24.291 2.363 53.544 1.00 84.38 296 LYS A C 1
ATOM 2408 O O . LYS A 1 296 ? -23.370 2.547 52.752 1.00 84.38 296 LYS A O 1
ATOM 2413 N N . SER A 1 297 ? -24.538 1.173 54.093 1.00 85.62 297 SER A N 1
ATOM 2414 C CA . SER A 1 297 ? -23.794 -0.041 53.740 1.00 85.62 297 SER A CA 1
ATOM 2415 C C . SER A 1 297 ? -24.037 -0.458 52.287 1.00 85.62 297 SER A C 1
ATOM 2417 O O . SER A 1 297 ? -23.082 -0.750 51.571 1.00 85.62 297 SER A O 1
ATOM 2419 N N . GLU A 1 298 ? -25.293 -0.454 51.834 1.00 84.00 298 GLU A N 1
ATOM 2420 C CA . GLU A 1 298 ? -25.664 -0.793 50.453 1.00 84.00 298 GLU A CA 1
ATOM 2421 C C . GLU A 1 298 ? -25.062 0.204 49.446 1.00 84.00 298 GLU A C 1
ATOM 2423 O O . GLU A 1 298 ? -24.522 -0.207 48.418 1.00 84.00 298 GLU A O 1
ATOM 2428 N N . ALA A 1 299 ? -25.064 1.503 49.767 1.00 82.12 299 ALA A N 1
ATOM 2429 C CA . ALA A 1 299 ? -24.432 2.546 48.957 1.00 82.12 299 ALA A CA 1
ATOM 2430 C C . ALA A 1 299 ? -22.905 2.371 48.865 1.00 82.12 299 ALA A C 1
ATOM 2432 O O . ALA A 1 299 ? -22.328 2.488 47.783 1.00 82.12 299 ALA A O 1
ATOM 2433 N N . ALA A 1 300 ? -22.240 2.032 49.976 1.00 85.38 300 ALA A N 1
ATOM 2434 C CA . ALA A 1 300 ? -20.806 1.743 49.979 1.00 85.38 300 ALA A CA 1
ATOM 2435 C C . ALA A 1 300 ? -20.462 0.497 49.139 1.00 85.38 300 ALA A C 1
ATOM 2437 O O . ALA A 1 300 ? -19.467 0.493 48.411 1.00 85.38 300 ALA A O 1
ATOM 2438 N N . GLU A 1 301 ? -21.294 -0.548 49.192 1.00 85.75 301 GLU A N 1
ATOM 2439 C CA . GLU A 1 301 ? -21.121 -1.747 48.366 1.00 85.75 301 GLU A CA 1
ATOM 2440 C C . GLU A 1 301 ? -21.341 -1.451 46.871 1.00 85.75 301 GLU A C 1
ATOM 2442 O O . GLU A 1 301 ? -20.577 -1.926 46.027 1.00 85.75 301 GLU A O 1
ATOM 2447 N N . ALA A 1 302 ? -22.337 -0.627 46.531 1.00 81.31 302 ALA A N 1
ATOM 2448 C CA . ALA A 1 302 ? -22.580 -0.180 45.161 1.00 81.31 302 ALA A CA 1
ATOM 2449 C C . ALA A 1 302 ? -21.405 0.650 44.614 1.00 81.31 302 ALA A C 1
ATOM 2451 O O . ALA A 1 302 ? -20.921 0.375 43.514 1.00 81.31 302 ALA A O 1
ATOM 2452 N N . ALA A 1 303 ? -20.879 1.591 45.404 1.00 83.06 303 ALA A N 1
ATOM 2453 C CA . ALA A 1 303 ? -19.702 2.381 45.041 1.00 83.06 303 ALA A CA 1
ATOM 2454 C C . ALA A 1 303 ? -18.458 1.500 44.821 1.00 83.06 303 ALA A C 1
ATOM 2456 O O . ALA A 1 303 ? -17.694 1.720 43.879 1.00 83.06 303 ALA A O 1
ATOM 2457 N N . LYS A 1 304 ? -18.275 0.455 45.642 1.00 87.31 304 LYS A N 1
ATOM 2458 C CA . LYS A 1 304 ? -17.202 -0.530 45.455 1.00 87.31 304 LYS A CA 1
ATOM 2459 C C . LYS A 1 304 ? -17.348 -1.289 44.130 1.00 87.31 304 LYS A C 1
ATOM 2461 O O . LYS A 1 304 ? -16.376 -1.370 43.383 1.00 87.31 304 LYS A O 1
ATOM 2466 N N . LYS A 1 305 ? -18.548 -1.787 43.806 1.00 84.88 305 LYS A N 1
ATOM 2467 C CA . LYS A 1 305 ? -18.818 -2.478 42.527 1.00 84.88 305 LYS A CA 1
ATOM 2468 C C . LYS A 1 305 ? -18.544 -1.577 41.321 1.00 84.88 305 LYS A C 1
ATOM 2470 O O . LYS A 1 305 ? -17.953 -2.028 40.346 1.00 84.88 305 LYS A O 1
ATOM 2475 N N . MET A 1 306 ? -18.889 -0.291 41.404 1.00 83.50 306 MET A N 1
ATOM 2476 C CA . MET A 1 306 ? -18.565 0.675 40.348 1.00 83.50 306 MET A CA 1
ATOM 2477 C C . MET A 1 306 ? -17.068 0.874 40.152 1.00 83.50 306 MET A C 1
ATOM 2479 O O . MET A 1 306 ? -16.592 0.938 39.018 1.00 83.50 306 MET A O 1
ATOM 2483 N N . LEU A 1 307 ? -16.316 0.974 41.249 1.00 86.00 307 LEU A N 1
ATOM 2484 C CA . LEU A 1 307 ? -14.868 1.113 41.173 1.00 86.00 307 LEU A CA 1
ATOM 2485 C C . LEU A 1 307 ? -14.229 -0.127 40.532 1.00 86.00 307 LEU A C 1
ATOM 2487 O O . LEU A 1 307 ? -13.356 0.016 39.676 1.00 86.00 307 LEU A O 1
ATOM 2491 N N . GLU A 1 308 ? -14.700 -1.324 40.888 1.00 87.75 308 GLU A N 1
ATOM 2492 C CA . GLU A 1 308 ? -14.271 -2.592 40.282 1.00 87.75 308 GLU A CA 1
ATOM 2493 C C . GLU A 1 308 ? -14.602 -2.650 38.779 1.00 87.75 308 GLU A C 1
ATOM 2495 O O . GLU A 1 308 ? -13.758 -3.052 37.975 1.00 87.75 308 GLU A O 1
ATOM 2500 N N . GLU A 1 309 ? -15.786 -2.192 38.358 1.00 84.69 309 GLU A N 1
ATOM 2501 C CA . GLU A 1 309 ? -16.156 -2.092 36.938 1.00 84.69 309 GLU A CA 1
ATOM 2502 C C . GLU A 1 309 ? -15.267 -1.100 36.172 1.00 84.69 309 GLU A C 1
ATOM 2504 O O . GLU A 1 309 ? -14.808 -1.402 35.064 1.00 84.69 309 GLU A O 1
ATOM 2509 N N . MET A 1 310 ? -14.968 0.061 36.764 1.00 85.94 310 MET A N 1
ATOM 2510 C CA . MET A 1 310 ? -14.081 1.062 36.166 1.00 85.94 310 MET A CA 1
ATOM 2511 C C . MET A 1 310 ? -12.645 0.539 36.035 1.00 85.94 310 MET A C 1
ATOM 2513 O O . MET A 1 310 ? -12.017 0.711 34.987 1.00 85.94 310 MET A O 1
ATOM 2517 N N . GLN A 1 311 ? -12.135 -0.147 37.061 1.00 89.00 311 GLN A N 1
ATOM 2518 C CA . GLN A 1 311 ? -10.831 -0.811 37.019 1.00 89.00 311 GLN A CA 1
ATOM 2519 C C . GLN A 1 311 ? -10.795 -1.892 35.937 1.00 89.00 311 GLN A C 1
ATOM 2521 O O . GLN A 1 311 ? -9.900 -1.880 35.093 1.00 89.00 311 GLN A O 1
ATOM 2526 N N . LYS A 1 312 ? -11.810 -2.762 35.880 1.00 88.94 312 LYS A N 1
ATOM 2527 C CA . LYS A 1 312 ? -11.925 -3.815 34.862 1.00 88.94 312 LYS A CA 1
ATOM 2528 C C . LYS A 1 312 ? -11.940 -3.244 33.444 1.00 88.94 312 LYS A C 1
ATOM 2530 O O . LYS A 1 312 ? -11.280 -3.779 32.555 1.00 88.94 312 LYS A O 1
ATOM 2535 N N . LYS A 1 313 ? -12.653 -2.137 33.228 1.00 85.06 313 LYS A N 1
ATOM 2536 C CA . LYS A 1 313 ? -12.684 -1.415 31.951 1.00 85.06 313 LYS A CA 1
ATOM 2537 C C . LYS A 1 313 ? -11.315 -0.843 31.575 1.00 85.06 313 LYS A C 1
ATOM 2539 O O . LYS A 1 313 ? -10.885 -1.003 30.433 1.00 85.06 313 LYS A O 1
ATOM 2544 N N . ASN A 1 314 ? -10.612 -0.224 32.523 1.00 87.19 314 ASN A N 1
ATOM 2545 C CA . ASN A 1 314 ? -9.259 0.291 32.299 1.00 87.19 314 ASN A CA 1
ATOM 2546 C C . ASN A 1 314 ? -8.271 -0.840 31.979 1.00 87.19 314 ASN A C 1
ATOM 2548 O O . ASN A 1 314 ? -7.490 -0.724 31.036 1.00 87.19 314 ASN A O 1
ATOM 2552 N N . GLU A 1 315 ? -8.347 -1.965 32.692 1.00 91.88 315 GLU A N 1
ATOM 2553 C CA . GLU A 1 315 ? -7.537 -3.149 32.397 1.00 91.88 315 GLU A CA 1
ATOM 2554 C C . GLU A 1 315 ? -7.824 -3.721 31.006 1.00 91.88 315 GLU A C 1
ATOM 2556 O O . GLU A 1 315 ? -6.887 -4.045 30.278 1.00 91.88 315 GLU A O 1
ATOM 2561 N N . GLN A 1 316 ? -9.095 -3.828 30.606 1.00 89.62 316 GLN A N 1
ATOM 2562 C CA . GLN A 1 316 ? -9.472 -4.286 29.264 1.00 89.62 316 GLN A CA 1
ATOM 2563 C C . GLN A 1 316 ? -8.881 -3.387 28.173 1.00 89.62 316 GLN A C 1
ATOM 2565 O O . GLN A 1 316 ? -8.328 -3.894 27.196 1.00 89.62 316 GLN A O 1
ATOM 2570 N N . MET A 1 317 ? -8.927 -2.066 28.363 1.00 89.38 317 MET A N 1
ATOM 2571 C CA . MET A 1 317 ? -8.319 -1.104 27.441 1.00 89.38 317 MET A CA 1
ATOM 2572 C C . MET A 1 317 ? -6.796 -1.268 27.361 1.00 89.38 317 MET A C 1
ATOM 2574 O O . MET A 1 317 ? -6.244 -1.303 26.262 1.00 89.38 317 MET A O 1
ATOM 2578 N N . MET A 1 318 ? -6.115 -1.428 28.500 1.00 89.75 318 MET A N 1
ATOM 2579 C CA . MET A 1 318 ? -4.662 -1.642 28.533 1.00 89.75 318 MET A CA 1
ATOM 2580 C C . MET A 1 318 ? -4.260 -2.958 27.857 1.00 89.75 318 MET A C 1
ATOM 2582 O O . MET A 1 318 ? -3.350 -2.974 27.031 1.00 89.75 318 MET A O 1
ATOM 2586 N N . ARG A 1 319 ? -4.982 -4.052 28.128 1.00 91.44 319 ARG A N 1
ATOM 2587 C CA . ARG A 1 319 ? -4.752 -5.352 27.472 1.00 91.44 319 ARG A CA 1
ATOM 2588 C C . ARG A 1 319 ? -5.015 -5.292 25.969 1.00 91.44 319 ARG A C 1
ATOM 2590 O O . ARG A 1 319 ? -4.325 -5.958 25.202 1.00 91.44 319 ARG A O 1
ATOM 259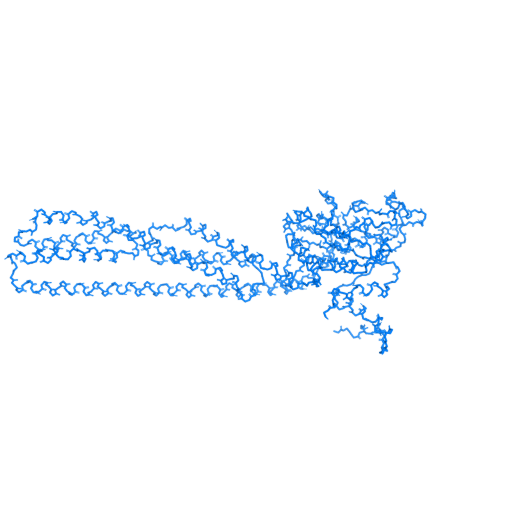7 N N . ALA A 1 320 ? -6.010 -4.518 25.532 1.00 87.56 320 ALA A N 1
ATOM 2598 C CA . ALA A 1 320 ? -6.286 -4.325 24.113 1.00 87.56 320 ALA A CA 1
ATOM 2599 C C . ALA A 1 320 ? -5.165 -3.547 23.409 1.00 87.56 320 ALA A C 1
ATOM 2601 O O . ALA A 1 320 ? -4.745 -3.967 22.332 1.00 87.56 320 ALA A O 1
ATOM 2602 N N . LYS A 1 321 ? -4.641 -2.483 24.035 1.00 84.62 321 LYS A N 1
ATOM 2603 C CA . LYS A 1 321 ? -3.477 -1.737 23.527 1.00 84.62 321 LYS A CA 1
ATOM 2604 C C . LYS A 1 321 ? -2.245 -2.630 23.383 1.00 84.62 321 LYS A C 1
ATOM 2606 O O . LYS A 1 321 ? -1.636 -2.649 22.319 1.00 84.62 321 LYS A O 1
ATOM 2611 N N . GLU A 1 322 ? -1.927 -3.407 24.417 1.00 89.00 322 GLU A N 1
ATOM 2612 C CA . GLU A 1 322 ? -0.778 -4.319 24.387 1.00 89.00 322 GLU A CA 1
ATOM 2613 C C . GLU A 1 322 ? -0.925 -5.377 23.285 1.00 89.00 322 GLU A C 1
ATOM 2615 O O . GLU A 1 322 ? -0.007 -5.610 22.507 1.00 89.00 322 GLU A O 1
ATOM 2620 N N . ALA A 1 323 ? -2.104 -5.987 23.149 1.00 88.25 323 ALA A N 1
ATOM 2621 C CA . ALA A 1 323 ? -2.325 -7.002 22.124 1.00 88.25 323 ALA A CA 1
ATOM 2622 C C . ALA A 1 323 ? -2.240 -6.452 20.688 1.00 88.25 323 ALA A C 1
ATOM 2624 O O . ALA A 1 323 ? -1.715 -7.140 19.813 1.00 88.25 323 ALA A O 1
ATOM 2625 N N . SER A 1 324 ? -2.735 -5.231 20.449 1.00 84.06 324 SER A N 1
ATOM 2626 C CA . SER A 1 324 ? -2.580 -4.528 19.164 1.00 84.06 324 SER A CA 1
ATOM 2627 C C . SER A 1 324 ? -1.098 -4.303 18.840 1.00 84.06 324 SER A C 1
ATOM 2629 O O . SER A 1 324 ? -0.631 -4.639 17.748 1.00 84.06 324 SER A O 1
ATOM 2631 N N . TYR A 1 325 ? -0.323 -3.834 19.824 1.00 83.62 325 TYR A N 1
ATOM 2632 C CA . TYR A 1 325 ? 1.118 -3.635 19.685 1.00 83.62 325 TYR A CA 1
ATOM 2633 C C . TYR A 1 325 ? 1.869 -4.945 19.376 1.00 83.62 325 TYR A C 1
ATOM 2635 O O . TYR A 1 325 ? 2.694 -4.990 18.463 1.00 83.62 325 TYR A O 1
ATOM 2643 N N . GLN A 1 326 ? 1.540 -6.041 20.065 1.00 87.12 326 GLN A N 1
ATOM 2644 C CA . GLN A 1 326 ? 2.158 -7.351 19.828 1.00 87.12 326 GLN A CA 1
ATOM 2645 C C . GLN A 1 326 ? 1.835 -7.929 18.439 1.00 87.12 326 GLN A C 1
ATOM 2647 O O . GLN A 1 326 ? 2.732 -8.422 17.748 1.00 87.12 326 GLN A O 1
ATOM 2652 N N . GLU A 1 327 ? 0.576 -7.862 17.989 1.00 84.69 327 GLU A N 1
ATOM 2653 C CA . GLU A 1 327 ? 0.194 -8.370 16.659 1.00 84.69 327 GLU A CA 1
ATOM 2654 C C . GLU A 1 327 ? 0.901 -7.593 15.542 1.00 84.69 327 GLU A C 1
ATOM 2656 O O . GLU A 1 327 ? 1.351 -8.172 14.551 1.00 84.69 327 GLU A O 1
ATOM 2661 N N . ARG A 1 328 ? 1.084 -6.288 15.737 1.00 81.81 328 ARG A N 1
ATOM 2662 C CA . ARG A 1 328 ? 1.838 -5.437 14.822 1.00 81.81 328 ARG A CA 1
ATOM 2663 C C . ARG A 1 328 ? 3.302 -5.852 14.714 1.00 81.81 328 ARG A C 1
ATOM 2665 O O . ARG A 1 328 ? 3.794 -6.012 13.597 1.00 81.81 328 ARG A O 1
ATOM 2672 N N . LEU A 1 329 ? 3.992 -6.057 15.840 1.00 84.38 329 LEU A N 1
ATOM 2673 C CA . LEU A 1 329 ? 5.380 -6.535 15.830 1.00 84.38 329 LEU A CA 1
ATOM 2674 C C . LEU A 1 329 ? 5.496 -7.858 15.067 1.00 84.38 329 LEU A C 1
ATOM 2676 O O . LEU A 1 329 ? 6.399 -8.040 14.252 1.00 84.38 329 LEU A O 1
ATOM 2680 N N . LYS A 1 330 ? 4.534 -8.761 15.263 1.00 89.00 330 LYS A N 1
ATOM 2681 C CA . LYS A 1 330 ? 4.473 -10.039 14.551 1.00 89.00 330 LYS A CA 1
ATOM 2682 C C . LYS A 1 330 ? 4.306 -9.865 13.037 1.00 89.00 330 LYS A C 1
ATOM 2684 O O . LYS A 1 330 ? 4.998 -10.532 12.266 1.00 89.00 330 LYS A O 1
ATOM 2689 N N . GLN A 1 331 ? 3.407 -8.986 12.595 1.00 84.69 331 GLN A N 1
ATOM 2690 C CA . GLN A 1 331 ? 3.183 -8.729 11.168 1.00 84.69 331 GLN A CA 1
ATOM 2691 C C . GLN A 1 331 ? 4.379 -8.041 10.503 1.00 84.69 331 GLN A C 1
ATOM 2693 O O . GLN A 1 331 ? 4.737 -8.406 9.381 1.00 84.69 331 GLN A O 1
ATOM 2698 N N . LEU A 1 332 ? 5.030 -7.107 11.201 1.00 81.81 332 LEU A N 1
ATOM 2699 C CA . LEU A 1 332 ? 6.235 -6.439 10.716 1.00 81.81 332 LEU A CA 1
ATOM 2700 C C . LEU A 1 332 ? 7.391 -7.433 10.536 1.00 81.81 332 LEU A C 1
ATOM 2702 O O . LEU A 1 332 ? 7.991 -7.484 9.463 1.00 81.81 332 LEU A O 1
ATOM 2706 N N . THR A 1 333 ? 7.648 -8.283 11.534 1.00 85.12 333 THR A N 1
ATOM 2707 C CA . THR A 1 333 ? 8.675 -9.335 11.448 1.00 85.12 333 THR A CA 1
ATOM 2708 C C . THR A 1 333 ? 8.413 -10.267 10.268 1.00 85.12 333 THR A C 1
ATOM 2710 O O . THR A 1 333 ? 9.298 -10.490 9.444 1.00 85.12 333 THR A O 1
ATOM 2713 N N . LYS A 1 334 ? 7.162 -10.718 10.104 1.00 87.12 334 LYS A N 1
ATOM 2714 C CA . LYS A 1 334 ? 6.762 -11.573 8.979 1.00 87.12 334 LYS A CA 1
ATOM 2715 C C . LYS A 1 334 ? 6.973 -10.897 7.619 1.00 87.12 334 LYS A C 1
ATOM 2717 O O . LYS A 1 334 ? 7.340 -11.567 6.653 1.00 87.12 334 LYS A O 1
ATOM 2722 N N . LYS A 1 335 ? 6.731 -9.584 7.515 1.00 80.94 335 LYS A N 1
ATOM 2723 C CA . LYS A 1 335 ? 6.976 -8.819 6.283 1.00 80.94 335 LYS A CA 1
ATOM 2724 C C . LYS A 1 335 ? 8.468 -8.765 5.958 1.00 80.94 335 LYS A C 1
ATOM 2726 O O . LYS A 1 335 ? 8.837 -9.123 4.842 1.00 80.94 335 LYS A O 1
ATOM 2731 N N . MET A 1 336 ? 9.310 -8.404 6.927 1.00 78.00 336 MET A N 1
ATOM 2732 C CA . MET A 1 336 ? 10.764 -8.335 6.732 1.00 78.00 336 MET A CA 1
ATOM 2733 C C . MET A 1 336 ? 11.360 -9.691 6.332 1.00 78.00 336 MET A C 1
ATOM 2735 O O . MET A 1 336 ? 12.194 -9.764 5.431 1.00 78.00 336 MET A O 1
ATOM 2739 N N . GLU A 1 337 ? 10.910 -10.781 6.959 1.00 84.06 337 GLU A N 1
ATOM 2740 C CA . GLU A 1 337 ? 11.331 -12.140 6.603 1.00 84.06 337 GLU A CA 1
ATOM 2741 C C . GLU A 1 337 ? 10.933 -12.504 5.172 1.00 84.06 337 GLU A C 1
ATOM 2743 O O . GLU A 1 337 ? 11.750 -13.038 4.421 1.00 84.06 337 GLU A O 1
ATOM 2748 N N . LYS A 1 338 ? 9.699 -12.175 4.768 1.00 79.12 338 LYS A N 1
ATOM 2749 C CA . LYS A 1 338 ? 9.212 -12.432 3.410 1.00 79.12 338 LYS A CA 1
ATOM 2750 C C . LYS A 1 338 ? 9.984 -11.627 2.366 1.00 79.12 338 LYS A C 1
ATOM 2752 O O . LYS A 1 338 ? 10.344 -12.183 1.335 1.00 79.12 338 LYS A O 1
ATOM 2757 N N . GLU A 1 339 ? 10.246 -10.347 2.620 1.00 69.94 339 GLU A N 1
ATOM 2758 C CA . GLU A 1 339 ? 11.036 -9.494 1.722 1.00 69.94 339 GLU A CA 1
ATOM 2759 C C . GLU A 1 339 ? 12.474 -10.009 1.590 1.00 69.94 339 GLU A C 1
ATOM 2761 O O . GLU A 1 339 ? 12.996 -10.112 0.480 1.00 69.94 339 GLU A O 1
ATOM 2766 N N . ARG A 1 340 ? 13.091 -10.428 2.702 1.00 71.62 340 ARG A N 1
ATOM 2767 C CA . ARG A 1 340 ? 14.427 -11.036 2.696 1.00 71.62 340 ARG A CA 1
ATOM 2768 C C . ARG A 1 340 ? 14.452 -12.360 1.930 1.00 71.62 340 ARG A C 1
ATOM 2770 O O . ARG A 1 340 ? 15.371 -12.584 1.146 1.00 71.62 340 ARG A O 1
ATOM 2777 N N . ALA A 1 341 ? 13.459 -13.224 2.135 1.00 77.38 341 ALA A N 1
ATOM 2778 C CA . ALA A 1 341 ? 13.347 -14.496 1.427 1.00 77.38 341 ALA A CA 1
ATOM 2779 C C . ALA A 1 341 ? 13.102 -14.292 -0.073 1.00 77.38 341 ALA A C 1
ATOM 2781 O O . ALA A 1 341 ? 13.716 -14.978 -0.884 1.00 77.38 341 ALA A O 1
ATOM 2782 N N . GLN A 1 342 ? 12.259 -13.324 -0.447 1.00 67.62 342 GLN A N 1
ATOM 2783 C CA . GLN A 1 342 ? 12.011 -12.976 -1.846 1.00 67.62 342 GLN A CA 1
ATOM 2784 C C . GLN A 1 342 ? 13.288 -12.471 -2.521 1.00 67.62 342 GLN A C 1
ATOM 2786 O O . GLN A 1 342 ? 13.600 -12.911 -3.621 1.00 67.62 342 GLN A O 1
ATOM 2791 N N . LEU A 1 343 ? 14.065 -11.621 -1.840 1.00 62.47 343 LEU A N 1
ATOM 2792 C CA . LEU A 1 343 ? 15.348 -11.138 -2.349 1.00 62.47 343 LEU A CA 1
ATOM 2793 C C . LEU A 1 343 ? 16.317 -12.296 -2.641 1.00 62.47 343 LEU A C 1
ATOM 2795 O O . LEU A 1 343 ? 16.963 -12.304 -3.686 1.00 62.47 343 LEU A O 1
ATOM 2799 N N . ILE A 1 344 ? 16.407 -13.273 -1.733 1.00 67.44 344 ILE A N 1
ATOM 2800 C CA . ILE A 1 344 ? 17.261 -14.459 -1.904 1.00 67.44 344 ILE A CA 1
ATOM 2801 C C . ILE A 1 344 ? 16.735 -15.337 -3.047 1.00 67.44 344 ILE A C 1
ATOM 2803 O O . ILE A 1 344 ? 17.493 -15.709 -3.939 1.00 67.44 344 ILE A O 1
ATOM 2807 N N . ALA A 1 345 ? 15.428 -15.603 -3.079 1.00 63.50 345 ALA A N 1
ATOM 2808 C CA . ALA A 1 345 ? 14.807 -16.420 -4.116 1.00 63.50 345 ALA A CA 1
ATOM 2809 C C . ALA A 1 345 ? 14.946 -15.794 -5.511 1.00 63.50 345 ALA A C 1
ATOM 2811 O O . ALA A 1 345 ? 15.210 -16.510 -6.472 1.00 63.50 345 ALA A O 1
ATOM 2812 N N . ASP A 1 346 ? 14.812 -14.472 -5.640 1.00 53.03 346 ASP A N 1
ATOM 2813 C CA . ASP A 1 346 ? 15.011 -13.758 -6.904 1.00 53.03 346 ASP A CA 1
ATOM 2814 C C . ASP A 1 346 ? 16.475 -13.838 -7.364 1.00 53.03 346 ASP A C 1
ATOM 2816 O O . ASP A 1 346 ? 16.736 -13.998 -8.559 1.00 53.03 346 ASP A O 1
ATOM 2820 N N . GLN A 1 347 ? 17.436 -13.798 -6.432 1.00 47.31 347 GLN A N 1
ATOM 2821 C CA . GLN A 1 347 ? 18.854 -14.014 -6.736 1.00 47.31 347 GLN A CA 1
ATOM 2822 C C . GLN A 1 347 ? 19.125 -15.447 -7.226 1.00 47.31 347 GLN A C 1
ATOM 2824 O O . GLN A 1 347 ? 19.882 -15.631 -8.179 1.00 47.31 347 GLN A O 1
ATOM 2829 N N . GLU A 1 348 ? 18.472 -16.453 -6.641 1.00 49.69 348 GLU A N 1
ATOM 2830 C CA . GLU A 1 348 ? 18.624 -17.868 -7.011 1.00 49.69 348 GLU A CA 1
ATOM 2831 C C . GLU A 1 348 ? 17.890 -18.235 -8.315 1.00 49.69 348 GLU A C 1
ATOM 2833 O O . GLU A 1 348 ? 18.425 -18.970 -9.147 1.00 49.69 348 GLU A O 1
ATOM 2838 N N . ARG A 1 349 ? 16.692 -17.685 -8.566 1.00 50.50 349 ARG A N 1
ATOM 2839 C CA . ARG A 1 349 ? 15.900 -17.949 -9.788 1.00 50.50 349 ARG A CA 1
ATOM 2840 C C . ARG A 1 349 ? 16.600 -17.475 -11.056 1.00 50.50 349 ARG A C 1
ATOM 2842 O O . ARG A 1 349 ? 16.470 -18.097 -12.108 1.00 50.50 349 ARG A O 1
ATOM 2849 N N . VAL A 1 350 ? 17.357 -16.386 -10.945 1.00 50.03 350 VAL A N 1
ATOM 2850 C CA . VAL A 1 350 ? 18.177 -15.827 -12.027 1.00 50.03 350 VAL A CA 1
ATOM 2851 C C . VAL A 1 350 ? 19.293 -16.786 -12.460 1.00 50.03 350 VAL A C 1
ATOM 2853 O O . VAL A 1 350 ? 19.679 -16.770 -13.625 1.00 50.03 350 VAL A O 1
ATOM 2856 N N . LEU A 1 351 ? 19.777 -17.648 -11.563 1.00 46.41 351 LEU A N 1
ATOM 2857 C CA . LEU A 1 351 ? 20.789 -18.663 -11.872 1.00 46.41 351 LEU A CA 1
ATOM 2858 C C . LEU A 1 351 ? 20.201 -19.923 -12.533 1.00 46.41 351 LEU A C 1
ATOM 2860 O O . LEU A 1 351 ? 20.939 -20.662 -13.181 1.00 46.41 351 LEU A O 1
ATOM 2864 N N . ALA A 1 352 ? 18.893 -20.169 -12.392 1.00 40.47 352 ALA A N 1
ATOM 2865 C CA . ALA A 1 352 ? 18.267 -21.450 -12.730 1.00 40.47 352 ALA A CA 1
ATOM 2866 C C . ALA A 1 352 ? 17.578 -21.511 -14.109 1.00 40.47 352 ALA A C 1
ATOM 2868 O O . ALA A 1 352 ? 17.282 -22.603 -14.591 1.00 40.47 352 ALA A O 1
ATOM 2869 N N . LEU A 1 353 ? 17.311 -20.381 -14.771 1.00 40.97 353 LEU A N 1
ATOM 2870 C CA . LEU A 1 353 ? 16.540 -20.368 -16.022 1.00 40.97 353 LEU A CA 1
ATOM 2871 C C . LEU A 1 353 ? 17.446 -20.419 -17.264 1.00 40.97 353 LEU A C 1
ATOM 2873 O O . LEU A 1 353 ? 17.766 -19.402 -17.873 1.00 40.97 353 LEU A O 1
ATOM 2877 N N . LYS A 1 354 ? 17.817 -21.643 -17.656 1.00 43.75 354 LYS A N 1
ATOM 2878 C CA . LYS A 1 354 ? 18.114 -22.023 -19.045 1.00 43.75 354 LYS A CA 1
ATOM 2879 C C . LYS A 1 354 ? 17.007 -22.971 -19.508 1.00 43.75 354 LYS A C 1
ATOM 2881 O O . LYS A 1 354 ? 16.921 -24.055 -18.943 1.00 43.75 354 LYS A O 1
ATOM 2886 N N . LEU A 1 355 ? 16.194 -22.557 -20.486 1.00 35.38 355 LEU A N 1
ATOM 2887 C CA . LEU A 1 355 ? 15.612 -23.353 -21.590 1.00 35.38 355 LEU A CA 1
ATOM 2888 C C . LEU A 1 355 ? 14.440 -22.609 -22.270 1.00 35.38 355 LEU A C 1
ATOM 2890 O O . LEU A 1 355 ? 13.826 -21.715 -21.695 1.00 35.38 355 LEU A O 1
ATOM 2894 N N . GLU A 1 356 ? 14.248 -22.966 -23.537 1.00 36.03 356 GLU A N 1
ATOM 2895 C CA . GLU A 1 356 ? 13.685 -22.226 -24.677 1.00 36.03 356 GLU A CA 1
ATOM 2896 C C . GLU A 1 356 ? 12.156 -22.053 -24.694 1.00 36.03 356 GLU A C 1
ATOM 2898 O O . GLU A 1 356 ? 11.426 -22.961 -24.305 1.00 36.03 356 GLU A O 1
ATOM 2903 N N . VAL A 1 357 ? 11.674 -20.934 -25.264 1.00 30.34 357 VAL A N 1
ATOM 2904 C CA . VAL A 1 357 ? 10.293 -20.777 -25.774 1.00 30.34 357 VAL A CA 1
ATOM 2905 C C . VAL A 1 357 ? 10.293 -19.860 -27.021 1.00 30.34 357 VAL A C 1
ATOM 2907 O O . VAL A 1 357 ? 11.027 -18.866 -27.021 1.00 30.34 357 VAL A O 1
ATOM 2910 N N . PRO A 1 358 ? 9.491 -20.144 -28.072 1.00 35.44 358 PRO A N 1
ATOM 2911 C CA . PRO A 1 358 ? 9.431 -19.349 -29.302 1.00 35.44 358 PRO A CA 1
ATOM 2912 C C . PRO A 1 358 ? 8.639 -18.041 -29.140 1.00 35.44 358 PRO A C 1
ATOM 2914 O O . PRO A 1 358 ? 7.712 -17.944 -28.339 1.00 35.44 358 PRO A O 1
ATOM 2917 N N . ILE A 1 359 ? 8.993 -17.044 -29.953 1.00 37.03 359 ILE A N 1
ATOM 2918 C CA . ILE A 1 359 ? 8.414 -15.693 -29.989 1.00 37.03 359 ILE A CA 1
ATOM 2919 C C . ILE A 1 359 ? 7.135 -15.714 -30.842 1.00 37.03 359 ILE A C 1
ATOM 2921 O O . ILE A 1 359 ? 7.211 -15.931 -32.049 1.00 37.03 359 ILE A O 1
ATOM 2925 N N . ALA A 1 360 ? 5.972 -15.447 -30.242 1.00 35.44 360 ALA A N 1
ATOM 2926 C CA . ALA A 1 360 ? 4.731 -15.171 -30.969 1.00 35.44 360 ALA A CA 1
ATOM 2927 C C . ALA A 1 360 ? 4.327 -13.700 -30.767 1.00 35.44 360 ALA A C 1
ATOM 2929 O O . ALA A 1 360 ? 4.188 -13.227 -29.640 1.00 35.44 360 ALA A O 1
ATOM 2930 N N . ALA A 1 361 ? 4.158 -12.965 -31.868 1.00 39.06 361 ALA A N 1
ATOM 2931 C CA . ALA A 1 361 ? 3.772 -11.557 -31.866 1.00 39.06 361 ALA A CA 1
ATOM 2932 C C . ALA A 1 361 ? 2.245 -11.407 -31.726 1.00 39.06 361 ALA A C 1
ATOM 2934 O O . ALA A 1 361 ? 1.486 -11.856 -32.584 1.00 39.06 361 ALA A O 1
ATOM 2935 N N . GLY A 1 362 ? 1.788 -10.764 -30.648 1.00 41.00 362 GLY A N 1
ATOM 2936 C CA . GLY A 1 362 ? 0.409 -10.281 -30.516 1.00 41.00 362 GLY A CA 1
ATOM 2937 C C . GLY A 1 362 ? 0.234 -8.886 -31.143 1.00 41.00 362 GLY A C 1
ATOM 2938 O O . GLY A 1 362 ? 1.208 -8.137 -31.235 1.00 41.00 362 GLY A O 1
ATOM 2939 N N . PRO A 1 363 ? -0.983 -8.494 -31.566 1.00 41.31 363 PRO A N 1
ATOM 2940 C CA . PRO A 1 363 ? -1.225 -7.204 -32.212 1.00 41.31 363 PRO A CA 1
ATOM 2941 C C . PRO A 1 363 ? -0.947 -6.021 -31.266 1.00 41.31 363 PRO A C 1
ATOM 2943 O O . PRO A 1 363 ? -1.510 -5.919 -30.174 1.00 41.31 363 PRO A O 1
ATOM 2946 N N . THR A 1 364 ? -0.084 -5.101 -31.705 1.00 51.06 364 THR A N 1
ATOM 2947 C CA . THR A 1 364 ? 0.284 -3.860 -31.006 1.00 51.06 364 THR A CA 1
ATOM 2948 C C . THR A 1 364 ? -0.818 -2.809 -31.150 1.00 51.06 364 THR A C 1
ATOM 2950 O O . THR A 1 364 ? -1.200 -2.464 -32.264 1.00 51.06 364 THR A O 1
ATOM 2953 N N . LYS A 1 365 ? -1.341 -2.282 -30.033 1.00 55.94 365 LYS A N 1
ATOM 2954 C CA . LYS A 1 365 ? -2.505 -1.367 -30.026 1.00 55.94 365 LYS A CA 1
ATOM 2955 C C . LYS A 1 365 ? -2.152 0.131 -29.972 1.00 55.94 365 LYS A C 1
ATOM 2957 O O . LYS A 1 365 ? -3.067 0.948 -29.936 1.00 55.94 365 LYS A O 1
ATOM 2962 N N . MET A 1 366 ? -0.870 0.505 -29.910 1.00 73.38 366 MET A N 1
ATOM 2963 C CA . MET A 1 366 ? -0.432 1.900 -29.734 1.00 73.38 366 MET A CA 1
ATOM 2964 C C . MET A 1 366 ? 0.804 2.221 -30.574 1.00 73.38 366 MET A C 1
ATOM 2966 O O . MET A 1 366 ? 1.687 1.376 -30.688 1.00 73.38 366 MET A O 1
ATOM 2970 N N . ASP A 1 367 ? 0.873 3.446 -31.096 1.00 85.75 367 ASP A N 1
ATOM 2971 C CA . ASP A 1 367 ? 2.040 3.991 -31.797 1.00 85.75 367 ASP A CA 1
ATOM 2972 C C . ASP A 1 367 ? 3.066 4.588 -30.814 1.00 85.75 367 ASP A C 1
ATOM 2974 O O . ASP A 1 367 ? 2.691 5.002 -29.709 1.00 85.75 367 ASP A O 1
ATOM 2978 N N . PRO A 1 368 ? 4.352 4.697 -31.201 1.00 90.88 368 PRO A N 1
ATOM 2979 C CA . PRO A 1 368 ? 5.356 5.394 -30.405 1.00 90.88 368 PRO A CA 1
ATOM 2980 C C . PRO A 1 368 ? 4.987 6.845 -30.095 1.00 90.88 368 PRO A C 1
ATOM 2982 O O . PRO A 1 368 ? 4.510 7.591 -30.951 1.00 90.88 368 PRO A O 1
ATOM 2985 N N . ILE A 1 369 ? 5.291 7.276 -28.872 1.00 91.88 369 ILE A N 1
ATOM 2986 C CA . ILE A 1 369 ? 5.028 8.632 -28.384 1.00 91.88 369 ILE A CA 1
ATOM 2987 C C . ILE A 1 369 ? 6.262 9.202 -27.685 1.00 91.88 369 ILE A C 1
ATOM 2989 O O . ILE A 1 369 ? 7.044 8.468 -27.088 1.00 91.88 369 ILE A O 1
ATOM 2993 N N . TYR A 1 370 ? 6.442 10.522 -27.710 1.00 91.94 370 TYR A N 1
ATOM 2994 C CA . TYR A 1 370 ? 7.434 11.174 -26.854 1.00 91.94 370 TYR A CA 1
ATOM 2995 C C . TYR A 1 370 ? 7.129 10.890 -25.384 1.00 91.94 370 TYR A C 1
ATOM 2997 O O . TYR A 1 370 ? 6.028 11.192 -24.935 1.00 91.94 370 TYR A O 1
ATOM 3005 N N . LEU A 1 371 ? 8.100 10.365 -24.640 1.00 94.88 371 LEU A N 1
ATOM 3006 C CA . LEU A 1 371 ? 8.064 10.297 -23.179 1.00 94.88 371 LEU A CA 1
ATOM 3007 C C . LEU A 1 371 ? 8.695 11.552 -22.580 1.00 94.88 371 LEU A C 1
ATOM 3009 O O . LEU A 1 371 ? 8.090 12.207 -21.734 1.00 94.88 371 LEU A O 1
ATOM 3013 N N . VAL A 1 372 ? 9.885 11.905 -23.071 1.00 93.56 372 VAL A N 1
ATOM 3014 C CA . VAL A 1 372 ? 10.610 13.123 -22.703 1.00 93.56 372 VAL A CA 1
ATOM 3015 C C . VAL A 1 372 ? 10.871 13.916 -23.972 1.00 93.56 372 VAL A C 1
ATOM 3017 O O . VAL A 1 372 ? 11.551 13.444 -24.879 1.00 93.56 372 VAL A O 1
ATOM 3020 N N . GLU A 1 373 ? 10.338 15.125 -24.045 1.00 90.12 373 GLU A N 1
ATOM 3021 C CA . GLU A 1 373 ? 10.625 16.066 -25.118 1.00 90.12 373 GLU A CA 1
ATOM 3022 C C . GLU A 1 373 ? 11.848 16.910 -24.770 1.00 90.12 373 GLU A C 1
ATOM 3024 O O . GLU A 1 373 ? 12.031 17.321 -23.626 1.00 90.12 373 GLU A O 1
ATOM 3029 N N . ASN A 1 374 ? 12.659 17.203 -25.783 1.00 84.19 374 ASN A N 1
ATOM 3030 C CA . ASN A 1 374 ? 13.806 18.094 -25.682 1.00 84.19 374 ASN A CA 1
ATOM 3031 C C . ASN A 1 374 ? 13.557 19.341 -26.541 1.00 84.19 374 ASN A C 1
ATOM 3033 O O . ASN A 1 374 ? 13.655 19.293 -27.773 1.00 84.19 374 ASN A O 1
ATOM 3037 N N . ARG A 1 375 ? 13.210 20.463 -25.900 1.00 80.38 375 ARG A N 1
ATOM 3038 C CA . ARG A 1 375 ? 12.942 21.742 -26.574 1.00 80.38 375 ARG A CA 1
ATOM 3039 C C . ARG A 1 375 ? 13.917 22.798 -26.073 1.00 80.38 375 ARG A C 1
ATOM 3041 O O . ARG A 1 375 ? 13.879 23.163 -24.909 1.00 80.38 375 ARG A O 1
ATOM 3048 N N . LYS A 1 376 ? 14.769 23.320 -26.965 1.00 74.50 376 LYS A N 1
ATOM 3049 C CA . LYS A 1 376 ? 15.745 24.387 -26.652 1.00 74.50 376 LYS A CA 1
ATOM 3050 C C . LYS A 1 376 ? 16.593 24.086 -25.398 1.00 74.50 376 LYS A C 1
ATOM 3052 O O . LYS A 1 376 ? 16.775 24.959 -24.560 1.00 74.50 376 LYS A O 1
ATOM 3057 N N . ASN A 1 377 ? 17.090 22.853 -25.267 1.00 71.69 377 ASN A N 1
ATOM 3058 C CA . ASN A 1 377 ? 17.854 22.380 -24.102 1.00 71.69 377 ASN A CA 1
ATOM 3059 C C . ASN A 1 377 ? 17.082 22.323 -22.775 1.00 71.69 377 ASN A C 1
ATOM 3061 O O . ASN A 1 377 ? 17.695 22.241 -21.716 1.00 71.69 377 ASN A O 1
ATOM 3065 N N . GLN A 1 378 ? 15.753 22.296 -22.827 1.00 82.12 378 GLN A N 1
ATOM 3066 C CA . GLN A 1 378 ? 14.905 22.006 -21.681 1.00 82.12 378 GLN A CA 1
ATOM 3067 C C . GLN A 1 378 ? 14.189 20.672 -21.899 1.00 82.12 378 GLN A C 1
ATOM 3069 O O . GLN A 1 378 ? 13.573 20.451 -22.949 1.00 82.12 378 GLN A O 1
ATOM 3074 N N . LEU A 1 379 ? 14.294 19.782 -20.911 1.00 88.81 379 LEU A N 1
ATOM 3075 C CA . LEU A 1 379 ? 13.575 18.515 -20.900 1.00 88.81 379 LEU A CA 1
ATOM 3076 C C . LEU A 1 379 ? 12.186 18.716 -20.296 1.00 88.81 379 LEU A C 1
ATOM 3078 O O . LEU A 1 379 ? 12.033 19.375 -19.272 1.00 88.81 379 LEU A O 1
ATOM 3082 N N . SER A 1 380 ? 11.170 18.131 -20.918 1.00 91.44 380 SER A N 1
ATOM 3083 C CA . SER A 1 380 ? 9.801 18.145 -20.399 1.00 91.44 380 SER A CA 1
ATOM 3084 C C . SER A 1 380 ? 9.128 16.804 -20.641 1.00 91.44 380 SER A C 1
ATOM 3086 O O . SER A 1 380 ? 9.269 16.230 -21.719 1.00 91.44 380 SER A O 1
ATOM 3088 N N . VAL A 1 381 ? 8.375 16.309 -19.663 1.00 94.62 381 VAL A N 1
ATOM 3089 C CA . VAL A 1 381 ? 7.653 15.035 -19.780 1.00 94.62 381 VAL A CA 1
ATOM 3090 C C . VAL A 1 381 ? 6.351 15.231 -20.554 1.00 94.62 381 VAL A C 1
ATOM 3092 O O . VAL A 1 381 ? 5.648 16.219 -20.349 1.00 94.62 381 VAL A O 1
ATOM 3095 N N . ASN A 1 382 ? 6.003 14.285 -21.426 1.00 93.38 382 ASN A N 1
ATOM 3096 C CA . ASN A 1 382 ? 4.746 14.322 -22.170 1.00 93.38 382 ASN A CA 1
ATOM 3097 C C . ASN A 1 382 ? 3.574 13.787 -21.320 1.00 93.38 382 ASN A C 1
ATOM 3099 O O . ASN A 1 382 ? 3.532 12.587 -21.030 1.00 93.38 382 ASN A O 1
ATOM 3103 N N . PRO A 1 383 ? 2.550 14.603 -21.002 1.00 92.94 383 PRO A N 1
ATOM 3104 C CA . PRO A 1 383 ? 1.424 14.166 -20.173 1.00 92.94 383 PRO A CA 1
ATOM 3105 C C . PRO A 1 383 ? 0.605 13.016 -20.776 1.00 92.94 383 PRO A C 1
ATOM 3107 O O . PRO A 1 383 ? -0.027 12.256 -20.047 1.00 92.94 383 PRO A O 1
ATOM 3110 N N . LYS A 1 384 ? 0.582 12.871 -22.109 1.00 93.12 384 LYS A N 1
ATOM 3111 C CA . LYS A 1 384 ? -0.115 11.752 -22.764 1.00 93.12 384 LYS A CA 1
ATOM 3112 C C . LYS A 1 384 ? 0.616 10.430 -22.542 1.00 93.12 384 LYS A C 1
ATOM 3114 O O . LYS A 1 384 ? -0.045 9.419 -22.336 1.00 93.12 384 LYS A O 1
ATOM 3119 N N . ALA A 1 385 ? 1.949 10.445 -22.554 1.00 93.69 385 ALA A N 1
ATOM 3120 C CA . ALA A 1 385 ? 2.754 9.263 -22.259 1.00 93.69 385 ALA A CA 1
ATOM 3121 C C . ALA A 1 385 ? 2.558 8.811 -20.807 1.00 93.69 385 ALA A C 1
ATOM 3123 O O . ALA A 1 385 ? 2.411 7.619 -20.560 1.00 93.69 385 ALA A O 1
ATOM 3124 N N . LEU A 1 386 ? 2.456 9.759 -19.870 1.00 93.38 386 LEU A N 1
ATOM 3125 C CA . LEU A 1 386 ? 2.161 9.457 -18.468 1.00 93.38 386 LEU A CA 1
ATOM 3126 C C . LEU A 1 386 ? 0.802 8.776 -18.290 1.00 93.38 386 LEU A C 1
ATOM 3128 O O . LEU A 1 386 ? 0.727 7.723 -17.677 1.00 93.38 386 LEU A O 1
ATOM 3132 N N . LYS A 1 387 ? -0.254 9.279 -18.941 1.00 91.44 387 LYS A N 1
ATOM 3133 C CA . LYS A 1 387 ? -1.577 8.624 -18.918 1.00 91.44 387 LYS A CA 1
ATOM 3134 C C . LYS A 1 387 ? -1.569 7.199 -19.473 1.00 91.44 387 LYS A C 1
ATOM 3136 O O . LYS A 1 387 ? -2.385 6.386 -19.053 1.00 91.44 387 LYS A O 1
ATOM 3141 N N . ILE A 1 388 ? -0.701 6.910 -20.445 1.00 92.06 388 ILE A N 1
ATOM 3142 C CA . ILE A 1 388 ? -0.521 5.546 -20.957 1.00 92.06 388 ILE A CA 1
ATOM 3143 C C . ILE A 1 388 ? 0.153 4.685 -19.890 1.00 92.06 388 ILE A C 1
ATOM 3145 O O . ILE A 1 388 ? -0.304 3.574 -19.644 1.00 92.06 388 ILE A O 1
ATOM 3149 N N . LEU A 1 389 ? 1.209 5.195 -19.248 1.00 93.75 389 LEU A N 1
ATOM 3150 C CA . LEU A 1 389 ? 1.899 4.495 -18.169 1.00 93.75 389 LEU A CA 1
ATOM 3151 C C . LEU A 1 389 ? 0.962 4.217 -16.988 1.00 93.75 389 LEU A C 1
ATOM 3153 O O . LEU A 1 389 ? 0.884 3.070 -16.574 1.00 93.75 389 LEU A O 1
ATOM 3157 N N . ASP A 1 390 ? 0.185 5.187 -16.513 1.00 89.81 390 ASP A N 1
ATOM 3158 C CA . ASP A 1 390 ? -0.742 5.023 -15.380 1.00 89.81 390 ASP A CA 1
ATOM 3159 C C . ASP A 1 390 ? -1.711 3.827 -15.539 1.00 89.81 390 ASP A C 1
ATOM 3161 O O . ASP A 1 390 ? -2.077 3.154 -14.577 1.00 89.81 390 ASP A O 1
ATOM 3165 N N . GLN A 1 391 ? -2.073 3.483 -16.780 1.00 90.06 391 GLN A N 1
ATOM 3166 C CA . GLN A 1 391 ? -2.993 2.381 -17.087 1.00 90.06 391 GLN A CA 1
ATOM 3167 C C . GLN A 1 391 ? -2.339 0.988 -17.080 1.00 90.06 391 GLN A C 1
ATOM 3169 O O . GLN A 1 391 ? -3.045 -0.021 -17.154 1.00 90.06 391 GLN A O 1
ATOM 3174 N N . ILE A 1 392 ? -1.007 0.896 -17.005 1.00 90.62 392 ILE A N 1
ATOM 3175 C CA . ILE A 1 392 ? -0.270 -0.369 -17.107 1.00 90.62 392 ILE A CA 1
ATOM 3176 C C . ILE A 1 392 ? 0.014 -0.913 -15.705 1.00 90.62 392 ILE A C 1
ATOM 3178 O O . ILE A 1 392 ? 0.972 -0.527 -15.034 1.00 90.62 392 ILE A O 1
ATOM 3182 N N . SER A 1 393 ? -0.808 -1.862 -15.260 1.00 88.38 393 SER A N 1
ATOM 3183 C CA . SER A 1 393 ? -0.636 -2.532 -13.965 1.00 88.38 393 SER A CA 1
ATOM 3184 C C . SER A 1 393 ? 0.399 -3.663 -13.999 1.00 88.38 393 SER A C 1
ATOM 3186 O O . SER A 1 393 ? 0.911 -4.053 -12.948 1.00 88.38 393 SER A O 1
ATOM 3188 N N . GLN A 1 394 ? 0.723 -4.171 -15.193 1.00 89.06 394 GLN A N 1
ATOM 3189 C CA . GLN A 1 394 ? 1.692 -5.241 -15.411 1.00 89.06 394 GLN A CA 1
ATOM 3190 C C . GLN A 1 394 ? 3.132 -4.799 -15.085 1.00 89.06 394 GLN A C 1
ATOM 3192 O O . GLN A 1 394 ? 3.479 -3.629 -15.273 1.00 89.06 394 GLN A O 1
ATOM 3197 N N . PRO A 1 395 ? 4.007 -5.732 -14.665 1.00 94.19 395 PRO A N 1
ATOM 3198 C CA . PRO A 1 395 ? 5.450 -5.518 -14.638 1.00 94.19 395 PRO A CA 1
ATOM 3199 C C . PRO A 1 395 ? 6.006 -5.036 -15.982 1.00 94.19 395 PRO A C 1
ATOM 3201 O O . PRO A 1 395 ? 5.662 -5.573 -17.041 1.00 94.19 395 PRO A O 1
ATOM 3204 N N . LEU A 1 396 ? 6.915 -4.062 -15.931 1.00 96.50 396 LEU A N 1
ATOM 3205 C CA . LEU A 1 396 ? 7.561 -3.509 -17.118 1.00 96.50 396 LEU A CA 1
ATOM 3206 C C . LEU A 1 396 ? 8.949 -4.106 -17.336 1.00 96.50 396 LEU A C 1
ATOM 3208 O O . LEU A 1 396 ? 9.795 -4.092 -16.441 1.00 96.50 396 LEU A O 1
ATOM 3212 N N . VAL A 1 397 ? 9.218 -4.550 -18.559 1.00 96.31 397 VAL A N 1
ATOM 3213 C CA . VAL A 1 397 ? 10.575 -4.773 -19.071 1.00 96.31 397 VAL A CA 1
ATOM 3214 C C . VAL A 1 397 ? 10.953 -3.527 -19.863 1.00 96.31 397 VAL A C 1
ATOM 3216 O O . VAL A 1 397 ? 10.348 -3.260 -20.895 1.00 96.31 397 VAL A O 1
ATOM 3219 N N . VAL A 1 398 ? 11.911 -2.736 -19.374 1.00 97.69 398 VAL A N 1
ATOM 3220 C CA . VAL A 1 398 ? 12.253 -1.441 -19.981 1.00 97.69 398 VAL A CA 1
ATOM 3221 C C . VAL A 1 398 ? 13.585 -1.560 -20.711 1.00 97.69 398 VAL A C 1
ATOM 3223 O O . VAL A 1 398 ? 14.638 -1.665 -20.080 1.00 97.69 398 VAL A O 1
ATOM 3226 N N . VAL A 1 399 ? 13.549 -1.523 -22.039 1.00 97.75 399 VAL A N 1
ATOM 3227 C CA . VAL A 1 399 ? 14.738 -1.589 -22.894 1.00 97.75 399 VAL A CA 1
ATOM 3228 C C . VAL A 1 399 ? 14.999 -0.203 -23.466 1.00 97.75 399 VAL A C 1
ATOM 3230 O O . VAL A 1 399 ? 14.167 0.325 -24.197 1.00 97.75 399 VAL A O 1
ATOM 3233 N N . ALA A 1 400 ? 16.146 0.391 -23.142 1.00 96.81 400 ALA A N 1
ATOM 3234 C CA . ALA A 1 400 ? 16.548 1.684 -23.691 1.00 96.81 400 ALA A CA 1
ATOM 3235 C C . ALA A 1 400 ? 17.759 1.543 -24.603 1.00 96.81 400 ALA A C 1
ATOM 3237 O O . ALA A 1 400 ? 18.672 0.777 -24.297 1.00 96.81 400 ALA A O 1
ATOM 3238 N N . ILE A 1 401 ? 17.794 2.321 -25.684 1.00 93.94 401 ILE A N 1
ATOM 3239 C CA . ILE A 1 401 ? 18.936 2.379 -26.596 1.00 93.94 401 ILE A CA 1
ATOM 3240 C C . ILE A 1 401 ? 19.485 3.799 -26.683 1.00 93.94 401 ILE A C 1
ATOM 3242 O O . ILE A 1 401 ? 18.743 4.735 -26.950 1.00 93.94 401 ILE A O 1
ATOM 3246 N N . ALA A 1 402 ? 20.794 3.963 -26.499 1.00 89.56 402 ALA A N 1
ATOM 3247 C CA . ALA A 1 402 ? 21.470 5.243 -26.683 1.00 89.56 402 ALA A CA 1
ATOM 3248 C C . ALA A 1 402 ? 22.753 5.082 -27.496 1.00 89.56 402 ALA A C 1
ATOM 3250 O O . ALA A 1 402 ? 23.345 4.008 -27.561 1.00 89.56 402 ALA A O 1
ATOM 3251 N N . GLY A 1 403 ? 23.183 6.158 -28.148 1.00 84.19 403 GLY A N 1
ATOM 3252 C CA . GLY A 1 403 ? 24.347 6.136 -29.027 1.00 84.19 403 GLY A CA 1
ATOM 3253 C C . GLY A 1 403 ? 24.358 7.301 -30.003 1.00 84.19 403 GLY A C 1
ATOM 3254 O O . GLY A 1 403 ? 23.397 8.077 -30.076 1.00 84.19 403 GLY A O 1
ATOM 3255 N N . LEU A 1 404 ? 25.436 7.401 -30.781 1.00 78.75 404 LEU A N 1
ATOM 3256 C CA . LEU A 1 404 ? 25.622 8.479 -31.756 1.00 78.75 404 LEU A CA 1
ATOM 3257 C C . LEU A 1 404 ? 24.422 8.611 -32.708 1.00 78.75 404 LEU A C 1
ATOM 3259 O O . LEU A 1 404 ? 23.641 7.676 -32.920 1.00 78.75 404 LEU A O 1
ATOM 3263 N N . TYR A 1 405 ? 24.224 9.804 -33.259 1.00 74.75 405 TYR A N 1
ATOM 3264 C CA . TYR A 1 405 ? 23.211 10.007 -34.292 1.00 74.75 405 TYR A CA 1
ATOM 3265 C C . TYR A 1 405 ? 23.483 9.105 -35.513 1.00 74.75 405 TYR A C 1
ATOM 3267 O O . TYR A 1 405 ? 24.630 8.818 -35.844 1.00 74.75 405 TYR A O 1
ATOM 3275 N N . ARG A 1 406 ? 22.408 8.643 -36.173 1.00 74.50 406 ARG A N 1
ATOM 3276 C CA . ARG A 1 406 ? 22.457 7.838 -37.416 1.00 74.50 406 ARG A CA 1
ATOM 3277 C C . ARG A 1 406 ? 23.173 6.479 -37.322 1.00 74.50 406 ARG A C 1
ATOM 3279 O O . ARG A 1 406 ? 23.803 6.038 -38.276 1.00 74.50 406 ARG A O 1
ATOM 3286 N N . THR A 1 407 ? 23.028 5.781 -36.198 1.00 77.50 407 THR A N 1
ATOM 3287 C CA . THR A 1 407 ? 23.593 4.433 -35.986 1.00 77.50 407 THR A CA 1
ATOM 3288 C C . THR A 1 407 ? 22.578 3.290 -36.112 1.00 77.50 407 THR A C 1
ATOM 3290 O O . THR A 1 407 ? 22.892 2.154 -35.779 1.00 77.50 407 THR A O 1
ATOM 3293 N N . GLY A 1 408 ? 21.346 3.566 -36.560 1.00 83.25 408 GLY A N 1
ATOM 3294 C CA . GLY A 1 408 ? 20.304 2.537 -36.711 1.00 83.25 408 GLY A CA 1
ATOM 3295 C C . GLY A 1 408 ? 19.576 2.154 -35.414 1.00 83.25 408 GLY A C 1
ATOM 3296 O O . GLY A 1 408 ? 18.979 1.086 -35.349 1.00 83.25 408 GLY A O 1
ATOM 3297 N N . LYS A 1 409 ? 19.597 3.012 -34.381 1.00 88.12 409 LYS A N 1
ATOM 3298 C CA . LYS A 1 409 ? 18.908 2.760 -33.097 1.00 88.12 409 LYS A CA 1
ATOM 3299 C C . LYS A 1 409 ? 17.417 2.457 -33.272 1.00 88.12 409 LYS A C 1
ATOM 3301 O O . LYS A 1 409 ? 16.965 1.380 -32.903 1.00 88.12 409 LYS A O 1
ATOM 3306 N N . SER A 1 410 ? 16.692 3.369 -33.913 1.00 88.00 410 SER A N 1
ATOM 3307 C CA . SER A 1 410 ? 15.250 3.261 -34.136 1.00 88.00 410 SER A CA 1
ATOM 3308 C C . SER A 1 410 ? 14.875 2.017 -34.959 1.00 88.00 410 SER A C 1
ATOM 3310 O O . SER A 1 410 ? 13.851 1.397 -34.693 1.00 88.00 410 SER A O 1
ATOM 3312 N N . TYR A 1 411 ? 15.746 1.578 -35.882 1.00 87.81 411 TYR A N 1
ATOM 3313 C CA . TYR A 1 411 ? 15.571 0.320 -36.621 1.00 87.81 411 TYR A CA 1
ATOM 3314 C C . TYR A 1 411 ? 15.614 -0.898 -35.685 1.00 87.81 411 TYR A C 1
ATOM 3316 O O . TYR A 1 411 ? 14.701 -1.721 -35.705 1.00 87.81 411 TYR A O 1
ATOM 3324 N N . LEU A 1 412 ? 16.631 -0.989 -34.818 1.00 90.88 412 LEU A N 1
ATOM 3325 C CA . LEU A 1 412 ? 16.736 -2.076 -33.836 1.00 90.88 412 LEU A CA 1
ATOM 3326 C C . LEU A 1 412 ? 15.547 -2.080 -32.863 1.00 90.88 412 LEU A C 1
ATOM 3328 O O . LEU A 1 412 ? 15.056 -3.145 -32.496 1.00 90.88 412 LEU A O 1
ATOM 3332 N N . MET A 1 413 ? 15.048 -0.903 -32.479 1.00 92.50 413 MET A N 1
ATOM 3333 C CA . MET A 1 413 ? 13.882 -0.791 -31.597 1.00 92.50 413 MET A CA 1
ATOM 3334 C C . MET A 1 413 ? 12.583 -1.217 -32.284 1.00 92.50 413 MET A C 1
ATOM 3336 O O . MET A 1 413 ? 11.786 -1.917 -31.667 1.00 92.50 413 MET A O 1
ATOM 3340 N N . ASN A 1 414 ? 12.386 -0.885 -33.564 1.00 88.88 414 ASN A N 1
ATOM 3341 C CA . ASN A 1 414 ? 11.250 -1.401 -34.338 1.00 88.88 414 ASN A CA 1
ATOM 3342 C C . ASN A 1 414 ? 11.286 -2.938 -34.403 1.00 88.88 414 ASN A C 1
ATOM 3344 O O . ASN A 1 414 ? 10.280 -3.593 -34.134 1.00 88.88 414 ASN A O 1
ATOM 3348 N N . ARG A 1 415 ? 12.469 -3.523 -34.640 1.00 89.50 415 ARG A N 1
ATOM 3349 C CA . ARG A 1 415 ? 12.662 -4.983 -34.649 1.00 89.50 415 ARG A CA 1
ATOM 3350 C C . ARG A 1 415 ? 12.364 -5.630 -33.294 1.00 89.50 415 ARG A C 1
ATOM 3352 O O . ARG A 1 415 ? 11.696 -6.658 -33.257 1.00 89.50 415 ARG A O 1
ATOM 3359 N N . LEU A 1 416 ? 12.762 -5.008 -32.182 1.00 90.94 416 LEU A N 1
ATOM 3360 C CA . LEU A 1 416 ? 12.390 -5.466 -30.834 1.00 90.94 416 LEU A CA 1
ATOM 3361 C C . LEU A 1 416 ? 10.882 -5.392 -30.564 1.00 90.94 416 LEU A C 1
ATOM 3363 O O . LEU A 1 416 ? 10.364 -6.221 -29.819 1.00 90.94 416 LEU A O 1
ATOM 3367 N N . ALA A 1 417 ? 10.174 -4.441 -31.178 1.00 88.12 417 ALA A N 1
ATOM 3368 C CA . ALA A 1 417 ? 8.713 -4.375 -31.132 1.00 88.12 417 ALA A CA 1
ATOM 3369 C C . ALA A 1 417 ? 8.033 -5.457 -31.993 1.00 88.12 417 ALA A C 1
ATOM 3371 O O . ALA A 1 417 ? 6.808 -5.568 -31.972 1.00 88.12 417 ALA A O 1
ATOM 3372 N N . GLY A 1 418 ? 8.805 -6.231 -32.767 1.00 86.38 418 GLY A N 1
ATOM 3373 C CA . GLY A 1 418 ? 8.291 -7.177 -33.755 1.00 86.38 418 GLY A CA 1
ATOM 3374 C C . GLY A 1 418 ? 7.682 -6.493 -34.981 1.00 86.38 418 GLY A C 1
ATOM 3375 O O . GLY A 1 418 ? 6.820 -7.077 -35.630 1.00 86.38 418 GLY A O 1
ATOM 3376 N N . GLN A 1 419 ? 8.079 -5.249 -35.274 1.00 83.50 419 GLN A N 1
ATOM 3377 C CA . GLN A 1 419 ? 7.507 -4.427 -36.342 1.00 83.50 419 GLN A CA 1
ATOM 3378 C C . GLN A 1 419 ? 8.583 -3.913 -37.309 1.00 83.50 419 GLN A C 1
ATOM 3380 O O . GLN A 1 419 ? 9.748 -3.715 -36.956 1.00 83.50 419 GLN A O 1
ATOM 3385 N N . ASN A 1 420 ? 8.182 -3.646 -38.554 1.00 77.38 420 ASN A N 1
ATOM 3386 C CA . ASN A 1 420 ? 9.057 -3.026 -39.558 1.00 77.38 420 ASN A CA 1
ATOM 3387 C C . ASN A 1 420 ? 9.089 -1.497 -39.459 1.00 77.38 420 ASN A C 1
ATOM 3389 O O . ASN A 1 420 ? 10.069 -0.867 -39.852 1.00 77.38 420 ASN A O 1
ATOM 3393 N N . HIS A 1 421 ? 8.044 -0.907 -38.886 1.00 78.00 421 HIS A N 1
ATOM 3394 C CA . HIS A 1 421 ? 7.870 0.532 -38.744 1.00 78.00 421 HIS A CA 1
ATOM 3395 C C . HIS A 1 421 ? 7.337 0.877 -37.351 1.00 78.00 421 HIS A C 1
ATOM 3397 O O . HIS A 1 421 ? 6.769 0.030 -36.667 1.00 78.00 421 HIS A O 1
ATOM 3403 N N . GLY A 1 422 ? 7.464 2.140 -36.955 1.00 83.69 422 GLY A N 1
ATOM 3404 C CA . GLY A 1 422 ? 6.976 2.646 -35.674 1.00 83.69 422 GLY A CA 1
ATOM 3405 C C . GLY A 1 422 ? 7.737 3.906 -35.300 1.00 83.69 422 GLY A C 1
ATOM 3406 O O . GLY A 1 422 ? 7.273 5.019 -35.549 1.00 83.69 422 GLY A O 1
ATOM 3407 N N . PHE A 1 423 ? 8.937 3.737 -34.743 1.00 84.62 423 PHE A N 1
ATOM 3408 C CA . PHE A 1 423 ? 9.887 4.836 -34.616 1.00 84.62 423 PHE A CA 1
ATOM 3409 C C . PHE A 1 423 ? 10.334 5.254 -36.022 1.00 84.62 423 PHE A C 1
ATOM 3411 O O . PHE A 1 423 ? 10.721 4.404 -36.829 1.00 84.62 423 PHE A O 1
ATOM 3418 N N . ARG A 1 424 ? 10.253 6.555 -36.321 1.00 77.38 424 ARG A N 1
ATOM 3419 C CA . ARG A 1 424 ? 10.634 7.124 -37.626 1.00 77.38 424 ARG A CA 1
ATOM 3420 C C . ARG A 1 424 ? 12.152 7.031 -37.827 1.00 77.38 424 ARG A C 1
ATOM 3422 O O . ARG A 1 424 ? 12.896 7.321 -36.888 1.00 77.38 424 ARG A O 1
ATOM 3429 N N . LEU A 1 425 ? 12.615 6.628 -39.011 1.00 70.50 425 LEU A N 1
ATOM 3430 C CA . LEU A 1 425 ? 14.035 6.538 -39.357 1.00 70.50 425 LEU A CA 1
ATOM 3431 C C . LEU A 1 425 ? 14.419 7.684 -40.312 1.00 70.50 425 LEU A C 1
ATOM 3433 O O . LEU A 1 425 ? 14.112 7.693 -41.497 1.00 70.50 425 LEU A O 1
ATOM 3437 N N . GLY A 1 426 ? 15.192 8.647 -39.821 1.00 61.00 426 GLY A N 1
ATOM 3438 C CA . GLY A 1 426 ? 15.494 9.821 -40.637 1.00 61.00 426 GLY A CA 1
ATOM 3439 C C . GLY A 1 426 ? 16.568 9.684 -41.699 1.00 61.00 426 GLY A C 1
ATOM 3440 O O . GLY A 1 426 ? 17.681 9.239 -41.420 1.00 61.00 426 GLY A O 1
ATOM 3441 N N . SER A 1 427 ? 16.274 10.204 -42.896 1.00 50.84 427 SER A N 1
ATOM 3442 C CA . SER A 1 427 ? 17.230 10.362 -44.007 1.00 50.84 427 SER A CA 1
ATOM 3443 C C . SER A 1 427 ? 17.954 11.723 -44.006 1.00 50.84 427 SER A C 1
ATOM 3445 O O . SER A 1 427 ? 19.034 11.866 -44.589 1.00 50.84 427 SER A O 1
ATOM 3447 N N . THR A 1 428 ? 17.417 12.734 -43.307 1.00 48.91 428 THR A N 1
ATOM 3448 C CA . THR A 1 428 ? 17.958 14.112 -43.273 1.00 48.91 428 THR A CA 1
ATOM 3449 C C . THR A 1 428 ? 18.966 14.342 -42.140 1.00 48.91 428 THR A C 1
ATOM 3451 O O . THR A 1 428 ? 19.084 13.524 -41.226 1.00 48.91 428 THR A O 1
ATOM 3454 N N . VAL A 1 429 ? 19.798 15.397 -42.231 1.00 46.81 429 VAL A N 1
ATOM 3455 C CA . VAL A 1 429 ? 20.876 15.692 -41.244 1.00 46.81 429 VAL A CA 1
ATOM 3456 C C . VAL A 1 429 ? 20.313 16.090 -39.876 1.00 46.81 429 VAL A C 1
ATOM 3458 O O . VAL A 1 429 ? 20.979 15.907 -38.861 1.00 46.81 429 VAL A O 1
ATOM 3461 N N . ARG A 1 430 ? 19.057 16.545 -39.834 1.00 51.62 430 ARG A N 1
ATOM 3462 C CA . ARG A 1 430 ? 18.353 16.876 -38.596 1.00 51.62 430 ARG A CA 1
ATOM 3463 C C . ARG A 1 430 ? 18.035 15.609 -37.808 1.00 51.62 430 ARG A C 1
ATOM 3465 O O . ARG A 1 430 ? 17.579 14.620 -38.378 1.00 51.62 430 ARG A O 1
ATOM 3472 N N . SER A 1 431 ? 18.227 15.651 -36.490 1.00 56.91 431 SER A N 1
ATOM 3473 C CA . SER A 1 431 ? 17.733 14.586 -35.618 1.00 56.91 431 SER A CA 1
ATOM 3474 C C . SER A 1 431 ? 16.206 14.536 -35.695 1.00 56.91 431 SER A C 1
ATOM 3476 O O . SER A 1 431 ? 15.520 15.504 -35.363 1.00 56.91 431 SER A O 1
ATOM 3478 N N . GLU A 1 432 ? 15.669 13.409 -36.158 1.00 59.19 432 GLU A N 1
ATOM 3479 C CA . GLU A 1 432 ? 14.219 13.176 -36.162 1.00 59.19 432 GLU A CA 1
ATOM 3480 C C . GLU A 1 432 ? 13.700 12.841 -34.764 1.00 59.19 432 GLU A C 1
ATOM 3482 O O . GLU A 1 432 ? 12.596 13.222 -34.381 1.00 59.19 432 GLU A O 1
ATOM 3487 N N . THR A 1 433 ? 14.548 12.194 -33.972 1.00 56.78 433 THR A N 1
ATOM 3488 C CA . THR A 1 433 ? 14.311 11.844 -32.578 1.00 56.78 433 THR A CA 1
ATOM 3489 C C . THR A 1 433 ? 14.847 12.970 -31.688 1.00 56.78 433 THR A C 1
ATOM 3491 O O . THR A 1 433 ? 16.062 13.117 -31.559 1.00 56.78 433 THR A O 1
ATOM 3494 N N . LYS A 1 434 ? 13.972 13.786 -31.083 1.00 78.19 434 LYS A N 1
ATOM 3495 C CA . LYS A 1 434 ? 14.344 14.778 -30.051 1.00 78.19 434 LYS A CA 1
ATOM 3496 C C . LYS A 1 434 ? 13.896 14.307 -28.666 1.00 78.19 434 LYS A C 1
ATOM 3498 O O . LYS A 1 434 ? 12.706 14.103 -28.458 1.00 78.19 434 LYS A O 1
ATOM 3503 N N . GLY A 1 435 ? 14.821 14.158 -27.720 1.00 87.56 435 GLY A N 1
ATOM 3504 C CA . GLY A 1 435 ? 14.534 13.599 -26.392 1.00 87.56 435 GLY A CA 1
ATOM 3505 C C . GLY A 1 435 ? 14.438 12.065 -26.370 1.00 87.56 435 GLY A C 1
ATOM 3506 O O . GLY A 1 435 ? 15.293 11.388 -26.938 1.00 87.56 435 GLY A O 1
ATOM 3507 N N . ILE A 1 436 ? 13.436 11.511 -25.681 1.00 93.00 436 ILE A N 1
ATOM 3508 C CA . ILE A 1 436 ? 13.223 10.065 -25.498 1.00 93.00 436 ILE A CA 1
ATOM 3509 C C . ILE A 1 436 ? 11.814 9.705 -25.959 1.00 93.00 436 ILE A C 1
ATOM 3511 O O . ILE A 1 436 ? 10.826 10.216 -25.424 1.00 93.00 436 ILE A O 1
ATOM 3515 N N . TRP A 1 437 ? 11.722 8.796 -26.921 1.00 94.25 437 TRP A N 1
ATOM 3516 C CA . TRP A 1 437 ? 10.466 8.196 -27.345 1.00 94.25 437 TRP A CA 1
ATOM 3517 C C . TRP A 1 437 ? 10.216 6.894 -26.604 1.00 94.25 437 TRP A C 1
ATOM 3519 O O . TRP A 1 437 ? 11.150 6.190 -26.243 1.00 94.25 437 TRP A O 1
ATOM 3529 N N . MET A 1 438 ? 8.947 6.574 -26.411 1.00 95.38 438 MET A N 1
ATOM 3530 C CA . MET A 1 438 ? 8.476 5.385 -25.730 1.00 95.38 438 MET A CA 1
ATOM 3531 C C . MET A 1 438 ? 7.494 4.636 -26.617 1.00 95.38 438 MET A C 1
ATOM 3533 O O . MET A 1 438 ? 6.587 5.234 -27.199 1.00 95.38 438 MET A O 1
ATOM 3537 N N . TRP A 1 439 ? 7.642 3.317 -26.656 1.00 94.75 439 TRP A N 1
ATOM 3538 C CA . TRP A 1 439 ? 6.667 2.420 -27.254 1.00 94.75 439 TRP A CA 1
ATOM 3539 C C . TRP A 1 439 ? 6.361 1.270 -26.297 1.00 94.75 439 TRP A C 1
ATOM 3541 O O . TRP A 1 439 ? 7.258 0.523 -25.907 1.00 94.75 439 TRP A O 1
ATOM 3551 N N . CYS A 1 440 ? 5.096 1.161 -25.890 1.00 93.00 440 CYS A N 1
ATOM 3552 C CA . CYS A 1 440 ? 4.611 0.101 -25.013 1.00 93.00 440 CYS A CA 1
ATOM 3553 C C . CYS A 1 440 ? 3.943 -0.993 -25.848 1.00 93.00 440 CYS A C 1
ATOM 3555 O O . CYS A 1 440 ? 2.952 -0.730 -26.533 1.00 93.00 440 CYS A O 1
ATOM 3557 N N . VAL A 1 441 ? 4.453 -2.219 -25.759 1.00 91.00 441 VAL A N 1
ATOM 3558 C CA . VAL A 1 441 ? 3.911 -3.394 -26.452 1.00 91.00 441 VAL A CA 1
ATOM 3559 C C . VAL A 1 441 ? 3.800 -4.580 -25.486 1.00 91.00 441 VAL A C 1
ATOM 3561 O O . VAL A 1 441 ? 4.536 -4.632 -24.497 1.00 91.00 441 VAL A O 1
ATOM 3564 N N . PRO A 1 442 ? 2.888 -5.543 -25.713 1.00 88.75 442 PRO A N 1
ATOM 3565 C CA . PRO A 1 442 ? 2.888 -6.791 -24.952 1.00 88.75 442 PRO A CA 1
ATOM 3566 C C . PRO A 1 442 ? 4.242 -7.498 -25.074 1.00 88.75 442 PRO A C 1
ATOM 3568 O O . PRO A 1 442 ? 4.821 -7.541 -26.159 1.00 88.75 442 PRO A O 1
ATOM 3571 N N . HIS A 1 443 ? 4.761 -8.053 -23.978 1.00 88.75 443 HIS A N 1
ATOM 3572 C CA . HIS A 1 443 ? 6.023 -8.784 -24.043 1.00 88.75 443 HIS A CA 1
ATOM 3573 C C . HIS A 1 443 ? 5.828 -10.124 -24.784 1.00 88.75 443 HIS A C 1
ATOM 3575 O O . HIS A 1 443 ? 4.978 -10.914 -24.376 1.00 88.75 443 HIS A O 1
ATOM 3581 N N . PRO A 1 444 ? 6.624 -10.439 -25.823 1.00 81.50 444 PRO A N 1
ATOM 3582 C CA . PRO A 1 444 ? 6.333 -11.565 -26.718 1.00 81.50 444 PRO A CA 1
ATOM 3583 C C . PRO A 1 444 ? 6.560 -12.955 -26.102 1.00 81.50 444 PRO A C 1
ATOM 3585 O O . PRO A 1 444 ? 5.990 -13.931 -26.572 1.00 81.50 444 PRO A O 1
ATOM 3588 N N . SER A 1 445 ? 7.395 -13.062 -25.063 1.00 79.12 445 SER A N 1
ATOM 3589 C CA . SER A 1 445 ? 7.712 -14.335 -24.384 1.00 79.12 445 SER A CA 1
ATOM 3590 C C . SER A 1 445 ? 7.376 -14.368 -22.888 1.00 79.12 445 SER A C 1
ATOM 3592 O O . SER A 1 445 ? 7.600 -15.379 -22.228 1.00 79.12 445 SER A O 1
ATOM 3594 N N . LYS A 1 446 ? 6.865 -13.268 -22.319 1.00 81.69 446 LYS A N 1
ATOM 3595 C CA . LYS A 1 446 ? 6.558 -13.165 -20.884 1.00 81.69 446 LYS A CA 1
ATOM 3596 C C . LYS A 1 446 ? 5.110 -12.756 -20.740 1.00 81.69 446 LYS A C 1
ATOM 3598 O O . LYS A 1 446 ? 4.777 -11.577 -20.843 1.00 81.69 446 LYS A O 1
ATOM 3603 N N . GLU A 1 447 ? 4.256 -13.742 -20.497 1.00 78.44 447 GLU A N 1
ATOM 3604 C CA . GLU A 1 447 ? 2.849 -13.485 -20.219 1.00 78.44 447 GLU A CA 1
ATOM 3605 C C . GLU A 1 447 ? 2.712 -12.500 -19.047 1.00 78.44 447 GLU A C 1
ATOM 3607 O O . GLU A 1 447 ? 3.522 -12.478 -18.112 1.00 78.44 447 GLU A O 1
ATOM 3612 N N . ASN A 1 448 ? 1.696 -11.641 -19.116 1.00 86.31 448 ASN A N 1
ATOM 3613 C CA . ASN A 1 448 ? 1.422 -10.599 -18.123 1.00 86.31 448 ASN A CA 1
ATOM 3614 C C . ASN A 1 448 ? 2.549 -9.569 -17.911 1.00 86.31 448 ASN A C 1
ATOM 3616 O O . ASN A 1 448 ? 2.591 -8.949 -16.852 1.00 86.31 448 ASN A O 1
ATOM 3620 N N . HIS A 1 449 ? 3.439 -9.362 -18.887 1.00 90.50 449 HIS A N 1
ATOM 3621 C CA . HIS A 1 449 ? 4.430 -8.280 -18.873 1.00 90.50 449 HIS A CA 1
ATOM 3622 C C . HIS A 1 449 ? 4.226 -7.323 -20.048 1.00 90.50 449 HIS A C 1
ATOM 3624 O O . HIS A 1 449 ? 3.810 -7.721 -21.139 1.00 90.50 449 HIS A O 1
ATOM 3630 N N . THR A 1 450 ? 4.603 -6.066 -19.836 1.00 93.88 450 THR A N 1
ATOM 3631 C CA . THR A 1 450 ? 4.669 -5.056 -20.897 1.00 93.88 450 THR A CA 1
ATOM 3632 C C . THR A 1 450 ? 6.132 -4.770 -21.213 1.00 93.88 450 THR A C 1
ATOM 3634 O O . THR A 1 450 ? 6.929 -4.485 -20.318 1.00 93.88 450 THR A O 1
ATOM 3637 N N . LEU A 1 451 ? 6.492 -4.834 -22.492 1.00 95.25 451 LEU A N 1
ATOM 3638 C CA . LEU A 1 451 ? 7.771 -4.362 -23.003 1.00 95.25 451 LEU A CA 1
ATOM 3639 C C . LEU A 1 451 ? 7.665 -2.862 -23.299 1.00 95.25 451 LEU A C 1
ATOM 3641 O O . LEU A 1 451 ? 6.792 -2.425 -24.048 1.00 95.25 451 LEU A O 1
ATOM 3645 N N . VAL A 1 452 ? 8.559 -2.076 -22.708 1.00 97.12 452 VAL A N 1
ATOM 3646 C CA . VAL A 1 452 ? 8.664 -0.631 -22.917 1.00 97.12 452 VAL A CA 1
ATOM 3647 C C . VAL A 1 452 ? 9.985 -0.339 -23.606 1.00 97.12 452 VAL A C 1
ATOM 3649 O O . VAL A 1 452 ? 11.058 -0.524 -23.034 1.00 97.12 452 VAL A O 1
ATOM 3652 N N . LEU A 1 453 ? 9.893 0.119 -24.847 1.00 97.12 453 LEU A N 1
ATOM 3653 C CA . LEU A 1 453 ? 11.027 0.446 -25.696 1.00 97.12 453 LEU A CA 1
ATOM 3654 C C . LEU A 1 453 ? 11.288 1.949 -25.633 1.00 97.12 453 LEU A C 1
ATOM 3656 O O . LEU A 1 453 ? 10.410 2.733 -25.986 1.00 97.12 453 LEU A O 1
ATOM 3660 N N . LEU A 1 454 ? 12.481 2.341 -25.183 1.00 96.94 454 LEU A N 1
ATOM 3661 C CA . LEU A 1 454 ? 12.912 3.733 -25.085 1.00 96.94 454 LEU A CA 1
ATOM 3662 C C . LEU A 1 454 ? 13.965 4.055 -26.155 1.00 96.94 454 LEU A C 1
ATOM 3664 O O . LEU A 1 454 ? 15.142 3.722 -25.994 1.00 96.94 454 LEU A O 1
ATOM 3668 N N . ASP A 1 455 ? 13.544 4.700 -27.243 1.00 94.00 455 ASP A N 1
ATOM 3669 C CA . ASP A 1 455 ? 14.443 5.160 -28.309 1.00 94.00 455 ASP A CA 1
ATOM 3670 C C . ASP A 1 455 ? 14.902 6.594 -28.031 1.00 94.00 455 ASP A C 1
ATOM 3672 O O . ASP A 1 455 ? 14.085 7.513 -27.903 1.00 94.00 455 ASP A O 1
ATOM 3676 N N . THR A 1 456 ? 16.214 6.796 -27.897 1.00 90.62 456 THR A N 1
ATOM 3677 C CA . THR A 1 456 ? 16.761 8.110 -27.553 1.00 90.62 456 THR A CA 1
ATOM 3678 C C . THR A 1 456 ? 17.217 8.887 -28.777 1.00 90.62 456 THR A C 1
ATOM 3680 O O . THR A 1 456 ? 17.690 8.345 -29.780 1.00 90.62 456 THR A O 1
ATOM 3683 N N . GLU A 1 457 ? 17.213 10.206 -28.631 1.00 85.44 457 GLU A N 1
ATOM 3684 C CA . GLU A 1 457 ? 17.935 11.115 -29.504 1.00 85.44 457 GLU A CA 1
ATOM 3685 C C . GLU A 1 457 ? 19.406 10.703 -29.698 1.00 85.44 457 GLU A C 1
ATOM 3687 O O . GLU A 1 457 ? 20.062 10.136 -28.818 1.00 85.44 457 GLU A O 1
ATOM 3692 N N . GLY A 1 458 ? 19.920 10.975 -30.900 1.00 78.31 458 GLY A N 1
ATOM 3693 C CA . GLY A 1 458 ? 21.316 10.749 -31.248 1.00 78.31 458 GLY A CA 1
ATOM 3694 C C . GLY A 1 458 ? 22.261 11.714 -30.538 1.00 78.31 458 GLY A C 1
ATOM 3695 O O . GLY A 1 458 ? 22.087 12.930 -30.612 1.00 78.31 458 GLY A O 1
ATOM 3696 N N . LEU A 1 459 ? 23.291 11.152 -29.908 1.00 74.25 459 LEU A N 1
ATOM 3697 C CA . LEU A 1 459 ? 24.333 11.908 -29.213 1.00 74.25 459 LEU A CA 1
ATOM 3698 C C . LEU A 1 459 ? 25.319 12.521 -30.222 1.00 74.25 459 LEU A C 1
ATOM 3700 O O . LEU A 1 459 ? 25.611 11.899 -31.245 1.00 74.25 459 LEU A O 1
ATOM 3704 N N . GLY A 1 460 ? 25.861 13.703 -29.925 1.00 63.97 460 GLY A N 1
ATOM 3705 C CA . GLY A 1 460 ? 26.904 14.367 -30.712 1.00 63.97 460 GLY A CA 1
ATOM 3706 C C . GLY A 1 460 ? 26.415 15.050 -31.991 1.00 63.97 460 GLY A C 1
ATOM 3707 O O . GLY A 1 460 ? 27.191 15.184 -32.936 1.00 63.97 460 GLY A O 1
ATOM 3708 N N . ASN A 1 461 ? 25.138 15.444 -32.059 1.00 61.22 461 ASN A N 1
ATOM 3709 C CA . ASN A 1 461 ? 24.611 16.185 -33.207 1.00 61.22 461 ASN A CA 1
ATOM 3710 C C . ASN A 1 461 ? 25.281 17.573 -33.304 1.00 61.22 461 ASN A C 1
ATOM 3712 O O . ASN A 1 461 ? 25.220 18.355 -32.360 1.00 61.22 461 ASN A O 1
ATOM 3716 N N . VAL A 1 462 ? 25.895 17.873 -34.452 1.00 50.00 462 VAL A N 1
ATOM 3717 C CA . VAL A 1 462 ? 26.744 19.059 -34.697 1.00 50.00 462 VAL A CA 1
ATOM 3718 C C . VAL A 1 462 ? 25.952 20.377 -34.646 1.00 50.00 462 VAL A C 1
ATOM 3720 O O . VAL A 1 462 ? 26.530 21.433 -34.429 1.00 50.00 462 VAL A O 1
ATOM 3723 N N . GLU A 1 463 ? 24.623 20.324 -34.785 1.00 51.69 463 GLU A N 1
ATOM 3724 C CA . GLU A 1 463 ? 23.734 21.488 -34.625 1.00 51.69 463 GLU A CA 1
ATOM 3725 C C . GLU A 1 463 ? 23.486 21.881 -33.150 1.00 51.69 463 GLU A C 1
ATOM 3727 O O . GLU A 1 463 ? 22.793 22.863 -32.887 1.00 51.69 463 GLU A O 1
ATOM 3732 N N . LYS A 1 464 ? 24.006 21.119 -32.175 1.00 54.62 464 LYS A N 1
ATOM 3733 C CA . LYS A 1 464 ? 23.841 21.392 -30.740 1.00 54.62 464 LYS A CA 1
ATOM 3734 C C . LYS A 1 464 ? 25.077 22.086 -30.174 1.00 54.62 464 LYS A C 1
ATOM 3736 O O . LYS A 1 464 ? 26.162 21.516 -30.165 1.00 54.62 464 LYS A O 1
ATOM 3741 N N . GLU A 1 465 ? 24.884 23.275 -29.614 1.00 47.25 465 GLU A N 1
ATOM 3742 C CA . GLU A 1 465 ? 25.945 24.017 -28.918 1.00 47.25 465 GLU A CA 1
ATOM 3743 C C . GLU A 1 465 ? 26.234 23.492 -27.493 1.00 47.25 465 GLU A C 1
ATOM 3745 O O . GLU A 1 465 ? 27.260 23.853 -26.922 1.00 47.25 465 GLU A O 1
ATOM 3750 N N . ASP A 1 466 ? 25.388 22.621 -26.912 1.00 57.53 466 ASP A N 1
ATOM 3751 C CA . ASP A 1 466 ? 25.508 22.201 -25.503 1.00 57.53 466 ASP A CA 1
ATOM 3752 C C . ASP A 1 466 ? 25.577 20.671 -25.312 1.00 57.53 466 ASP A C 1
ATOM 3754 O O . ASP A 1 466 ? 24.615 19.934 -25.548 1.00 57.53 466 ASP A O 1
ATOM 3758 N N . SER A 1 467 ? 26.730 20.190 -24.837 1.00 64.69 467 SER A N 1
ATOM 3759 C CA . SER A 1 467 ? 27.024 18.773 -24.570 1.00 64.69 467 SER A CA 1
ATOM 3760 C C . SER A 1 467 ? 26.317 18.209 -23.329 1.00 64.69 467 SER A C 1
ATOM 3762 O O . SER A 1 467 ? 26.302 16.991 -23.134 1.00 64.69 467 SER A O 1
ATOM 3764 N N . LYS A 1 468 ? 25.700 19.062 -22.498 1.00 70.38 468 LYS A N 1
ATOM 3765 C CA . LYS A 1 468 ? 24.976 18.650 -21.280 1.00 70.38 468 LYS A CA 1
ATOM 3766 C C . LYS A 1 468 ? 23.677 17.902 -21.567 1.00 70.38 468 LYS A C 1
ATOM 3768 O O . LYS A 1 468 ? 23.308 16.995 -20.830 1.00 70.38 468 LYS A O 1
ATOM 3773 N N . ASN A 1 469 ? 22.998 18.242 -22.655 1.00 76.38 469 ASN A N 1
ATOM 3774 C CA . ASN A 1 469 ? 21.698 17.669 -22.993 1.00 76.38 469 ASN A CA 1
ATOM 3775 C C . ASN A 1 469 ? 21.796 16.180 -23.368 1.00 76.38 469 ASN A C 1
ATOM 3777 O O . ASN A 1 469 ? 21.052 15.335 -22.872 1.00 76.38 469 ASN A O 1
ATOM 3781 N N . ASP A 1 470 ? 22.804 15.848 -24.174 1.00 77.44 470 ASP A N 1
ATOM 3782 C CA . ASP A 1 470 ? 23.141 14.468 -24.536 1.00 77.44 470 ASP A CA 1
ATOM 3783 C C . ASP A 1 470 ? 23.411 13.611 -23.293 1.00 77.44 470 ASP A C 1
ATOM 3785 O O . ASP A 1 470 ? 23.061 12.432 -23.237 1.00 77.44 470 ASP A O 1
ATOM 3789 N N . LEU A 1 471 ? 23.993 14.230 -22.271 1.00 78.25 471 LEU A N 1
ATOM 3790 C CA . LEU A 1 471 ? 24.333 13.598 -21.012 1.00 78.25 471 LEU A CA 1
ATOM 3791 C C . LEU A 1 471 ? 23.104 13.307 -20.144 1.00 78.25 471 LEU A C 1
ATOM 3793 O O . LEU A 1 471 ? 23.019 12.243 -19.534 1.00 78.25 471 LEU A O 1
ATOM 3797 N N . TRP A 1 472 ? 22.129 14.217 -20.130 1.00 84.62 472 TRP A N 1
ATOM 3798 C CA . TRP A 1 472 ? 20.850 14.024 -19.448 1.00 84.62 472 TRP A CA 1
ATOM 3799 C C . TRP A 1 472 ? 20.005 12.932 -20.097 1.00 84.62 472 TRP A C 1
ATOM 3801 O O . TRP A 1 472 ? 19.491 12.060 -19.400 1.00 84.62 472 TRP A O 1
ATOM 3811 N N . ILE A 1 473 ? 19.907 12.931 -21.429 1.00 86.19 473 ILE A N 1
ATOM 3812 C CA . ILE A 1 473 ? 19.199 11.887 -22.185 1.00 86.19 473 ILE A CA 1
ATOM 3813 C C . ILE A 1 473 ? 19.843 10.522 -21.929 1.00 86.19 473 ILE A C 1
ATOM 3815 O O . ILE A 1 473 ? 19.144 9.541 -21.670 1.00 86.19 473 ILE A O 1
ATOM 3819 N N . PHE A 1 474 ? 21.177 10.471 -21.935 1.00 85.81 474 PHE A N 1
ATOM 3820 C CA . PHE A 1 474 ? 21.929 9.270 -21.601 1.00 85.81 474 PHE A CA 1
ATOM 3821 C C . PHE A 1 474 ? 21.649 8.792 -20.167 1.00 85.81 474 PHE A C 1
ATOM 3823 O O . PHE A 1 474 ? 21.334 7.620 -19.957 1.00 85.81 474 PHE A O 1
ATOM 3830 N N . ALA A 1 475 ? 21.720 9.692 -19.182 1.00 85.06 475 ALA A N 1
ATOM 3831 C CA . ALA A 1 475 ? 21.465 9.366 -17.781 1.00 85.06 475 ALA A CA 1
ATOM 3832 C C . ALA A 1 475 ? 20.041 8.838 -17.562 1.00 85.06 475 ALA A C 1
ATOM 3834 O O . ALA A 1 475 ? 19.863 7.811 -16.909 1.00 85.06 475 ALA A O 1
ATOM 3835 N N . LEU A 1 476 ? 19.036 9.479 -18.164 1.00 90.69 476 LEU A N 1
ATOM 3836 C CA . LEU A 1 476 ? 17.645 9.028 -18.114 1.00 90.69 476 LEU A CA 1
ATOM 3837 C C . LEU A 1 476 ? 17.478 7.632 -18.724 1.00 90.69 476 LEU A C 1
ATOM 3839 O O . LEU A 1 476 ? 16.850 6.772 -18.111 1.00 90.69 476 LEU A O 1
ATOM 3843 N N . ALA A 1 477 ? 18.078 7.370 -19.888 1.00 92.00 477 ALA A N 1
ATOM 3844 C CA . ALA A 1 477 ? 18.012 6.060 -20.536 1.00 92.00 477 ALA A CA 1
ATOM 3845 C C . ALA A 1 477 ? 18.592 4.942 -19.652 1.00 92.00 477 ALA A C 1
ATOM 3847 O O . ALA A 1 477 ? 18.005 3.863 -19.544 1.00 92.00 477 ALA A O 1
ATOM 3848 N N . VAL A 1 478 ? 19.709 5.206 -18.968 1.00 88.62 478 VAL A N 1
ATOM 3849 C CA . VAL A 1 478 ? 20.316 4.257 -18.022 1.00 88.62 478 VAL A CA 1
ATOM 3850 C C . VAL A 1 478 ? 19.441 4.069 -16.778 1.00 88.62 478 VAL A C 1
ATOM 3852 O O . VAL A 1 478 ? 19.162 2.937 -16.389 1.00 88.62 478 VAL A O 1
ATOM 3855 N N . LEU A 1 479 ? 18.976 5.155 -16.156 1.00 90.00 479 LEU A N 1
ATOM 3856 C CA . LEU A 1 479 ? 18.219 5.089 -14.901 1.00 90.00 479 LEU A CA 1
ATOM 3857 C C . LEU A 1 479 ? 16.844 4.426 -15.068 1.00 90.00 479 LEU A C 1
ATOM 3859 O O . LEU A 1 479 ? 16.414 3.673 -14.187 1.00 90.00 479 LEU A O 1
ATOM 3863 N N . LEU A 1 480 ? 16.167 4.672 -16.192 1.00 94.12 480 LEU A N 1
ATOM 3864 C CA . LEU A 1 480 ? 14.824 4.156 -16.468 1.00 94.12 480 LEU A CA 1
ATOM 3865 C C . LEU A 1 480 ? 14.831 2.693 -16.934 1.00 94.12 480 LEU A C 1
ATOM 3867 O O . LEU A 1 480 ? 13.893 1.955 -16.635 1.00 94.12 480 LEU A O 1
ATOM 3871 N N . SER A 1 481 ? 15.884 2.245 -17.622 1.00 94.25 481 SER A N 1
ATOM 3872 C CA . SER A 1 481 ? 15.922 0.908 -18.223 1.00 94.25 481 SER A CA 1
ATOM 3873 C C . SER A 1 481 ? 16.244 -0.217 -17.237 1.00 94.25 481 SER A C 1
ATOM 3875 O O . SER A 1 481 ? 16.933 -0.035 -16.231 1.00 94.25 481 SER A O 1
ATOM 3877 N N . SER A 1 482 ? 15.720 -1.411 -17.519 1.00 92.94 482 SER A N 1
ATOM 3878 C CA . SER A 1 482 ? 16.213 -2.680 -16.971 1.00 92.94 482 SER A CA 1
ATOM 3879 C C . SER A 1 482 ? 17.254 -3.325 -17.882 1.00 92.94 482 SER A C 1
ATOM 3881 O O . SER A 1 482 ? 18.061 -4.131 -17.426 1.00 92.94 482 SER A O 1
ATOM 3883 N N . THR A 1 483 ? 17.264 -2.973 -19.168 1.00 95.00 483 THR A N 1
ATOM 3884 C CA . THR A 1 483 ? 18.317 -3.335 -20.118 1.00 95.00 483 THR A CA 1
ATOM 3885 C C . THR A 1 483 ? 18.701 -2.117 -20.939 1.00 95.00 483 THR A C 1
ATOM 3887 O O . THR A 1 483 ? 17.864 -1.515 -21.609 1.00 95.00 483 THR A O 1
ATOM 3890 N N . PHE A 1 484 ? 19.979 -1.762 -20.882 1.00 93.81 484 PHE A N 1
ATOM 3891 C CA . PHE A 1 484 ? 20.528 -0.627 -21.604 1.00 93.81 484 PHE A CA 1
ATOM 3892 C C . PHE A 1 484 ? 21.376 -1.109 -22.780 1.00 93.81 484 PHE A C 1
ATOM 3894 O O . PHE A 1 484 ? 22.313 -1.888 -22.601 1.00 93.81 484 PHE A O 1
ATOM 3901 N N . ILE A 1 485 ? 21.058 -0.624 -23.977 1.00 94.44 485 ILE A N 1
ATOM 3902 C CA . ILE A 1 485 ? 21.788 -0.899 -25.210 1.00 94.44 485 ILE A CA 1
ATOM 3903 C C . ILE A 1 485 ? 22.601 0.341 -25.562 1.00 94.44 485 ILE A C 1
ATOM 3905 O O . ILE A 1 485 ? 22.056 1.407 -25.852 1.00 94.44 485 ILE A O 1
ATOM 3909 N N . TYR A 1 486 ? 23.920 0.185 -25.584 1.00 90.06 486 TYR A N 1
ATOM 3910 C CA . TYR A 1 486 ? 24.809 1.208 -26.112 1.00 90.06 486 TYR A CA 1
ATOM 3911 C C . TYR A 1 486 ? 25.153 0.901 -27.570 1.00 90.06 486 TYR A C 1
ATOM 3913 O O . TYR A 1 486 ? 25.907 -0.029 -27.849 1.00 90.06 486 TYR A O 1
ATOM 3921 N N . ASN A 1 487 ? 24.599 1.675 -28.503 1.00 88.81 487 ASN A N 1
ATOM 3922 C CA . ASN A 1 487 ? 24.824 1.498 -29.932 1.00 88.81 487 ASN A CA 1
ATOM 3923 C C . ASN A 1 487 ? 26.010 2.351 -30.413 1.00 88.81 487 ASN A C 1
ATOM 3925 O O . ASN A 1 487 ? 25.970 3.585 -30.363 1.00 88.81 487 ASN A O 1
ATOM 3929 N N . SER A 1 488 ? 27.057 1.693 -30.908 1.00 83.06 488 SER A N 1
ATOM 3930 C CA . SER A 1 488 ? 28.308 2.322 -31.334 1.00 83.06 488 SER A CA 1
ATOM 3931 C C . SER A 1 488 ? 28.684 1.905 -32.754 1.00 83.06 488 SER A C 1
ATOM 3933 O O . SER A 1 488 ? 28.468 0.765 -33.151 1.00 83.06 488 SER A O 1
ATOM 3935 N N . MET A 1 489 ? 29.273 2.832 -33.512 1.00 73.12 489 MET A N 1
ATOM 3936 C CA . MET A 1 489 ? 29.901 2.539 -34.801 1.00 73.12 489 MET A CA 1
ATOM 3937 C C . MET A 1 489 ? 31.404 2.379 -34.587 1.00 73.12 489 MET A C 1
ATOM 3939 O O . MET A 1 489 ? 32.053 3.306 -34.099 1.00 73.12 489 MET A O 1
ATOM 3943 N N . ASN A 1 490 ? 31.960 1.251 -35.031 1.00 68.88 490 ASN A N 1
ATOM 3944 C CA . ASN A 1 490 ? 33.353 0.848 -34.803 1.00 68.88 490 ASN A CA 1
ATOM 3945 C C . ASN A 1 490 ? 33.642 0.547 -33.318 1.00 68.88 490 ASN A C 1
ATOM 3947 O O . ASN A 1 490 ? 32.783 0.052 -32.591 1.00 68.88 490 ASN A O 1
ATOM 3951 N N . SER A 1 491 ? 34.876 0.780 -32.868 1.00 59.09 491 SER A N 1
ATOM 3952 C CA . SER A 1 491 ? 35.261 0.568 -31.477 1.00 59.09 491 SER A CA 1
ATOM 3953 C C . SER A 1 491 ? 34.623 1.604 -30.551 1.00 59.09 491 SER A C 1
ATOM 3955 O O . SER A 1 491 ? 34.518 2.786 -30.882 1.00 59.09 491 SER A O 1
ATOM 3957 N N . ILE A 1 492 ? 34.255 1.157 -29.347 1.00 61.41 492 ILE A N 1
ATOM 3958 C CA . ILE A 1 492 ? 33.839 2.037 -28.253 1.00 61.41 492 ILE A CA 1
ATOM 3959 C C . ILE A 1 492 ? 34.979 3.037 -27.992 1.00 61.41 492 ILE A C 1
ATOM 3961 O O . ILE A 1 492 ? 36.049 2.661 -27.503 1.00 61.41 492 ILE A O 1
ATOM 3965 N N . ASN A 1 493 ? 34.763 4.297 -28.369 1.00 54.31 493 ASN A N 1
ATOM 3966 C CA . ASN A 1 493 ? 35.767 5.355 -28.283 1.00 54.31 493 ASN A CA 1
ATOM 3967 C C . ASN A 1 493 ? 35.721 6.079 -26.924 1.00 54.31 493 ASN A C 1
ATOM 3969 O O . ASN A 1 493 ? 34.768 5.950 -26.159 1.00 54.31 493 ASN A O 1
ATOM 3973 N N . ASP A 1 494 ? 36.756 6.857 -26.605 1.00 55.03 494 ASP A N 1
ATOM 3974 C CA . ASP A 1 494 ? 36.877 7.510 -25.290 1.00 55.03 494 ASP A CA 1
ATOM 3975 C C . ASP A 1 494 ? 35.730 8.509 -25.003 1.00 55.03 494 ASP A C 1
ATOM 3977 O O . ASP A 1 494 ? 35.392 8.750 -23.846 1.00 55.03 494 ASP A O 1
ATOM 3981 N N . GLN A 1 495 ? 35.074 9.043 -26.039 1.00 59.38 495 GLN A N 1
ATOM 3982 C CA . GLN A 1 495 ? 33.927 9.951 -25.913 1.00 59.38 495 GLN A CA 1
ATOM 3983 C C . GLN A 1 495 ? 32.638 9.216 -25.503 1.00 59.38 495 GLN A C 1
ATOM 3985 O O . GLN A 1 495 ? 31.939 9.662 -24.593 1.00 59.38 495 GLN A O 1
ATOM 3990 N N . ALA A 1 496 ? 32.360 8.058 -26.115 1.00 58.06 496 ALA A N 1
ATOM 3991 C CA . ALA A 1 496 ? 31.285 7.139 -25.722 1.00 58.06 496 ALA A CA 1
ATOM 3992 C C . ALA A 1 496 ? 31.374 6.745 -24.240 1.00 58.06 496 ALA A C 1
ATOM 3994 O O . ALA A 1 496 ? 30.395 6.650 -23.501 1.00 58.06 496 ALA A O 1
ATOM 3995 N N . LEU A 1 497 ? 32.613 6.550 -23.821 1.00 58.22 497 LEU A N 1
ATOM 3996 C CA . LEU A 1 497 ? 33.052 6.131 -22.510 1.00 58.22 497 LEU A CA 1
ATOM 3997 C C . LEU A 1 497 ? 32.963 7.231 -21.436 1.00 58.22 497 LEU A C 1
ATOM 3999 O O . LEU A 1 497 ? 32.642 6.936 -20.287 1.00 58.22 497 LEU A O 1
ATOM 4003 N N . GLN A 1 498 ? 33.190 8.497 -21.791 1.00 60.53 498 GLN A N 1
ATOM 4004 C CA . GLN A 1 498 ? 32.998 9.632 -20.878 1.00 60.53 498 GLN A CA 1
ATOM 4005 C C . GLN A 1 498 ? 31.518 9.897 -20.568 1.00 60.53 498 GLN A C 1
ATOM 4007 O O . GLN A 1 498 ? 31.182 10.243 -19.436 1.00 60.53 498 GLN A O 1
ATOM 4012 N N . GLN A 1 499 ? 30.621 9.688 -21.535 1.00 61.78 499 GLN A N 1
ATOM 4013 C CA . GLN A 1 499 ? 29.172 9.826 -21.323 1.00 61.78 499 GLN A CA 1
ATOM 4014 C C . GLN A 1 499 ? 28.636 8.780 -20.336 1.00 61.78 499 GLN A C 1
ATOM 4016 O O . GLN A 1 499 ? 27.801 9.092 -19.491 1.00 61.78 499 GLN A O 1
ATOM 4021 N N . LEU A 1 500 ? 29.209 7.573 -20.369 1.00 57.75 500 LEU A N 1
ATOM 4022 C CA . LEU A 1 500 ? 28.953 6.502 -19.406 1.00 57.75 500 LEU A CA 1
ATOM 4023 C C . LEU A 1 500 ? 29.378 6.837 -17.969 1.00 57.75 500 LEU A C 1
ATOM 4025 O O . LEU A 1 500 ? 28.951 6.133 -17.065 1.00 57.75 500 LEU A O 1
ATOM 4029 N N . GLN A 1 501 ? 30.205 7.863 -17.736 1.00 56.81 501 GLN A N 1
ATOM 4030 C CA . GLN A 1 501 ? 30.696 8.217 -16.399 1.00 56.81 501 GLN A CA 1
ATOM 4031 C C . GLN A 1 501 ? 29.736 9.146 -15.642 1.00 56.81 501 GLN A C 1
ATOM 4033 O O . GLN A 1 501 ? 29.654 9.071 -14.421 1.00 56.81 501 GLN A O 1
ATOM 4038 N N . TYR A 1 502 ? 29.017 10.029 -16.339 1.00 56.00 502 TYR A N 1
ATOM 4039 C CA . TYR A 1 502 ? 28.240 11.098 -15.700 1.00 56.00 502 TYR A CA 1
ATOM 4040 C C . TYR A 1 502 ? 27.105 10.642 -14.776 1.00 56.00 502 TYR A C 1
ATOM 4042 O O . TYR A 1 502 ? 27.000 11.226 -13.701 1.00 56.00 502 TYR A O 1
ATOM 4050 N N . PRO A 1 503 ? 26.313 9.595 -15.093 1.00 52.62 503 PRO A N 1
ATOM 4051 C CA . PRO A 1 503 ? 25.281 9.107 -14.172 1.00 52.62 503 PRO A CA 1
ATOM 4052 C C . PRO A 1 503 ? 25.852 8.563 -12.854 1.00 52.62 503 PRO A C 1
ATOM 4054 O O . PRO A 1 503 ? 25.096 8.257 -11.940 1.00 52.62 503 PRO A O 1
ATOM 4057 N N . PHE A 1 504 ? 27.176 8.393 -12.774 1.00 50.62 504 PHE A N 1
ATOM 4058 C CA . PHE A 1 504 ? 27.867 7.732 -11.675 1.00 50.62 504 PHE A CA 1
ATOM 4059 C C . PHE A 1 504 ? 28.991 8.579 -11.060 1.00 50.62 504 PHE A C 1
ATOM 4061 O O . PHE A 1 504 ? 29.785 8.059 -10.271 1.00 50.62 504 PHE A O 1
ATOM 4068 N N . ARG A 1 505 ? 29.094 9.865 -11.426 1.00 48.50 505 ARG A N 1
ATOM 4069 C CA . ARG A 1 505 ? 29.958 10.818 -10.721 1.00 48.50 505 ARG A CA 1
ATOM 4070 C C . ARG A 1 505 ? 29.221 11.286 -9.467 1.00 48.50 505 ARG A C 1
ATOM 4072 O O . ARG A 1 505 ? 28.441 12.227 -9.543 1.00 48.50 505 ARG A O 1
ATOM 4079 N N . ASN A 1 506 ? 29.477 10.599 -8.356 1.00 36.44 506 ASN A N 1
ATOM 4080 C CA . ASN A 1 506 ? 29.263 11.145 -7.017 1.00 36.44 506 ASN A CA 1
ATOM 4081 C C . ASN A 1 506 ? 30.511 11.903 -6.576 1.00 36.44 506 ASN A C 1
ATOM 4083 O O . ASN A 1 506 ? 31.617 11.338 -6.765 1.00 36.44 506 ASN A O 1
#

Sequence (506 aa):
MNSDADQWLRTRNDKKTKNFNEPRLCIRKFFPEKKCFIFDRPAPRKYLIHLEQLQEEDLNPEFREQVADFCFYILSHSKAKTLSGGIIVNGPRLESLVLTYVNSISSGDLPCMESAVLALAEIENLAAVQKAIAHYDQQMGQKLKLPTETLQELLDLHRATEKEAIEVFMKNSFKDVDQVFQKKLEDKLEAKRDDFCKQNMKASSDYCMALIQDIFHPLYEDVKQGKFSKPGGYYLFIKKMNELKNKYHQVPRKGVQTGETLSKYLDSKDGVADALLQTDHLLTEKEREIEVKRIKSEAAEAAKKMLEEMQKKNEQMMRAKEASYQERLKQLTKKMEKERAQLIADQERVLALKLEVPIAAGPTKMDPIYLVENRKNQLSVNPKALKILDQISQPLVVVAIAGLYRTGKSYLMNRLAGQNHGFRLGSTVRSETKGIWMWCVPHPSKENHTLVLLDTEGLGNVEKEDSKNDLWIFALAVLLSSTFIYNSMNSINDQALQQLQYPFRN

Foldseek 3Di:
DPPPPCPPQDDDPDPVSCLVVVLVCLCPPVPVDDDDADADDQAPPVCLLVVLVDDNVRTDPRRSVSLVVVLVCCLVQQDFDAAPLRRFDFLLLLLLLLVQQQVCVQVVHHRDSVVSVVVVLVVQLLVLLVVLVVQLCVQCVVPDDAQDQEPVVLLVSLLVSNLVSVVSSLVRHDDCVVCPSVVVSVVVSVVVSVVVVVVRLVRLLVLLLVLCCVLCVVLVVCLVVCVLLEAVSLVVSVVSVVVSVVVLVPDGRSHLCNLVNVVVVVVVCVVSSVVSLVNRPNDDPVNSVVVVVVVVVVVVVSVVVVVVSVVVVVVSVVVSVVVSVVSSVVVVVVSVVVSVVVVVVVVVVSVPDDDDDDFDADDFDDFKDDQWAQDPNRIDGDVVSSVVSVPTPFGEQEEEEAEAPPLCQQCSLCVSNVHSDGPDDDSDLDWPFGAWMWGWGCSRPDPRYIYIYIYGTGQPRPPDPDNVSSLSSLLCRVSSHSHYHYRYDDDCDSVVSVSSCVSPDD

InterPro domains:
  IPR003191 Guanylate-binding protein/Atlastin, C-terminal [PF02841] (85-356)
  IPR015894 Guanylate-binding protein, N-terminal [PF02263] (10-83)
  IPR015894 Guanylate-binding protein, N-terminal [PF02263] (376-502)
  IPR027417 P-loop containing nucleoside triphosphate hydrolase [G3DSA:3.40.50.300] (2-84)
  IPR027417 P-loop containing nucleoside triphosphate hydrolase [G3DSA:3.40.50.300] (361-505)
  IPR027417 P-loop containing nucleoside triphosphate hydrolase [SSF52540] (15-81)
  IPR027417 P-loop containing nucleoside triphosphate hydrolase [SSF52540] (367-503)
  IPR030386 GB1/RHD3-type guanine nucleotide-binding (G) domain [PS51715] (1-79)
  IPR030386 GB1/RHD3-type guanine nucleotide-binding (G) domain [PS51715] (393-506)
  IPR036543 Guanylate-binding protein, C-terminal domain superfamily [SSF48340] (85-356)
  IPR037684 Guanylate-binding protein, C-terminal [cd16269] (91-356)